Protein AF-0000000069438049 (afdb_homodimer)

Solvent-accessible surface area (backbone atoms only — not comparable to full-atom values): 33474 Å² total; per-residue (Å²): 134,83,76,76,74,70,77,69,76,58,83,80,78,56,76,67,39,76,63,69,91,79,81,84,59,75,47,62,92,55,76,69,54,71,49,36,35,67,87,31,62,48,59,26,40,44,53,44,47,51,43,19,48,40,30,59,48,31,52,49,41,42,52,38,56,56,74,43,54,91,68,58,76,52,66,69,58,48,52,34,48,52,19,43,45,46,39,35,53,46,51,21,53,55,32,49,58,47,39,54,51,45,36,73,55,55,36,67,68,32,46,75,47,57,68,52,90,85,31,70,65,45,51,47,53,52,55,57,55,64,65,26,49,65,67,37,45,29,32,48,38,26,43,50,34,44,50,47,24,54,51,19,50,42,47,76,70,29,67,71,60,62,58,54,55,52,53,67,54,58,51,51,50,52,50,54,52,26,49,51,31,59,56,43,33,42,48,50,43,49,53,36,54,72,75,63,56,55,70,64,47,41,29,24,51,37,36,55,49,61,68,43,43,61,63,46,51,51,30,47,34,50,51,48,40,69,71,22,74,92,51,73,39,69,70,59,42,51,51,43,44,52,48,47,51,69,26,75,76,44,44,62,38,66,63,64,55,50,54,67,52,41,88,88,55,53,66,73,76,57,84,53,61,69,63,45,53,52,47,48,42,57,43,17,44,94,80,64,47,75,47,89,68,64,91,85,66,72,76,92,79,121,132,84,75,76,73,70,78,69,76,59,83,80,79,56,75,68,36,76,65,68,91,79,81,83,58,76,47,61,92,55,74,68,56,73,50,37,35,64,87,32,61,50,59,26,40,45,53,44,48,52,43,19,47,40,30,58,48,32,52,48,41,43,53,37,57,56,75,42,53,90,69,59,74,54,66,68,58,50,52,33,48,52,19,42,45,47,38,35,52,46,51,21,52,54,32,48,58,48,39,53,52,45,37,73,55,54,36,65,69,32,48,73,46,57,69,51,91,85,31,73,66,44,50,47,53,51,54,56,55,65,65,27,46,64,66,39,46,29,34,49,38,26,42,49,33,45,49,46,23,54,51,20,51,43,48,75,70,27,67,72,62,62,58,54,57,51,53,66,56,56,52,50,49,52,50,54,53,26,48,50,32,57,55,43,32,43,47,52,44,49,52,36,52,71,73,63,54,54,70,65,48,42,28,24,50,37,36,54,50,62,66,44,44,62,63,46,52,52,30,49,33,50,51,46,40,69,71,22,74,93,52,72,38,69,69,59,42,50,52,43,44,52,46,47,52,69,27,76,76,43,43,64,37,66,64,62,56,51,54,66,53,42,88,88,55,54,63,73,76,56,83,53,62,69,62,44,53,52,48,49,41,56,42,18,44,93,81,64,46,76,47,91,70,65,91,85,64,72,76,90,81,123

Sequence (604 aa):
MAVVEQGRRGVAARALPKVRRMNFRFGEPAPMKKHYVEGDIVFSHLVSLLSGAFPPGEESFIRSVRNYSDQITDPVLKKRVAGFIGQEAMHGREHRKLNEKIVDMGYPLVRIMNFDEGSRREKFVIALEKRAPKIAHLAMTAAAEHYTAVLAQRVLSSPELQEIPMSEEIHHLLNWHAMEEMEHKSVAFDVYRSVGGPESIRIGVMSLIWLGTLPFMTLAVLASILTDPSGWKPLAVLRQAVDVYRGPLVKGLMRDIAEYMRPGFHPDDIDTEELLHEWQGILFGADGELNDRLPGRRAVGQMAVVEQGRRGVAARALPKVRRMNFRFGEPAPMKKHYVEGDIVFSHLVSLLSGAFPPGEESFIRSVRNYSDQITDPVLKKRVAGFIGQEAMHGREHRKLNEKIVDMGYPLVRIMNFDEGSRREKFVIALEKRAPKIAHLAMTAAAEHYTAVLAQRVLSSPELQEIPMSEEIHHLLNWHAMEEMEHKSVAFDVYRSVGGPESIRIGVMSLIWLGTLPFMTLAVLASILTDPSGWKPLAVLRQAVDVYRGPLVKGLMRDIAEYMRPGFHPDDIDTEELLHEWQGILFGADGELNDRLPGRRAVGQ

InterPro domains:
  IPR016516 Uncharacterised conserved protein UCP07580 [PF10118] (18-271)
  IPR016516 Uncharacterised conserved protein UCP07580 [PIRSF007580] (14-281)
  IPR016516 Uncharacterised conserved protein UCP07580 [PTHR39456] (18-281)

Organism: Mycobacteroides abscessus (strain ATCC 19977 / DSM 44196 / CCUG 20993 / CIP 104536 / JCM 13569 / NCTC 13031 / TMC 1543 / L948) (NCBI:txid561007)

Foldseek 3Di:
DPPPPPCPPPLVPADAQDFDQDDFDACPPHGAALQQLPPFLLVSLLVLVVLLQLQLLLVLLLVLLVVCLVLDDDPSLNRNNVSSNNNSNNLNVVSLVVLVSNVVSFQVVSVLSNDDPPDPSSVVVVVVLVVDPSLLSLLLSLLVLLLLQLLLLLCLVDPVNLARGGDPSVSLSSNVSSLSSNSSSQSSVVSSVSVPNDLVSSLVSNVVCLVPPPVVSVVSSVVRLVSPVVNPDVVSNVVSVVCCCCDSNNPCSSVSSNQSNDPPDGSVVDPCPVSSVVSQCQQQNPPRHGDPDRPPHDPPPD/DPPPPPCPPPLPVADAQDQDQDDFDACPPHGAALQQLPPFLLVSLLVLVVLLQLQLLLVLLLVLLVVCLVLDDDPSLNRNNVSSNNNSNNLNVVSLVVLVSNVVSFQVVSVLSNDDPPDPSSVVVVVVLVVDDSLLSLLLSLLVLLLLQLLLLLCLVDPVNLARGGDPSVSLSSNVSSLSSNSSSQSSVVSSVSVPNDLVSSLVSNVVCLVPPPVVSVVSSVVRLVSPPVNPDVVSNVVSVVCVCCDSNNPCSSVSSNQSNDPPDGSVVDPCPVSSVVSQCQQQNPPRHGDPDRPPHDPPPD

Structure (mmCIF, N/CA/C/O backbone):
data_AF-0000000069438049-model_v1
#
loop_
_entity.id
_entity.type
_entity.pdbx_description
1 polymer 'Metal-dependent hydrolase'
#
loop_
_atom_site.group_PDB
_atom_site.id
_atom_site.type_symbol
_atom_site.label_atom_id
_atom_site.label_alt_id
_atom_site.label_comp_id
_atom_site.label_asym_id
_atom_site.label_entity_id
_atom_site.label_seq_id
_atom_site.pdbx_PDB_ins_code
_atom_site.Cartn_x
_atom_site.Cartn_y
_atom_site.Cartn_z
_atom_site.occupancy
_atom_site.B_iso_or_equiv
_atom_site.auth_seq_id
_atom_site.auth_comp_id
_atom_site.auth_asym_id
_atom_site.auth_atom_id
_atom_site.pdbx_PDB_model_num
ATOM 1 N N . MET A 1 1 ? 36.312 -16.359 12.266 1 20.55 1 MET A N 1
ATOM 2 C CA . MET A 1 1 ? 35.062 -17.094 12.266 1 20.55 1 MET A CA 1
ATOM 3 C C . MET A 1 1 ? 34.594 -17.359 10.836 1 20.55 1 MET A C 1
ATOM 5 O O . MET A 1 1 ? 34.312 -16.422 10.094 1 20.55 1 MET A O 1
ATOM 9 N N . ALA A 1 2 ? 35.031 -18.469 10.219 1 25.06 2 ALA A N 1
ATOM 10 C CA . ALA A 1 2 ? 34.938 -19.047 8.883 1 25.06 2 ALA A CA 1
ATOM 11 C C . ALA A 1 2 ? 33.469 -19.219 8.477 1 25.06 2 ALA A C 1
ATOM 13 O O . ALA A 1 2 ? 32.719 -19.922 9.148 1 25.06 2 ALA A O 1
ATOM 14 N N . VAL A 1 3 ? 32.812 -18.141 8 1 28.06 3 VAL A N 1
ATOM 15 C CA . VAL A 1 3 ? 31.469 -18.141 7.414 1 28.06 3 VAL A CA 1
ATOM 16 C C . VAL A 1 3 ? 31.281 -19.391 6.551 1 28.06 3 VAL A C 1
ATOM 18 O O . VAL A 1 3 ? 32.031 -19.609 5.598 1 28.06 3 VAL A O 1
ATOM 21 N N . VAL A 1 4 ? 30.906 -20.438 7.09 1 30.47 4 VAL A N 1
ATOM 22 C CA . VAL A 1 4 ? 30.641 -21.703 6.426 1 30.47 4 VAL A CA 1
ATOM 23 C C . VAL A 1 4 ? 29.797 -21.469 5.176 1 30.47 4 VAL A C 1
ATOM 25 O O . VAL A 1 4 ? 28.688 -20.938 5.258 1 30.47 4 VAL A O 1
ATOM 28 N N . GLU A 1 5 ? 30.344 -21.156 3.994 1 31.06 5 GLU A N 1
ATOM 29 C CA . GLU A 1 5 ? 29.859 -21.141 2.619 1 31.06 5 GLU A CA 1
ATOM 30 C C . GLU A 1 5 ? 29 -22.375 2.338 1 31.06 5 GLU A C 1
ATOM 32 O O . GLU A 1 5 ? 29.516 -23.453 2.055 1 31.06 5 GLU A O 1
ATOM 37 N N . GLN A 1 6 ? 28.188 -22.797 3.166 1 33.5 6 GLN A N 1
ATOM 38 C CA . GLN A 1 6 ? 27.391 -23.938 2.742 1 33.5 6 GLN A CA 1
ATOM 39 C C . GLN A 1 6 ? 27 -23.828 1.273 1 33.5 6 GLN A C 1
ATOM 41 O O . GLN A 1 6 ? 26.672 -22.734 0.799 1 33.5 6 GLN A O 1
ATOM 46 N N . GLY A 1 7 ? 27.422 -24.719 0.4 1 35.09 7 GLY A N 1
ATOM 47 C CA . GLY A 1 7 ? 27.406 -24.859 -1.047 1 35.09 7 GLY A CA 1
ATOM 48 C C . GLY A 1 7 ? 26.078 -24.5 -1.671 1 35.09 7 GLY A C 1
ATOM 49 O O . GLY A 1 7 ? 25.156 -25.328 -1.689 1 35.09 7 GLY A O 1
ATOM 50 N N . ARG A 1 8 ? 25.531 -23.328 -1.51 1 45.25 8 ARG A N 1
ATOM 51 C CA . ARG A 1 8 ? 24.391 -22.953 -2.342 1 45.25 8 ARG A CA 1
ATOM 52 C C . ARG A 1 8 ? 24.5 -23.594 -3.725 1 45.25 8 ARG A C 1
ATOM 54 O O . ARG A 1 8 ? 25.562 -23.562 -4.352 1 45.25 8 ARG A O 1
ATOM 61 N N . ARG A 1 9 ? 23.828 -24.672 -4.016 1 43.06 9 ARG A N 1
ATOM 62 C CA . ARG A 1 9 ? 23.828 -25.281 -5.344 1 43.06 9 ARG A CA 1
ATOM 63 C C . ARG A 1 9 ? 23.938 -24.203 -6.43 1 43.06 9 ARG A C 1
ATOM 65 O O . ARG A 1 9 ? 23.203 -23.203 -6.395 1 43.06 9 ARG A O 1
ATOM 72 N N . GLY A 1 10 ? 24.984 -24.094 -7.062 1 44.09 10 GLY A N 1
ATOM 73 C CA . GLY A 1 10 ? 25.234 -23.141 -8.133 1 44.09 10 GLY A CA 1
ATOM 74 C C . GLY A 1 10 ? 24.062 -23.016 -9.094 1 44.09 10 GLY A C 1
ATOM 75 O O . GLY A 1 10 ? 23.203 -23.891 -9.156 1 44.09 10 GLY A O 1
ATOM 76 N N . VAL A 1 11 ? 23.562 -21.75 -9.5 1 49.53 11 VAL A N 1
ATOM 77 C CA . VAL A 1 11 ? 22.578 -21.375 -10.516 1 49.53 11 VAL A CA 1
ATOM 78 C C . VAL A 1 11 ? 22.547 -22.453 -11.609 1 49.53 11 VAL A C 1
ATOM 80 O O . VAL A 1 11 ? 21.484 -22.766 -12.141 1 49.53 11 VAL A O 1
ATOM 83 N N . ALA A 1 12 ? 23.641 -23.234 -11.867 1 45.69 12 ALA A N 1
ATOM 84 C CA . ALA A 1 12 ? 23.812 -24.125 -13.008 1 45.69 12 ALA A CA 1
ATOM 85 C C . ALA A 1 12 ? 22.953 -25.375 -12.867 1 45.69 12 ALA A C 1
ATOM 87 O O . ALA A 1 12 ? 22.469 -25.938 -13.859 1 45.69 12 ALA A O 1
ATOM 88 N N . ALA A 1 13 ? 22.703 -25.828 -11.688 1 50.75 13 ALA A N 1
ATOM 89 C CA . ALA A 1 13 ? 22.062 -27.125 -11.562 1 50.75 13 ALA A CA 1
ATOM 90 C C . ALA A 1 13 ? 20.547 -27 -11.508 1 50.75 13 ALA A C 1
ATOM 92 O O . ALA A 1 13 ? 19.828 -28 -11.508 1 50.75 13 ALA A O 1
ATOM 93 N N . ARG A 1 14 ? 20.078 -25.781 -11.625 1 63.69 14 ARG A N 1
ATOM 94 C CA . ARG A 1 14 ? 18.625 -25.625 -11.477 1 63.69 14 ARG A CA 1
ATOM 95 C C . ARG A 1 14 ? 17.906 -25.844 -12.805 1 63.69 14 ARG A C 1
ATOM 97 O O . ARG A 1 14 ? 18.391 -25.391 -13.852 1 63.69 14 ARG A O 1
ATOM 104 N N . ALA A 1 15 ? 16.922 -26.688 -12.82 1 73.5 15 ALA A N 1
ATOM 105 C CA . ALA A 1 15 ? 16.109 -26.922 -14.016 1 73.5 15 ALA A CA 1
ATOM 106 C C . ALA A 1 15 ? 15.539 -25.609 -14.562 1 73.5 15 ALA A C 1
ATOM 108 O O . ALA A 1 15 ? 15.164 -24.719 -13.789 1 73.5 15 ALA A O 1
ATOM 109 N N . LEU A 1 16 ? 15.664 -25.375 -15.852 1 82.44 16 LEU A N 1
ATOM 110 C CA . LEU A 1 16 ? 15.109 -24.219 -16.547 1 82.44 16 LEU A CA 1
ATOM 111 C C . LEU A 1 16 ? 13.586 -24.219 -16.484 1 82.44 16 LEU A C 1
ATOM 113 O O . LEU A 1 16 ? 12.961 -25.266 -16.609 1 82.44 16 LEU A O 1
ATOM 117 N N . PRO A 1 17 ? 12.969 -23.094 -16.141 1 84.62 17 PRO A N 1
ATOM 118 C CA . PRO A 1 17 ? 11.508 -23.047 -16.219 1 84.62 17 PRO A CA 1
ATOM 119 C C . PRO A 1 17 ? 10.984 -23.406 -17.609 1 84.62 17 PRO A C 1
ATOM 121 O O . PRO A 1 17 ? 11.383 -22.781 -18.609 1 84.62 17 PRO A O 1
ATOM 124 N N . LYS A 1 18 ? 10.172 -24.391 -17.672 1 83.75 18 LYS A N 1
ATOM 125 C CA . LYS A 1 18 ? 9.586 -24.844 -18.922 1 83.75 18 LYS A CA 1
ATOM 126 C C . LYS A 1 18 ? 8.258 -24.141 -19.203 1 83.75 18 LYS A C 1
ATOM 128 O O . LYS A 1 18 ? 7.379 -24.109 -18.328 1 83.75 18 LYS A O 1
ATOM 133 N N . VAL A 1 19 ? 8.141 -23.594 -20.406 1 84.62 19 VAL A N 1
ATOM 134 C CA . VAL A 1 19 ? 6.898 -22.938 -20.797 1 84.62 19 VAL A CA 1
ATOM 135 C C . VAL A 1 19 ? 5.883 -23.984 -21.25 1 84.62 19 VAL A C 1
ATOM 137 O O . VAL A 1 19 ? 6.18 -24.812 -22.125 1 84.62 19 VAL A O 1
ATOM 140 N N . ARG A 1 20 ? 4.797 -24.031 -20.656 1 83.88 20 ARG A N 1
ATOM 141 C CA . ARG A 1 20 ? 3.697 -24.922 -21.031 1 83.88 20 ARG A CA 1
ATOM 142 C C . ARG A 1 20 ? 2.535 -24.125 -21.625 1 83.88 20 ARG A C 1
ATOM 144 O O . ARG A 1 20 ? 2.051 -23.172 -21.016 1 83.88 20 ARG A O 1
ATOM 151 N N . ARG A 1 21 ? 2.105 -24.5 -22.828 1 77.75 21 ARG A N 1
ATOM 152 C CA . ARG A 1 21 ? 1.015 -23.797 -23.5 1 77.75 21 ARG A CA 1
ATOM 153 C C . ARG A 1 21 ? -0.336 -24.391 -23.109 1 77.75 21 ARG A C 1
ATOM 155 O O . ARG A 1 21 ? -0.769 -25.391 -23.672 1 77.75 21 ARG A O 1
ATOM 162 N N . MET A 1 22 ? -0.929 -23.719 -22.188 1 81.12 22 MET A N 1
ATOM 163 C CA . MET A 1 22 ? -2.221 -24.188 -21.688 1 81.12 22 MET A CA 1
ATOM 164 C C . MET A 1 22 ? -3.365 -23.531 -22.453 1 81.12 22 MET A C 1
ATOM 166 O O . MET A 1 22 ? -3.172 -22.516 -23.109 1 81.12 22 MET A O 1
ATOM 170 N N . ASN A 1 23 ? -4.504 -24.188 -22.516 1 80.75 23 ASN A N 1
ATOM 171 C CA . ASN A 1 23 ? -5.742 -23.641 -23.078 1 80.75 23 ASN A CA 1
ATOM 172 C C . ASN A 1 23 ? -6.957 -24.078 -22.25 1 80.75 23 ASN A C 1
ATOM 174 O O . ASN A 1 23 ? -7.75 -24.906 -22.719 1 80.75 23 ASN A O 1
ATOM 178 N N . PHE A 1 24 ? -7.125 -23.422 -21.125 1 82.94 24 PHE A N 1
ATOM 179 C CA . PHE A 1 24 ? -8.227 -23.781 -20.25 1 82.94 24 PHE A CA 1
ATOM 180 C C . PHE A 1 24 ? -9.555 -23.297 -20.812 1 82.94 24 PHE A C 1
ATOM 182 O O . PHE A 1 24 ? -9.625 -22.234 -21.438 1 82.94 24 PHE A O 1
ATOM 189 N N . ARG A 1 25 ? -10.57 -24.094 -20.672 1 77.94 25 ARG A N 1
ATOM 190 C CA . ARG A 1 25 ? -11.922 -23.781 -21.141 1 77.94 25 ARG A CA 1
ATOM 191 C C . ARG A 1 25 ? -12.875 -23.562 -19.969 1 77.94 25 ARG A C 1
ATOM 193 O O . ARG A 1 25 ? -13.617 -24.484 -19.594 1 77.94 25 ARG A O 1
ATOM 200 N N . PHE A 1 26 ? -12.891 -22.375 -19.516 1 82.88 26 PHE A N 1
ATOM 201 C CA . PHE A 1 26 ? -13.68 -22.047 -18.328 1 82.88 26 PHE A CA 1
ATOM 202 C C . PHE A 1 26 ? -15.172 -22.047 -18.656 1 82.88 26 PHE A C 1
ATOM 204 O O . PHE A 1 26 ? -15.594 -21.438 -19.641 1 82.88 26 PHE A O 1
ATOM 211 N N . GLY A 1 27 ? -15.953 -22.609 -17.766 1 71.62 27 GLY A N 1
ATOM 212 C CA . GLY A 1 27 ? -17.406 -22.609 -17.922 1 71.62 27 GLY A CA 1
ATOM 213 C C . GLY A 1 27 ? -17.906 -23.719 -18.828 1 71.62 27 GLY A C 1
ATOM 214 O O . GLY A 1 27 ? -19.109 -23.797 -19.125 1 71.62 27 GLY A O 1
ATOM 215 N N . GLU A 1 28 ? -17.141 -24.453 -19.453 1 69.94 28 GLU A N 1
ATOM 216 C CA . GLU A 1 28 ? -17.531 -25.578 -20.312 1 69.94 28 GLU A CA 1
ATOM 217 C C . GLU A 1 28 ? -17.062 -26.906 -19.719 1 69.94 28 GLU A C 1
ATOM 219 O O . GLU A 1 28 ? -15.977 -27 -19.156 1 69.94 28 GLU A O 1
ATOM 224 N N . PRO A 1 29 ? -17.984 -27.812 -19.703 1 63.59 29 PRO A N 1
ATOM 225 C CA . PRO A 1 29 ? -19.344 -27.797 -20.266 1 63.59 29 PRO A CA 1
ATOM 226 C C . PRO A 1 29 ? -20.375 -27.203 -19.312 1 63.59 29 PRO A C 1
ATOM 228 O O . PRO A 1 29 ? -21.469 -26.844 -19.734 1 63.59 29 PRO A O 1
ATOM 231 N N . ALA A 1 30 ? -20 -27.125 -18 1 67.12 30 ALA A N 1
ATOM 232 C CA . ALA A 1 30 ? -20.953 -26.578 -17.047 1 67.12 30 ALA A CA 1
ATOM 233 C C . ALA A 1 30 ? -20.609 -25.125 -16.703 1 67.12 30 ALA A C 1
ATOM 235 O O . ALA A 1 30 ? -19.422 -24.781 -16.594 1 67.12 30 ALA A O 1
ATOM 236 N N . PRO A 1 31 ? -21.688 -24.375 -16.562 1 73.12 31 PRO A N 1
ATOM 237 C CA . PRO A 1 31 ? -21.453 -22.984 -16.203 1 73.12 31 PRO A CA 1
ATOM 238 C C . PRO A 1 31 ? -20.812 -22.812 -14.836 1 73.12 31 PRO A C 1
ATOM 240 O O . PRO A 1 31 ? -21 -23.656 -13.953 1 73.12 31 PRO A O 1
ATOM 243 N N . MET A 1 32 ? -20.016 -21.891 -14.734 1 78.75 32 MET A N 1
ATOM 244 C CA . MET A 1 32 ? -19.406 -21.547 -13.453 1 78.75 32 MET A CA 1
ATOM 245 C C . MET A 1 32 ? -20.391 -20.812 -12.555 1 78.75 32 MET A C 1
ATOM 247 O O . MET A 1 32 ? -21.203 -20.016 -13.031 1 78.75 32 MET A O 1
ATOM 251 N N . LYS A 1 33 ? -20.359 -21.188 -11.344 1 77.62 33 LYS A N 1
ATOM 252 C CA . LYS A 1 33 ? -21.141 -20.422 -10.375 1 77.62 33 LYS A CA 1
ATOM 253 C C . LYS A 1 33 ? -20.453 -19.109 -10.031 1 77.62 33 LYS A C 1
ATOM 255 O O . LYS A 1 33 ? -19.219 -19 -10.102 1 77.62 33 LYS A O 1
ATOM 260 N N . LYS A 1 34 ? -21.281 -18.141 -9.656 1 77.56 34 LYS A N 1
ATOM 261 C CA . LYS A 1 34 ? -20.75 -16.812 -9.32 1 77.56 34 LYS A CA 1
ATOM 262 C C . LYS A 1 34 ? -19.734 -16.891 -8.195 1 77.56 34 LYS A C 1
ATOM 264 O O . LYS A 1 34 ? -18.641 -16.344 -8.297 1 77.56 34 LYS A O 1
ATOM 269 N N . HIS A 1 35 ? -20.266 -17.5 -7.129 1 79.56 35 HIS A N 1
ATOM 270 C CA . HIS A 1 35 ? -19.297 -17.812 -6.086 1 79.56 35 HIS A CA 1
ATOM 271 C C . HIS A 1 35 ? -18.703 -19.219 -6.281 1 79.56 35 HIS A C 1
ATOM 273 O O . HIS A 1 35 ? -19.172 -20.172 -5.672 1 79.56 35 HIS A O 1
ATOM 279 N N . TYR A 1 36 ? -17.641 -19.172 -7.086 1 74.81 36 TYR A N 1
ATOM 280 C CA . TYR A 1 36 ? -17.188 -20.438 -7.645 1 74.81 36 TYR A CA 1
ATOM 281 C C . TYR A 1 36 ? -16.281 -21.172 -6.66 1 74.81 36 TYR A C 1
ATOM 283 O O . TYR A 1 36 ? -15.875 -22.297 -6.91 1 74.81 36 TYR A O 1
ATOM 291 N N . VAL A 1 37 ? -15.859 -20.547 -5.582 1 75.88 37 VAL A N 1
ATOM 292 C CA . VAL A 1 37 ? -15.438 -21.281 -4.402 1 75.88 37 VAL A CA 1
ATOM 293 C C . VAL A 1 37 ? -16.656 -21.625 -3.539 1 75.88 37 VAL A C 1
ATOM 295 O O . VAL A 1 37 ? -17.203 -20.75 -2.857 1 75.88 37 VAL A O 1
ATOM 298 N N . GLU A 1 38 ? -17.062 -22.719 -3.686 1 74.19 38 GLU A N 1
ATOM 299 C CA . GLU A 1 38 ? -18.438 -23.109 -3.34 1 74.19 38 GLU A CA 1
ATOM 300 C C . GLU A 1 38 ? -18.797 -22.656 -1.93 1 74.19 38 GLU A C 1
ATOM 302 O O . GLU A 1 38 ? -18.234 -23.156 -0.948 1 74.19 38 GLU A O 1
ATOM 307 N N . GLY A 1 39 ? -19.75 -21.672 -1.972 1 76.31 39 GLY A N 1
ATOM 308 C CA . GLY A 1 39 ? -20.438 -21.203 -0.776 1 76.31 39 GLY A CA 1
ATOM 309 C C . GLY A 1 39 ? -19.609 -20.234 0.046 1 76.31 39 GLY A C 1
ATOM 310 O O . GLY A 1 39 ? -19.891 -20 1.22 1 76.31 39 GLY A O 1
ATOM 311 N N . ASP A 1 40 ? -18.562 -19.797 -0.454 1 91.5 40 ASP A N 1
ATOM 312 C CA . ASP A 1 40 ? -17.719 -18.891 0.309 1 91.5 40 ASP A CA 1
ATOM 313 C C . ASP A 1 40 ? -17.547 -17.547 -0.418 1 91.5 40 ASP A C 1
ATOM 315 O O . ASP A 1 40 ? -16.766 -17.453 -1.376 1 91.5 40 ASP A O 1
ATOM 319 N N . ILE A 1 41 ? -18.188 -16.594 0.064 1 94.12 41 ILE A N 1
ATOM 320 C CA . ILE A 1 41 ? -18.219 -15.266 -0.553 1 94.12 41 ILE A CA 1
ATOM 321 C C . ILE A 1 41 ? -16.828 -14.625 -0.459 1 94.12 41 ILE A C 1
ATOM 323 O O . ILE A 1 41 ? -16.297 -14.141 -1.46 1 94.12 41 ILE A O 1
ATOM 327 N N . VAL A 1 42 ? -16.25 -14.664 0.714 1 95.06 42 VAL A N 1
ATOM 328 C CA . VAL A 1 42 ? -14.977 -14 0.976 1 95.06 42 VAL A CA 1
ATOM 329 C C . VAL A 1 42 ? -13.883 -14.625 0.115 1 95.06 42 VAL A C 1
ATOM 331 O O . VAL A 1 42 ? -13.148 -13.914 -0.573 1 95.06 42 VAL A O 1
ATOM 334 N N . PHE A 1 43 ? -13.844 -15.883 0.076 1 93.69 43 PHE A N 1
ATOM 335 C CA . PHE A 1 43 ? -12.797 -16.578 -0.66 1 93.69 43 PHE A CA 1
ATOM 336 C C . PHE A 1 43 ? -12.977 -16.391 -2.162 1 93.69 43 PHE A C 1
ATOM 338 O O . PHE A 1 43 ? -12 -16.281 -2.904 1 93.69 43 PHE A O 1
ATOM 345 N N . SER A 1 44 ? -14.219 -16.422 -2.648 1 93.62 44 SER A N 1
ATOM 346 C CA . SER A 1 44 ? -14.477 -16.188 -4.062 1 93.62 44 SER A CA 1
ATOM 347 C C . SER A 1 44 ? -13.992 -14.805 -4.488 1 93.62 44 SER A C 1
ATOM 349 O O . SER A 1 44 ? -13.359 -14.664 -5.535 1 93.62 44 SER A O 1
ATOM 351 N N . HIS A 1 45 ? -14.242 -13.859 -3.645 1 95.44 45 HIS A N 1
ATOM 352 C CA . HIS A 1 45 ? -13.82 -12.5 -3.973 1 95.44 45 HIS A CA 1
ATOM 353 C C . HIS A 1 45 ? -12.305 -12.359 -3.867 1 95.44 45 HIS A C 1
ATOM 355 O O . HIS A 1 45 ? -11.688 -11.648 -4.664 1 95.44 45 HIS A O 1
ATOM 361 N N . LEU A 1 46 ? -11.719 -12.984 -2.891 1 95.75 46 LEU A N 1
ATOM 362 C CA . LEU A 1 46 ? -10.266 -12.977 -2.756 1 95.75 46 LEU A CA 1
ATOM 363 C C . LEU A 1 46 ? -9.602 -13.555 -3.996 1 95.75 46 LEU A C 1
ATOM 365 O O . LEU A 1 46 ? -8.727 -12.922 -4.598 1 95.75 46 LEU A O 1
ATOM 369 N N . VAL A 1 47 ? -10.008 -14.711 -4.434 1 94 47 VAL A N 1
ATOM 370 C CA . VAL A 1 47 ? -9.422 -15.391 -5.582 1 94 47 VAL A CA 1
ATOM 371 C C . VAL A 1 47 ? -9.672 -14.578 -6.848 1 94 47 VAL A C 1
ATOM 373 O O . VAL A 1 47 ? -8.805 -14.484 -7.719 1 94 47 VAL A O 1
ATOM 376 N N . SER A 1 48 ? -10.852 -14.016 -6.926 1 94.94 48 SER A N 1
ATOM 377 C CA . SER A 1 48 ? -11.195 -13.195 -8.086 1 94.94 48 SER A CA 1
ATOM 378 C C . SER A 1 48 ? -10.281 -11.977 -8.188 1 94.94 48 SER A C 1
ATOM 380 O O . SER A 1 48 ? -9.828 -11.625 -9.281 1 94.94 48 SER A O 1
ATOM 382 N N . LEU A 1 49 ? -10.062 -11.359 -7.09 1 96.5 49 LEU A N 1
ATOM 383 C CA . LEU A 1 49 ? -9.203 -10.18 -7.082 1 96.5 49 LEU A CA 1
ATOM 384 C C . LEU A 1 49 ? -7.777 -10.547 -7.477 1 96.5 49 LEU A C 1
ATOM 386 O O . LEU A 1 49 ? -7.137 -9.828 -8.25 1 96.5 49 LEU A O 1
ATOM 390 N N . LEU A 1 50 ? -7.297 -11.625 -6.938 1 96.44 50 LEU A N 1
ATOM 391 C CA . LEU A 1 50 ? -5.961 -12.086 -7.301 1 96.44 50 LEU A CA 1
ATOM 392 C C . LEU A 1 50 ? -5.879 -12.391 -8.789 1 96.44 50 LEU A C 1
ATOM 394 O O . LEU A 1 50 ? -4.953 -11.945 -9.469 1 96.44 50 LEU A O 1
ATOM 398 N N . SER A 1 51 ? -6.871 -13.102 -9.289 1 96.5 51 SER A N 1
ATOM 399 C CA . SER A 1 51 ? -6.891 -13.422 -10.711 1 96.5 51 SER A CA 1
ATOM 400 C C . SER A 1 51 ? -6.902 -12.156 -11.562 1 96.5 51 SER A C 1
ATOM 402 O O . SER A 1 51 ? -6.242 -12.094 -12.602 1 96.5 51 SER A O 1
ATOM 404 N N . GLY A 1 52 ? -7.641 -11.211 -11.141 1 96.31 52 GLY A N 1
ATOM 405 C CA . GLY A 1 52 ? -7.691 -9.945 -11.844 1 96.31 52 GLY A CA 1
ATOM 406 C C . GLY A 1 52 ? -6.355 -9.227 -11.891 1 96.31 52 GLY A C 1
ATOM 407 O O . GLY A 1 52 ? -6.012 -8.602 -12.891 1 96.31 52 GLY A O 1
ATOM 408 N N . ALA A 1 53 ? -5.625 -9.328 -10.82 1 95.81 53 ALA A N 1
ATOM 409 C CA . ALA A 1 53 ? -4.367 -8.594 -10.688 1 95.81 53 ALA A CA 1
ATOM 410 C C . ALA A 1 53 ? -3.242 -9.289 -11.445 1 95.81 53 ALA A C 1
ATOM 412 O O . ALA A 1 53 ? -2.236 -8.672 -11.789 1 95.81 53 ALA A O 1
ATOM 413 N N . PHE A 1 54 ? -3.369 -10.555 -11.797 1 96.94 54 PHE A N 1
ATOM 414 C CA . PHE A 1 54 ? -2.262 -11.344 -12.328 1 96.94 54 PHE A CA 1
ATOM 415 C C . PHE A 1 54 ? -1.874 -10.859 -13.719 1 96.94 54 PHE A C 1
ATOM 417 O O . PHE A 1 54 ? -0.701 -10.594 -13.984 1 96.94 54 PHE A O 1
ATOM 424 N N . PRO A 1 55 ? -2.83 -10.633 -14.609 1 96.19 55 PRO A N 1
ATOM 425 C CA . PRO A 1 55 ? -2.398 -10.273 -15.961 1 96.19 55 PRO A CA 1
ATOM 426 C C . PRO A 1 55 ? -1.603 -8.977 -16 1 96.19 55 PRO A C 1
ATOM 428 O O . PRO A 1 55 ? -0.462 -8.961 -16.469 1 96.19 55 PRO A O 1
ATOM 431 N N . PRO A 1 56 ? -2.137 -7.883 -15.492 1 94.75 56 PRO A N 1
ATOM 432 C CA . PRO A 1 56 ? -1.298 -6.684 -15.523 1 94.75 56 PRO A CA 1
ATOM 433 C C . PRO A 1 56 ? -0.03 -6.824 -14.688 1 94.75 56 PRO A C 1
ATOM 435 O O . PRO A 1 56 ? 1.016 -6.273 -15.039 1 94.75 56 PRO A O 1
ATOM 438 N N . GLY A 1 57 ? -0.076 -7.508 -13.586 1 95.31 57 GLY A N 1
ATOM 439 C CA . GLY A 1 57 ? 1.102 -7.746 -12.766 1 95.31 57 GLY A CA 1
ATOM 440 C C . GLY A 1 57 ? 2.18 -8.539 -13.484 1 95.31 57 GLY A C 1
ATOM 441 O O . GLY A 1 57 ? 3.357 -8.172 -13.438 1 95.31 57 GLY A O 1
ATOM 442 N N . GLU A 1 58 ? 1.792 -9.586 -14.164 1 96.06 58 GLU A N 1
ATOM 443 C CA . GLU A 1 58 ? 2.738 -10.43 -14.891 1 96.06 58 GLU A CA 1
ATOM 444 C C . GLU A 1 58 ? 3.406 -9.664 -16.031 1 96.06 58 GLU A C 1
ATOM 446 O O . GLU A 1 58 ? 4.605 -9.82 -16.266 1 96.06 58 GLU A O 1
ATOM 451 N N . GLU A 1 59 ? 2.613 -8.914 -16.672 1 95.94 59 GLU A N 1
ATOM 452 C CA . GLU A 1 59 ? 3.178 -8.07 -17.719 1 95.94 59 GLU A CA 1
ATOM 453 C C . GLU A 1 59 ? 4.191 -7.082 -17.156 1 95.94 59 GLU A C 1
ATOM 455 O O . GLU A 1 59 ? 5.23 -6.828 -17.766 1 95.94 59 GLU A O 1
ATOM 460 N N . SER A 1 60 ? 3.852 -6.535 -16.078 1 95.56 60 SER A N 1
ATOM 461 C CA . SER A 1 60 ? 4.773 -5.621 -15.406 1 95.56 60 SER A CA 1
ATOM 462 C C . SER A 1 60 ? 6.07 -6.324 -15.023 1 95.56 60 SER A C 1
ATOM 464 O O . SER A 1 60 ? 7.152 -5.75 -15.148 1 95.56 60 SER A O 1
ATOM 466 N N . PHE A 1 61 ? 5.98 -7.551 -14.484 1 98 61 PHE A N 1
ATOM 467 C CA . PHE A 1 61 ? 7.16 -8.328 -14.125 1 98 61 PHE A CA 1
ATOM 468 C C . PHE A 1 61 ? 8.055 -8.539 -15.344 1 98 61 PHE A C 1
ATOM 470 O O . PHE A 1 61 ? 9.281 -8.414 -15.242 1 98 61 PHE A O 1
ATOM 477 N N . ILE A 1 62 ? 7.422 -8.859 -16.438 1 97.56 62 ILE A N 1
ATOM 478 C CA . ILE A 1 62 ? 8.156 -9.086 -17.672 1 97.56 62 ILE A CA 1
ATOM 479 C C . ILE A 1 62 ? 8.922 -7.82 -18.062 1 97.56 62 ILE A C 1
ATOM 481 O O . ILE A 1 62 ? 10.125 -7.871 -18.328 1 97.56 62 ILE A O 1
ATOM 485 N N . ARG A 1 63 ? 8.242 -6.688 -18.031 1 96.56 63 ARG A N 1
ATOM 486 C CA . ARG A 1 63 ? 8.883 -5.426 -18.391 1 96.56 63 ARG A CA 1
ATOM 487 C C . ARG A 1 63 ? 10.023 -5.102 -17.422 1 96.56 63 ARG A C 1
ATOM 489 O O . ARG A 1 63 ? 11.078 -4.617 -17.844 1 96.56 63 ARG A O 1
ATOM 496 N N . SER A 1 64 ? 9.812 -5.391 -16.203 1 96.69 64 SER A N 1
ATOM 497 C CA . SER A 1 64 ? 10.805 -5.137 -15.172 1 96.69 64 SER A CA 1
ATOM 498 C C . SER A 1 64 ? 12.102 -5.891 -15.445 1 96.69 64 SER A C 1
ATOM 500 O O . SER A 1 64 ? 13.188 -5.316 -15.383 1 96.69 64 SER A O 1
ATOM 502 N N . VAL A 1 65 ? 12.016 -7.133 -15.75 1 97.56 65 VAL A N 1
ATOM 503 C CA . VAL A 1 65 ? 13.18 -7.98 -16 1 97.56 65 VAL A CA 1
ATOM 504 C C . VAL A 1 65 ? 13.805 -7.613 -17.344 1 97.56 65 VAL A C 1
ATOM 506 O O . VAL A 1 65 ? 15.031 -7.57 -17.469 1 97.56 65 VAL A O 1
ATOM 509 N N . ARG A 1 66 ? 13 -7.293 -18.297 1 96.56 66 ARG A N 1
ATOM 510 C CA . ARG A 1 66 ? 13.477 -6.949 -19.641 1 96.56 66 ARG A CA 1
ATOM 511 C C . ARG A 1 66 ? 14.297 -5.664 -19.609 1 96.56 66 ARG A C 1
ATOM 513 O O . ARG A 1 66 ? 15.188 -5.477 -20.453 1 96.56 66 ARG A O 1
ATOM 520 N N . ASN A 1 67 ? 14 -4.84 -18.75 1 95.5 67 ASN A N 1
ATOM 521 C CA . ASN A 1 67 ? 14.75 -3.598 -18.609 1 95.5 67 ASN A CA 1
ATOM 522 C C . ASN A 1 67 ? 16.25 -3.857 -18.438 1 95.5 67 ASN A C 1
ATOM 524 O O . ASN A 1 67 ? 17.062 -2.965 -18.656 1 95.5 67 ASN A O 1
ATOM 528 N N . TYR A 1 68 ? 16.609 -5.066 -18.094 1 96.44 68 TYR A N 1
ATOM 529 C CA . TYR A 1 68 ? 18 -5.348 -17.766 1 96.44 68 TYR A CA 1
ATOM 530 C C . TYR A 1 68 ? 18.562 -6.434 -18.672 1 96.44 68 TYR A C 1
ATOM 532 O O . TYR A 1 68 ? 19.609 -7.02 -18.391 1 96.44 68 TYR A O 1
ATOM 540 N N . SER A 1 69 ? 17.922 -6.754 -19.719 1 94.06 69 SER A N 1
ATOM 541 C CA . SER A 1 69 ? 18.312 -7.824 -20.625 1 94.06 69 SER A CA 1
ATOM 542 C C . SER A 1 69 ? 19.734 -7.625 -21.125 1 94.06 69 SER A C 1
ATOM 544 O O . SER A 1 69 ? 20.484 -8.594 -21.297 1 94.06 69 SER A O 1
ATOM 546 N N . ASP A 1 70 ? 20.094 -6.41 -21.312 1 94.88 70 ASP A N 1
ATOM 547 C CA . ASP A 1 70 ? 21.406 -6.098 -21.859 1 94.88 70 ASP A CA 1
ATOM 548 C C . ASP A 1 70 ? 22.5 -6.281 -20.812 1 94.88 70 ASP A C 1
ATOM 550 O O . ASP A 1 70 ? 23.672 -6.398 -21.156 1 94.88 70 ASP A O 1
ATOM 554 N N . GLN A 1 71 ? 22.109 -6.344 -19.641 1 96 71 GLN A N 1
ATOM 555 C CA . GLN A 1 71 ? 23.078 -6.426 -18.547 1 96 71 GLN A CA 1
ATOM 556 C C . GLN A 1 71 ? 23.25 -7.863 -18.062 1 96 71 GLN A C 1
ATOM 558 O O . GLN A 1 71 ? 24.188 -8.172 -17.328 1 96 71 GLN A O 1
ATOM 563 N N . ILE A 1 72 ? 22.328 -8.664 -18.391 1 95.75 72 ILE A N 1
ATOM 564 C CA . ILE A 1 72 ? 22.422 -10.07 -18.016 1 95.75 72 ILE A CA 1
ATOM 565 C C . ILE A 1 72 ? 23.391 -10.789 -18.938 1 95.75 72 ILE A C 1
ATOM 567 O O . ILE A 1 72 ? 23.078 -11.047 -20.109 1 95.75 72 ILE A O 1
ATOM 571 N N . THR A 1 73 ? 24.578 -11.234 -18.359 1 94.31 73 THR A N 1
ATOM 572 C CA . THR A 1 73 ? 25.625 -11.805 -19.203 1 94.31 73 THR A CA 1
ATOM 573 C C . THR A 1 73 ? 25.75 -13.305 -18.953 1 94.31 73 THR A C 1
ATOM 575 O O . THR A 1 73 ? 26.234 -14.047 -19.812 1 94.31 73 THR A O 1
ATOM 578 N N . ASP A 1 74 ? 25.359 -13.789 -17.844 1 95.5 74 ASP A N 1
ATOM 579 C CA . ASP A 1 74 ? 25.375 -15.219 -17.547 1 95.5 74 ASP A CA 1
ATOM 580 C C . ASP A 1 74 ? 24.406 -15.984 -18.453 1 95.5 74 ASP A C 1
ATOM 582 O O . ASP A 1 74 ? 23.203 -15.758 -18.406 1 95.5 74 ASP A O 1
ATOM 586 N N . PRO A 1 75 ? 24.922 -16.906 -19.203 1 94.88 75 PRO A N 1
ATOM 587 C CA . PRO A 1 75 ? 24.062 -17.609 -20.156 1 94.88 75 PRO A CA 1
ATOM 588 C C . PRO A 1 75 ? 22.953 -18.422 -19.484 1 94.88 75 PRO A C 1
ATOM 590 O O . PRO A 1 75 ? 21.859 -18.562 -20.031 1 94.88 75 PRO A O 1
ATOM 593 N N . VAL A 1 76 ? 23.234 -18.969 -18.359 1 95.44 76 VAL A N 1
ATOM 594 C CA . VAL A 1 76 ? 22.219 -19.75 -17.656 1 95.44 76 VAL A CA 1
ATOM 595 C C . VAL A 1 76 ? 21.094 -18.828 -17.188 1 95.44 76 VAL A C 1
ATOM 597 O O . VAL A 1 76 ? 19.922 -19.156 -17.344 1 95.44 76 VAL A O 1
ATOM 600 N N . LEU A 1 77 ? 21.453 -17.672 -16.672 1 96.44 77 LEU A N 1
ATOM 601 C CA . LEU A 1 77 ? 20.453 -16.719 -16.234 1 96.44 77 LEU A CA 1
ATOM 602 C C . LEU A 1 77 ? 19.625 -16.203 -17.406 1 96.44 77 LEU A C 1
ATOM 604 O O . LEU A 1 77 ? 18.422 -15.984 -17.281 1 96.44 77 LEU A O 1
ATOM 608 N N . LYS A 1 78 ? 20.25 -16.031 -18.547 1 95.88 78 LYS A N 1
ATOM 609 C CA . LYS A 1 78 ? 19.531 -15.602 -19.75 1 95.88 78 LYS A CA 1
ATOM 610 C C . LYS A 1 78 ? 18.453 -16.609 -20.125 1 95.88 78 LYS A C 1
ATOM 612 O O . LYS A 1 78 ? 17.328 -16.219 -20.453 1 95.88 78 LYS A O 1
ATOM 617 N N . LYS A 1 79 ? 18.781 -17.844 -20.047 1 95.88 79 LYS A N 1
ATOM 618 C CA . LYS A 1 79 ? 17.812 -18.891 -20.375 1 95.88 79 LYS A CA 1
ATOM 619 C C . LYS A 1 79 ? 16.688 -18.938 -19.359 1 95.88 79 LYS A C 1
ATOM 621 O O . LYS A 1 79 ? 15.523 -19.125 -19.719 1 95.88 79 LYS A O 1
ATOM 626 N N . ARG A 1 80 ? 17.016 -18.797 -18.125 1 96.94 80 ARG A N 1
ATOM 627 C CA . ARG A 1 80 ? 16.016 -18.797 -17.078 1 96.94 80 ARG A CA 1
ATOM 628 C C . ARG A 1 80 ? 15.062 -17.609 -17.219 1 96.94 80 ARG A C 1
ATOM 630 O O . ARG A 1 80 ? 13.852 -17.75 -17.016 1 96.94 80 ARG A O 1
ATOM 637 N N . VAL A 1 81 ? 15.656 -16.484 -17.594 1 97.19 81 VAL A N 1
ATOM 638 C CA . VAL A 1 81 ? 14.852 -15.289 -17.812 1 97.19 81 VAL A CA 1
ATOM 639 C C . VAL A 1 81 ? 13.883 -15.523 -18.969 1 97.19 81 VAL A C 1
ATOM 641 O O . VAL A 1 81 ? 12.711 -15.148 -18.906 1 97.19 81 VAL A O 1
ATOM 644 N N . ALA A 1 82 ? 14.352 -16.156 -20 1 96.06 82 ALA A N 1
ATOM 645 C CA . ALA A 1 82 ? 13.484 -16.484 -21.141 1 96.06 82 ALA A CA 1
ATOM 646 C C . ALA A 1 82 ? 12.336 -17.391 -20.703 1 96.06 82 ALA A C 1
ATOM 648 O O . ALA A 1 82 ? 11.188 -17.172 -21.109 1 96.06 82 ALA A O 1
ATOM 649 N N . GLY A 1 83 ? 12.617 -18.391 -19.938 1 96.44 83 GLY A N 1
ATOM 650 C CA . GLY A 1 83 ? 11.578 -19.266 -19.406 1 96.44 83 GLY A CA 1
ATOM 651 C C . GLY A 1 83 ? 10.586 -18.531 -18.516 1 96.44 83 GLY A C 1
ATOM 652 O O . GLY A 1 83 ? 9.375 -18.75 -18.625 1 96.44 83 GLY A O 1
ATOM 653 N N . PHE A 1 84 ? 11.141 -17.703 -17.656 1 97.5 84 PHE A N 1
ATOM 654 C CA . PHE A 1 84 ? 10.32 -16.875 -16.797 1 97.5 84 PHE A CA 1
ATOM 655 C C . PHE A 1 84 ? 9.352 -16.031 -17.609 1 97.5 84 PHE A C 1
ATOM 657 O O . PHE A 1 84 ? 8.148 -16 -17.344 1 97.5 84 PHE A O 1
ATOM 664 N N . ILE A 1 85 ? 9.836 -15.32 -18.609 1 97 85 ILE A N 1
ATOM 665 C CA . ILE A 1 85 ? 9.031 -14.445 -19.453 1 97 85 ILE A CA 1
ATOM 666 C C . ILE A 1 85 ? 7.941 -15.258 -20.156 1 97 85 ILE A C 1
ATOM 668 O O . ILE A 1 85 ? 6.777 -14.844 -20.188 1 97 85 ILE A O 1
ATOM 672 N N . GLY A 1 86 ? 8.297 -16.406 -20.641 1 96.12 86 GLY A N 1
ATOM 673 C CA . GLY A 1 86 ? 7.32 -17.266 -21.297 1 96.12 86 GLY A CA 1
ATOM 674 C C . GLY A 1 86 ? 6.219 -17.734 -20.359 1 96.12 86 GLY A C 1
ATOM 675 O O . GLY A 1 86 ? 5.039 -17.703 -20.719 1 96.12 86 GLY A O 1
ATOM 676 N N . GLN A 1 87 ? 6.578 -18.156 -19.172 1 96.94 87 GLN A N 1
ATOM 677 C CA . GLN A 1 87 ? 5.594 -18.625 -18.203 1 96.94 87 GLN A CA 1
ATOM 678 C C . GLN A 1 87 ? 4.672 -17.484 -17.766 1 96.94 87 GLN A C 1
ATOM 680 O O . GLN A 1 87 ? 3.451 -17.656 -17.719 1 96.94 87 GLN A O 1
ATOM 685 N N . GLU A 1 88 ? 5.277 -16.344 -17.5 1 97.38 88 GLU A N 1
ATOM 686 C CA . GLU A 1 88 ? 4.469 -15.203 -17.078 1 97.38 88 GLU A CA 1
ATOM 687 C C . GLU A 1 88 ? 3.469 -14.82 -18.172 1 97.38 88 GLU A C 1
ATOM 689 O O . GLU A 1 88 ? 2.324 -14.469 -17.875 1 97.38 88 GLU A O 1
ATOM 694 N N . ALA A 1 89 ? 3.908 -14.812 -19.391 1 94.94 89 ALA A N 1
ATOM 695 C CA . ALA A 1 89 ? 3.021 -14.492 -20.516 1 94.94 89 ALA A CA 1
ATOM 696 C C . ALA A 1 89 ? 1.842 -15.453 -20.578 1 94.94 89 ALA A C 1
ATOM 698 O O . ALA A 1 89 ? 0.699 -15.039 -20.766 1 94.94 89 ALA A O 1
ATOM 699 N N . MET A 1 90 ? 2.148 -16.703 -20.391 1 94.75 90 MET A N 1
ATOM 700 C CA . MET A 1 90 ? 1.107 -17.734 -20.422 1 94.75 90 MET A CA 1
ATOM 701 C C . MET A 1 90 ? 0.153 -17.578 -19.25 1 9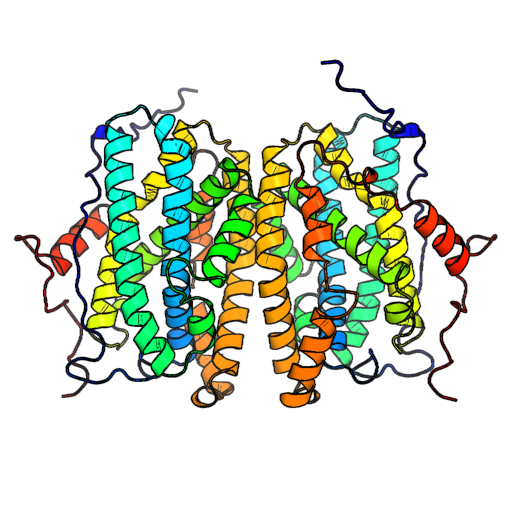4.75 90 MET A C 1
ATOM 703 O O . MET A 1 90 ? -1.056 -17.766 -19.391 1 94.75 90 MET A O 1
ATOM 707 N N . HIS A 1 91 ? 0.667 -17.297 -18.016 1 97.38 91 HIS A N 1
ATOM 708 C CA . HIS A 1 91 ? -0.192 -17.016 -16.875 1 97.38 91 HIS A CA 1
ATOM 709 C C . HIS A 1 91 ? -1.19 -15.906 -17.203 1 97.38 91 HIS A C 1
ATOM 711 O O . HIS A 1 91 ? -2.396 -16.078 -17 1 97.38 91 HIS A O 1
ATOM 717 N N . GLY A 1 92 ? -0.62 -14.812 -17.688 1 95.19 92 GLY A N 1
ATOM 718 C CA . GLY A 1 92 ? -1.459 -13.672 -18.016 1 95.19 92 GLY A CA 1
ATOM 719 C C . GLY A 1 92 ? -2.561 -14.008 -19 1 95.19 92 GLY A C 1
ATOM 720 O O . GLY A 1 92 ? -3.709 -13.594 -18.828 1 95.19 92 GLY A O 1
ATOM 721 N N . ARG A 1 93 ? -2.242 -14.742 -20 1 93.31 93 ARG A N 1
ATOM 722 C CA . ARG A 1 93 ? -3.201 -15.117 -21.031 1 93.31 93 ARG A CA 1
ATOM 723 C C . ARG A 1 93 ? -4.344 -15.938 -20.438 1 93.31 93 ARG A C 1
ATOM 725 O O . ARG A 1 93 ? -5.516 -15.648 -20.703 1 93.31 93 ARG A O 1
ATOM 732 N N . GLU A 1 94 ? -4.008 -16.938 -19.688 1 94.62 94 GLU A N 1
ATOM 733 C CA . GLU A 1 94 ? -5.027 -17.828 -19.156 1 94.62 94 GLU A CA 1
ATOM 734 C C . GLU A 1 94 ? -5.887 -17.125 -18.109 1 94.62 94 GLU A C 1
ATOM 736 O O . GLU A 1 94 ? -7.098 -17.344 -18.047 1 94.62 94 GLU A O 1
ATOM 741 N N . HIS A 1 95 ? -5.301 -16.281 -17.266 1 96.56 95 HIS A N 1
ATOM 742 C CA . HIS A 1 95 ? -6.086 -15.531 -16.281 1 96.56 95 HIS A CA 1
ATOM 743 C C . HIS A 1 95 ? -6.996 -14.516 -16.969 1 96.56 95 HIS A C 1
ATOM 745 O O . HIS A 1 95 ? -8.094 -14.242 -16.484 1 96.56 95 HIS A O 1
ATOM 751 N N . ARG A 1 96 ? -6.555 -13.945 -18.078 1 94.69 96 ARG A N 1
ATOM 752 C CA . ARG A 1 96 ? -7.434 -13.039 -18.812 1 94.69 96 ARG A CA 1
ATOM 753 C C . ARG A 1 96 ? -8.703 -13.75 -19.25 1 94.69 96 ARG A C 1
ATOM 755 O O . ARG A 1 96 ? -9.797 -13.188 -19.172 1 94.69 96 ARG A O 1
ATOM 762 N N . LYS A 1 97 ? -8.539 -14.977 -19.734 1 92.81 97 LYS A N 1
ATOM 763 C CA . LYS A 1 97 ? -9.703 -15.773 -20.109 1 92.81 97 LYS A CA 1
ATOM 764 C C . LYS A 1 97 ? -10.625 -15.992 -18.922 1 92.81 97 LYS A C 1
ATOM 766 O O . LYS A 1 97 ? -11.844 -15.836 -19.031 1 92.81 97 LYS A O 1
ATOM 771 N N . LEU A 1 98 ? -10.047 -16.359 -17.859 1 93.81 98 LEU A N 1
ATOM 772 C CA . LEU A 1 98 ? -10.836 -16.578 -16.641 1 93.81 98 LEU A CA 1
ATOM 773 C C . LEU A 1 98 ? -11.516 -15.281 -16.219 1 93.81 98 LEU A C 1
ATOM 775 O O . LEU A 1 98 ? -12.68 -15.289 -15.812 1 93.81 98 LEU A O 1
ATOM 779 N N . ASN A 1 99 ? -10.758 -14.203 -16.266 1 95.44 99 ASN A N 1
ATOM 780 C CA . ASN A 1 99 ? -11.258 -12.914 -15.805 1 95.44 99 ASN A CA 1
ATOM 781 C C . ASN A 1 99 ? -12.469 -12.461 -16.609 1 95.44 99 ASN A C 1
ATOM 783 O O . ASN A 1 99 ? -13.367 -11.805 -16.078 1 95.44 99 ASN A O 1
ATOM 787 N N . GLU A 1 100 ? -12.492 -12.781 -17.859 1 92.75 100 GLU A N 1
ATOM 788 C CA . GLU A 1 100 ? -13.68 -12.477 -18.656 1 92.75 100 GLU A CA 1
ATOM 789 C C . GLU A 1 100 ? -14.922 -13.141 -18.078 1 92.75 100 GLU A C 1
ATOM 791 O O . GLU A 1 100 ? -15.977 -12.523 -17.984 1 92.75 100 GLU A O 1
ATOM 796 N N . LYS A 1 101 ? -14.742 -14.367 -17.688 1 91.88 101 LYS A N 1
ATOM 797 C CA . LYS A 1 101 ? -15.852 -15.094 -17.062 1 91.88 101 LYS A CA 1
ATOM 798 C C . LYS A 1 101 ? -16.203 -14.492 -15.711 1 91.88 101 LYS A C 1
ATOM 800 O O . LYS A 1 101 ? -17.391 -14.367 -15.375 1 91.88 101 LYS A O 1
ATOM 805 N N . ILE A 1 102 ? -15.195 -14.156 -14.938 1 93 102 ILE A N 1
ATOM 806 C CA . ILE A 1 102 ? -15.375 -13.57 -13.609 1 93 102 ILE A CA 1
ATOM 807 C C . ILE A 1 102 ? -16.125 -12.25 -13.727 1 93 102 ILE A C 1
ATOM 809 O O . ILE A 1 102 ? -17.047 -11.984 -12.953 1 93 102 ILE A O 1
ATOM 813 N N . VAL A 1 103 ? -15.773 -11.484 -14.703 1 92.88 103 VAL A N 1
ATOM 814 C CA . VAL A 1 103 ? -16.453 -10.219 -14.945 1 92.88 103 VAL A CA 1
ATOM 815 C C . VAL A 1 103 ? -17.922 -10.469 -15.305 1 92.88 103 VAL A C 1
ATOM 817 O O . VAL A 1 103 ? -18.812 -9.812 -14.781 1 92.88 103 VAL A O 1
ATOM 820 N N . ASP A 1 104 ? -18.172 -11.43 -16.125 1 91.19 104 ASP A N 1
ATOM 821 C CA . ASP A 1 104 ? -19.516 -11.766 -16.531 1 91.19 104 ASP A CA 1
ATOM 822 C C . ASP A 1 104 ? -20.359 -12.227 -15.352 1 91.19 104 ASP A C 1
ATOM 824 O O . ASP A 1 104 ? -21.578 -12.039 -15.328 1 91.19 104 ASP A O 1
ATOM 82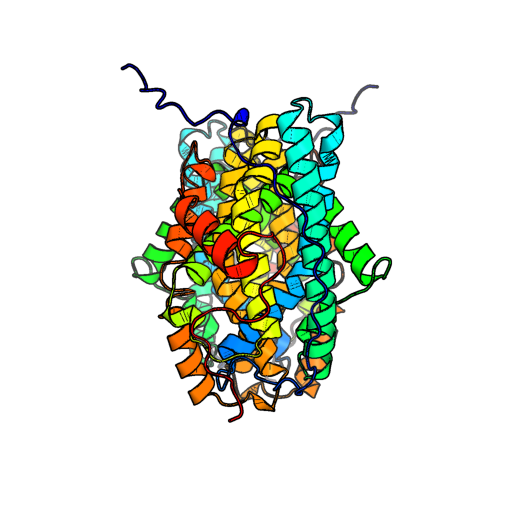8 N N . MET A 1 105 ? -19.734 -12.805 -14.406 1 89.81 105 MET A N 1
ATOM 829 C CA . MET A 1 105 ? -20.422 -13.328 -13.227 1 89.81 105 MET A CA 1
ATOM 830 C C . MET A 1 105 ? -20.672 -12.211 -12.211 1 89.81 105 MET A C 1
ATOM 832 O O . MET A 1 105 ? -21.297 -12.445 -11.172 1 89.81 105 MET A O 1
ATOM 836 N N . GLY A 1 106 ? -20.109 -11.016 -12.469 1 89.69 106 GLY A N 1
ATOM 837 C CA . GLY A 1 106 ? -20.516 -9.883 -11.656 1 89.69 106 GLY A CA 1
ATOM 838 C C . GLY A 1 106 ? -19.438 -9.445 -10.664 1 89.69 106 GLY A C 1
ATOM 839 O O . GLY A 1 106 ? -19.75 -9.102 -9.523 1 89.69 106 GLY A O 1
ATOM 840 N N . TYR A 1 107 ? -18.234 -9.414 -11.055 1 92.06 107 TYR A N 1
ATOM 841 C CA . TYR A 1 107 ? -17.125 -8.906 -10.25 1 92.06 107 TYR A CA 1
ATOM 842 C C . TYR A 1 107 ? -16.547 -7.633 -10.859 1 92.06 107 TYR A C 1
ATOM 844 O O . TYR A 1 107 ? -15.523 -7.672 -11.539 1 92.06 107 TYR A O 1
ATOM 852 N N . PRO A 1 108 ? -17.094 -6.523 -10.484 1 89.5 108 PRO A N 1
ATOM 853 C CA . PRO A 1 108 ? -16.75 -5.285 -11.188 1 89.5 108 PRO A CA 1
ATOM 854 C C . PRO A 1 108 ? -15.312 -4.844 -10.945 1 89.5 108 PRO A C 1
ATOM 856 O O . PRO A 1 108 ? -14.695 -4.234 -11.828 1 89.5 108 PRO A O 1
ATOM 859 N N . LEU A 1 109 ? -14.805 -5.062 -9.805 1 90.56 109 LEU A N 1
ATOM 860 C CA . LEU A 1 109 ? -13.43 -4.648 -9.531 1 90.56 109 LEU A CA 1
ATOM 861 C C . LEU A 1 109 ? -12.453 -5.371 -10.453 1 90.56 109 LEU A C 1
ATOM 863 O O . LEU A 1 109 ? -11.414 -4.816 -10.828 1 90.56 109 LEU A O 1
ATOM 867 N N . VAL A 1 110 ? -12.719 -6.609 -10.805 1 94.06 110 VAL A N 1
ATOM 868 C CA . VAL A 1 110 ? -11.883 -7.363 -11.734 1 94.06 110 VAL A CA 1
ATOM 869 C C . VAL A 1 110 ? -11.906 -6.703 -13.109 1 94.06 110 VAL A C 1
ATOM 871 O O . VAL A 1 110 ? -10.898 -6.691 -13.812 1 94.06 110 VAL A O 1
ATOM 874 N N . ARG A 1 111 ? -13.023 -6.156 -13.453 1 91.56 111 ARG A N 1
ATOM 875 C CA . ARG A 1 111 ? -13.156 -5.469 -14.734 1 91.56 111 ARG A CA 1
ATOM 876 C C . ARG A 1 111 ? -12.172 -4.309 -14.844 1 91.56 111 ARG A C 1
ATOM 878 O O . ARG A 1 111 ? -11.625 -4.047 -15.914 1 91.56 111 ARG A O 1
ATOM 885 N N . ILE A 1 112 ? -11.969 -3.652 -13.766 1 88.5 112 ILE A N 1
ATOM 886 C CA . ILE A 1 112 ? -11.07 -2.504 -13.742 1 88.5 112 ILE A CA 1
ATOM 887 C C . ILE A 1 112 ? -9.648 -2.949 -14.086 1 88.5 112 ILE A C 1
ATOM 889 O O . ILE A 1 112 ? -8.906 -2.223 -14.75 1 88.5 112 ILE A O 1
ATOM 893 N N . MET A 1 113 ? -9.289 -4.113 -13.688 1 90.38 113 MET A N 1
ATOM 894 C CA . MET A 1 113 ? -7.922 -4.598 -13.852 1 90.38 113 MET A CA 1
ATOM 895 C C . MET A 1 113 ? -7.766 -5.367 -15.156 1 90.38 113 MET A C 1
ATOM 897 O O . MET A 1 113 ? -6.648 -5.68 -15.57 1 90.38 113 MET A O 1
ATOM 901 N N . ASN A 1 114 ? -8.922 -5.691 -15.68 1 89.56 114 ASN A N 1
ATOM 902 C CA . ASN A 1 114 ? -8.906 -6.48 -16.906 1 89.56 114 ASN A CA 1
ATOM 903 C C . ASN A 1 114 ? -8.977 -5.59 -18.141 1 89.56 114 ASN A C 1
ATOM 905 O O . ASN A 1 114 ? -10.062 -5.27 -18.625 1 89.56 114 ASN A O 1
ATOM 909 N N . PHE A 1 115 ? -7.879 -5.211 -18.688 1 87.5 115 PHE A N 1
ATOM 910 C CA . PHE A 1 115 ? -7.859 -4.344 -19.859 1 87.5 115 PHE A CA 1
ATOM 911 C C . PHE A 1 115 ? -6.984 -4.941 -20.953 1 87.5 115 PHE A C 1
ATOM 913 O O . PHE A 1 115 ? -6.102 -5.754 -20.672 1 87.5 115 PHE A O 1
ATOM 920 N N . ASP A 1 116 ? -7.242 -4.504 -22.109 1 84.31 116 ASP A N 1
ATOM 921 C CA . ASP A 1 116 ? -6.574 -5.023 -23.297 1 84.31 116 ASP A CA 1
ATOM 922 C C . ASP A 1 116 ? -5.219 -4.352 -23.5 1 84.31 116 ASP A C 1
ATOM 924 O O . ASP A 1 116 ? -4.988 -3.244 -23.016 1 84.31 116 ASP A O 1
ATOM 928 N N . GLU A 1 117 ? -4.438 -5.195 -24.234 1 84.81 117 GLU A N 1
ATOM 929 C CA . GLU A 1 117 ? -3.17 -4.617 -24.656 1 84.81 117 GLU A CA 1
ATOM 930 C C . GLU A 1 117 ? -3.393 -3.336 -25.469 1 84.81 117 GLU A C 1
ATOM 932 O O . GLU A 1 117 ? -4.266 -3.283 -26.328 1 84.81 117 GLU A O 1
ATOM 937 N N . GLY A 1 118 ? -2.689 -2.281 -25.109 1 87.19 118 GLY A N 1
ATOM 938 C CA . GLY A 1 118 ? -2.768 -1.039 -25.859 1 87.19 118 GLY A CA 1
ATOM 939 C C . GLY A 1 118 ? -3.865 -0.114 -25.375 1 87.19 118 GLY A C 1
ATOM 940 O O . GLY A 1 118 ? -3.99 1.017 -25.844 1 87.19 118 GLY A O 1
ATOM 941 N N . SER A 1 119 ? -4.641 -0.58 -24.5 1 90.81 119 SER A N 1
ATOM 942 C CA . SER A 1 119 ? -5.727 0.238 -23.969 1 90.81 119 SER A CA 1
ATOM 943 C C . SER A 1 119 ? -5.188 1.446 -23.219 1 90.81 119 SER A C 1
ATOM 945 O O . SER A 1 119 ? -4.008 1.491 -22.859 1 90.81 119 SER A O 1
ATOM 947 N N . ARG A 1 120 ? -6.055 2.463 -22.984 1 88.38 120 ARG A N 1
ATOM 948 C CA . ARG A 1 120 ? -5.707 3.648 -22.203 1 88.38 120 ARG A CA 1
ATOM 949 C C . ARG A 1 120 ? -5.332 3.275 -20.766 1 88.38 120 ARG A C 1
ATOM 951 O O . ARG A 1 120 ? -4.41 3.859 -20.188 1 88.38 120 ARG A O 1
ATOM 958 N N . ARG A 1 121 ? -6.035 2.34 -20.281 1 87.88 121 ARG A N 1
ATOM 959 C CA . ARG A 1 121 ? -5.754 1.894 -18.922 1 87.88 121 ARG A CA 1
ATOM 960 C C . ARG A 1 121 ? -4.371 1.258 -18.844 1 87.88 121 ARG A C 1
ATOM 962 O O . ARG A 1 121 ? -3.619 1.521 -17.891 1 87.88 121 ARG A O 1
ATOM 969 N N . GLU A 1 122 ? -4.082 0.431 -19.766 1 90.06 122 GLU A N 1
ATOM 970 C CA . GLU A 1 122 ? -2.748 -0.165 -19.766 1 90.06 122 GLU A CA 1
ATOM 971 C C . GLU A 1 122 ? -1.665 0.907 -19.875 1 90.06 122 GLU A C 1
ATOM 973 O O . GLU A 1 122 ? -0.66 0.852 -19.172 1 90.06 122 GLU A O 1
ATOM 978 N N . LYS A 1 123 ? -1.863 1.812 -20.75 1 89.44 123 LYS A N 1
ATOM 979 C CA . LYS A 1 123 ? -0.899 2.893 -20.922 1 89.44 123 LYS A CA 1
ATOM 980 C C . LYS A 1 123 ? -0.708 3.68 -19.641 1 89.44 123 LYS A C 1
ATOM 982 O O . LYS A 1 123 ? 0.406 4.098 -19.312 1 89.44 123 LYS A O 1
ATOM 987 N N . PHE A 1 124 ? -1.755 3.836 -19.031 1 85.19 124 PHE A N 1
ATOM 988 C CA . PHE A 1 124 ? -1.7 4.531 -17.75 1 85.19 124 PHE A CA 1
ATOM 989 C C . PHE A 1 124 ? -0.876 3.738 -16.734 1 85.19 124 PHE A C 1
ATOM 991 O O . PHE A 1 124 ? -0.016 4.297 -16.062 1 85.19 124 PHE A O 1
ATOM 998 N N . VAL A 1 125 ? -1.15 2.479 -16.609 1 85.19 125 VAL A N 1
ATOM 999 C CA . VAL A 1 125 ? -0.415 1.609 -15.703 1 85.19 125 VAL A CA 1
ATOM 1000 C C . VAL A 1 125 ? 1.073 1.645 -16.047 1 85.19 125 VAL A C 1
ATOM 1002 O O . VAL A 1 125 ? 1.917 1.756 -15.148 1 85.19 125 VAL A O 1
ATOM 1005 N N . ILE A 1 126 ? 1.359 1.592 -17.297 1 88.12 126 ILE A N 1
ATOM 1006 C CA . ILE A 1 126 ? 2.746 1.605 -17.734 1 88.12 126 ILE A CA 1
ATOM 1007 C C . ILE A 1 126 ? 3.385 2.951 -17.406 1 88.12 126 ILE A C 1
ATOM 1009 O O . ILE A 1 126 ? 4.543 3.008 -16.984 1 88.12 126 ILE A O 1
ATOM 1013 N N . ALA A 1 127 ? 2.65 3.982 -17.578 1 83.44 127 ALA A N 1
ATOM 1014 C CA . ALA A 1 127 ? 3.158 5.312 -17.25 1 83.44 127 ALA A CA 1
ATOM 1015 C C . ALA A 1 127 ? 3.482 5.43 -15.766 1 83.44 127 ALA A C 1
ATOM 1017 O O . ALA A 1 127 ? 4.492 6.031 -15.391 1 83.44 127 ALA A O 1
ATOM 1018 N N . LEU A 1 128 ? 2.672 4.844 -15 1 79.81 128 LEU A N 1
ATOM 1019 C CA . LEU A 1 128 ? 2.9 4.84 -13.562 1 79.81 128 LEU A CA 1
ATOM 1020 C C . LEU A 1 128 ? 4.141 4.023 -13.211 1 79.81 128 LEU A C 1
ATOM 1022 O O . LEU A 1 128 ? 4.945 4.438 -12.375 1 79.81 128 LEU A O 1
ATOM 1026 N N . GLU A 1 129 ? 4.246 2.967 -13.82 1 84.69 129 GLU A N 1
ATOM 1027 C CA . GLU A 1 129 ? 5.391 2.08 -13.633 1 84.69 129 GLU A CA 1
ATOM 1028 C C . GLU A 1 129 ? 6.699 2.787 -13.969 1 84.69 129 GLU A C 1
ATOM 1030 O O . GLU A 1 129 ? 7.707 2.611 -13.273 1 84.69 129 GLU A O 1
ATOM 1035 N N . LYS A 1 130 ? 6.688 3.559 -14.953 1 84.19 130 LYS A N 1
ATOM 1036 C CA . LYS A 1 130 ? 7.891 4.215 -15.453 1 84.19 130 LYS A CA 1
ATOM 1037 C C . LYS A 1 130 ? 8.344 5.328 -14.516 1 84.19 130 LYS A C 1
ATOM 1039 O O . LYS A 1 130 ? 9.469 5.828 -14.633 1 84.19 130 LYS A O 1
ATOM 1044 N N . ARG A 1 131 ? 7.543 5.609 -13.625 1 77.38 131 ARG A N 1
ATOM 1045 C CA . ARG A 1 131 ? 7.91 6.641 -12.656 1 77.38 131 ARG A CA 1
ATOM 1046 C C . ARG A 1 131 ? 8.867 6.086 -11.609 1 77.38 131 ARG A C 1
ATOM 1048 O O . ARG A 1 131 ? 9.594 6.844 -10.961 1 77.38 131 ARG A O 1
ATOM 1055 N N . ALA A 1 132 ? 8.906 4.805 -11.469 1 81.62 132 ALA A N 1
ATOM 1056 C CA . ALA A 1 132 ? 9.836 4.16 -10.547 1 81.62 132 ALA A CA 1
ATOM 1057 C C . ALA A 1 132 ? 11.18 3.891 -11.219 1 81.62 132 ALA A C 1
ATOM 1059 O O . ALA A 1 132 ? 11.234 3.52 -12.391 1 81.62 132 ALA A O 1
ATOM 1060 N N . PRO A 1 133 ? 12.266 4.16 -10.43 1 84.25 133 PRO A N 1
ATOM 1061 C CA . PRO A 1 133 ? 13.531 3.66 -10.977 1 84.25 133 PRO A CA 1
ATOM 1062 C C . PRO A 1 133 ? 13.477 2.174 -11.32 1 84.25 133 PRO A C 1
ATOM 1064 O O . PRO A 1 133 ? 12.852 1.392 -10.602 1 84.25 133 PRO A O 1
ATOM 1067 N N . LYS A 1 134 ? 14.188 1.853 -12.328 1 90.5 134 LYS A N 1
ATOM 1068 C CA . LYS A 1 134 ? 14.172 0.483 -12.828 1 90.5 134 LYS A CA 1
ATOM 1069 C C . LYS A 1 134 ? 14.547 -0.511 -11.734 1 90.5 134 LYS A C 1
ATOM 1071 O O . LYS A 1 134 ? 13.961 -1.587 -11.633 1 90.5 134 LYS A O 1
ATOM 1076 N N . ILE A 1 135 ? 15.438 -0.133 -10.906 1 90.25 135 ILE A N 1
ATOM 1077 C CA . ILE A 1 135 ? 15.93 -1.049 -9.883 1 90.25 135 ILE A CA 1
ATOM 1078 C C . ILE A 1 135 ? 14.859 -1.259 -8.82 1 90.25 135 ILE A C 1
ATOM 1080 O O . ILE A 1 135 ? 14.734 -2.35 -8.258 1 90.25 135 ILE A O 1
ATOM 1084 N N . ALA A 1 136 ? 14.133 -0.229 -8.539 1 88.38 136 ALA A N 1
ATOM 1085 C CA . ALA A 1 136 ? 13.031 -0.358 -7.594 1 88.38 136 ALA A CA 1
ATOM 1086 C C . ALA A 1 136 ? 11.922 -1.25 -8.156 1 88.38 136 ALA A C 1
ATOM 1088 O O . ALA A 1 136 ? 11.352 -2.066 -7.43 1 88.38 136 ALA A O 1
ATOM 1089 N N . HIS A 1 137 ? 11.688 -1.014 -9.391 1 93.19 137 HIS A N 1
ATOM 1090 C CA . HIS A 1 137 ? 10.703 -1.854 -10.062 1 93.19 137 HIS A CA 1
ATOM 1091 C C . HIS A 1 137 ? 11.125 -3.32 -10.031 1 93.19 137 HIS A C 1
ATOM 1093 O O . HIS A 1 137 ? 10.297 -4.203 -9.797 1 93.19 137 HIS A O 1
ATOM 1099 N N . LEU A 1 138 ? 12.367 -3.559 -10.234 1 95.75 138 LEU A N 1
ATOM 1100 C CA . LEU A 1 138 ? 12.891 -4.918 -10.188 1 95.75 138 LEU A CA 1
ATOM 1101 C C . LEU A 1 138 ? 12.82 -5.48 -8.773 1 95.75 138 LEU A C 1
ATOM 1103 O O . LEU A 1 138 ? 12.516 -6.66 -8.578 1 95.75 138 LEU A O 1
ATOM 1107 N N . ALA A 1 139 ? 13.07 -4.672 -7.789 1 94.31 139 ALA A N 1
ATOM 1108 C CA . ALA A 1 139 ? 12.945 -5.098 -6.398 1 94.31 139 ALA A CA 1
ATOM 1109 C C . ALA A 1 139 ? 11.5 -5.465 -6.07 1 94.31 139 ALA A C 1
ATOM 1111 O O . ALA A 1 139 ? 11.25 -6.449 -5.371 1 94.31 139 ALA A O 1
ATOM 1112 N N . MET A 1 140 ? 10.562 -4.688 -6.555 1 94.88 140 MET A N 1
ATOM 1113 C CA . MET A 1 140 ? 9.141 -4.98 -6.363 1 94.88 140 MET A CA 1
ATOM 1114 C C . MET A 1 140 ? 8.766 -6.309 -7.016 1 94.88 140 MET A C 1
ATOM 1116 O O . MET A 1 140 ? 8.008 -7.094 -6.445 1 94.88 140 MET A O 1
ATOM 1120 N N . THR A 1 141 ? 9.312 -6.516 -8.18 1 97.69 141 THR A N 1
ATOM 1121 C CA . THR A 1 141 ? 9.055 -7.754 -8.906 1 97.69 141 THR A CA 1
ATOM 1122 C C . THR A 1 141 ? 9.578 -8.961 -8.133 1 97.69 141 THR A C 1
ATOM 1124 O O . THR A 1 141 ? 8.859 -9.945 -7.961 1 97.69 141 THR A O 1
ATOM 1127 N N . ALA A 1 142 ? 10.789 -8.875 -7.66 1 98.31 142 ALA A N 1
ATOM 1128 C CA . ALA A 1 142 ? 11.367 -9.969 -6.887 1 98.31 142 ALA A CA 1
ATOM 1129 C C . ALA A 1 142 ? 10.555 -10.242 -5.621 1 98.31 142 ALA A C 1
ATOM 1131 O O . ALA A 1 142 ? 10.352 -11.391 -5.238 1 98.31 142 ALA A O 1
ATOM 1132 N N . ALA A 1 143 ? 10.117 -9.18 -5.016 1 97.5 143 ALA A N 1
ATOM 1133 C CA . ALA A 1 143 ? 9.281 -9.32 -3.828 1 97.5 143 ALA A CA 1
ATOM 1134 C C . ALA A 1 143 ? 7.965 -10.016 -4.16 1 97.5 143 ALA A C 1
ATOM 1136 O O . ALA A 1 143 ? 7.539 -10.93 -3.447 1 97.5 143 ALA A O 1
ATOM 1137 N N . ALA A 1 144 ? 7.359 -9.617 -5.211 1 98 144 ALA A N 1
ATOM 1138 C CA . ALA A 1 144 ? 6.086 -10.203 -5.629 1 98 144 ALA A CA 1
ATOM 1139 C C . ALA A 1 144 ? 6.246 -11.672 -5.984 1 98 144 ALA A C 1
ATOM 1141 O O . ALA A 1 144 ? 5.359 -12.484 -5.699 1 98 144 ALA A O 1
ATOM 1142 N N . GLU A 1 145 ? 7.406 -11.984 -6.582 1 98.62 145 GLU A N 1
ATOM 1143 C CA . GLU A 1 145 ? 7.668 -13.383 -6.906 1 98.62 145 GLU A CA 1
ATOM 1144 C C . GLU A 1 145 ? 7.805 -14.227 -5.641 1 98.62 145 GLU A C 1
ATOM 1146 O O . GLU A 1 145 ? 7.391 -15.391 -5.613 1 98.62 145 GLU A O 1
ATOM 1151 N N . 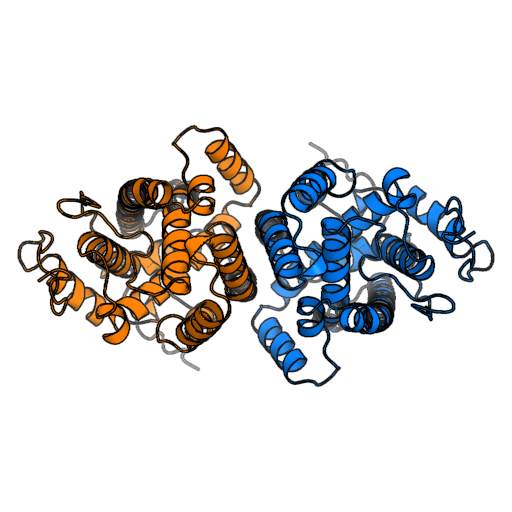HIS A 1 146 ? 8.352 -13.641 -4.672 1 98.69 146 HIS A N 1
ATOM 1152 C CA . HIS A 1 146 ? 8.414 -14.344 -3.396 1 98.69 146 HIS A CA 1
ATOM 1153 C C . HIS A 1 146 ? 7.02 -14.555 -2.818 1 98.69 146 HIS A C 1
ATOM 1155 O O . HIS A 1 146 ? 6.715 -15.633 -2.299 1 98.69 146 HIS A O 1
ATOM 1161 N N . TYR A 1 147 ? 6.199 -13.57 -2.893 1 98.56 147 TYR A N 1
ATOM 1162 C CA . TYR A 1 147 ? 4.82 -13.703 -2.438 1 98.56 147 TYR A CA 1
ATOM 1163 C C . TYR A 1 147 ? 4.121 -14.859 -3.143 1 98.56 147 TYR A C 1
ATOM 1165 O O . TYR A 1 147 ? 3.523 -15.727 -2.492 1 98.56 147 TYR A O 1
ATOM 1173 N N . THR A 1 148 ? 4.219 -14.875 -4.457 1 98.25 148 THR A N 1
ATOM 1174 C CA . THR A 1 148 ? 3.506 -15.898 -5.215 1 98.25 148 THR A CA 1
ATOM 1175 C C . THR A 1 148 ? 4.094 -17.281 -4.938 1 98.25 148 THR A C 1
ATOM 1177 O O . THR A 1 148 ? 3.365 -18.266 -4.91 1 98.25 148 THR A O 1
ATOM 1180 N N . ALA A 1 149 ? 5.371 -17.359 -4.711 1 98.44 149 ALA A N 1
ATOM 1181 C CA . ALA A 1 149 ? 5.996 -18.641 -4.391 1 98.44 149 ALA A CA 1
ATOM 1182 C C . ALA A 1 149 ? 5.5 -19.172 -3.047 1 98.44 149 ALA A C 1
ATOM 1184 O O . ALA A 1 149 ? 5.211 -20.359 -2.912 1 98.44 149 ALA A O 1
ATOM 1185 N N . VAL A 1 150 ? 5.43 -18.297 -2.088 1 98.5 150 VAL A N 1
ATOM 1186 C CA . VAL A 1 150 ? 4.961 -18.703 -0.768 1 98.5 150 VAL A CA 1
ATOM 1187 C C . VAL A 1 150 ? 3.498 -19.141 -0.848 1 98.5 150 VAL A C 1
ATOM 1189 O O . VAL A 1 150 ? 3.115 -20.172 -0.289 1 98.5 150 VAL A O 1
ATOM 1192 N N . LEU A 1 151 ? 2.713 -18.391 -1.548 1 98.25 151 LEU A N 1
ATOM 1193 C CA . LEU A 1 151 ? 1.312 -18.75 -1.735 1 98.25 151 LEU A CA 1
ATOM 1194 C C . LEU A 1 151 ? 1.188 -20.078 -2.465 1 98.25 151 LEU A C 1
ATOM 1196 O O . LEU A 1 151 ? 0.354 -20.922 -2.105 1 98.25 151 LEU A O 1
ATOM 1200 N N . ALA A 1 152 ? 2.016 -20.266 -3.459 1 98.31 1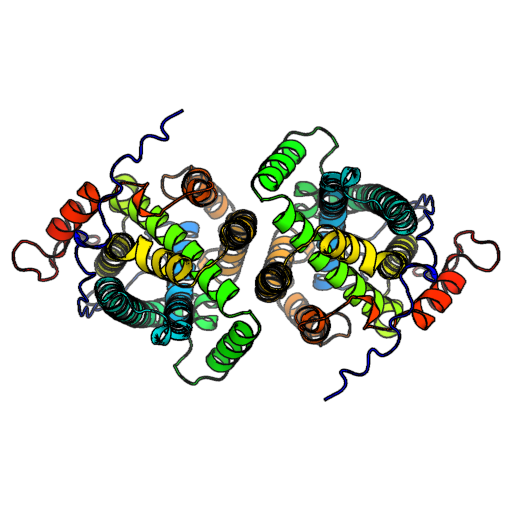52 ALA A N 1
ATOM 1201 C CA . ALA A 1 152 ? 2.021 -21.5 -4.223 1 98.31 152 ALA A CA 1
ATOM 1202 C C . ALA A 1 152 ? 2.32 -22.703 -3.318 1 98.31 152 ALA A C 1
ATOM 1204 O O . ALA A 1 152 ? 1.618 -23.719 -3.367 1 98.31 152 ALA A O 1
ATOM 1205 N N . GLN A 1 153 ? 3.33 -22.547 -2.543 1 97.94 153 GLN A N 1
ATOM 1206 C CA . GLN A 1 153 ? 3.695 -23.625 -1.616 1 97.94 153 GLN A CA 1
ATOM 1207 C C . GLN A 1 153 ? 2.543 -23.938 -0.667 1 97.94 153 GLN A C 1
ATOM 1209 O O . GLN A 1 153 ? 2.254 -25.109 -0.406 1 97.94 153 GLN A O 1
ATOM 1214 N N . ARG A 1 154 ? 1.927 -22.969 -0.168 1 97.38 154 ARG A N 1
ATOM 1215 C CA . ARG A 1 154 ? 0.836 -23.172 0.781 1 97.38 154 ARG A CA 1
ATOM 1216 C C . ARG A 1 154 ? -0.356 -23.844 0.111 1 97.38 154 ARG A C 1
ATOM 1218 O O . ARG A 1 154 ? -0.968 -24.75 0.686 1 97.38 154 ARG A O 1
ATOM 1225 N N . VAL A 1 155 ? -0.694 -23.422 -1.071 1 96.94 155 VAL A N 1
ATOM 1226 C CA . VAL A 1 155 ? -1.825 -23.984 -1.801 1 96.94 155 VAL A CA 1
ATOM 1227 C C . VAL A 1 155 ? -1.541 -25.453 -2.143 1 96.94 155 VAL A C 1
ATOM 1229 O O . VAL A 1 155 ? -2.389 -26.328 -1.932 1 96.94 155 VAL A O 1
ATOM 1232 N N . LEU A 1 156 ? -0.364 -25.719 -2.59 1 97.5 156 LEU A N 1
ATOM 1233 C CA . LEU A 1 156 ? -0.045 -27.047 -3.129 1 97.5 156 LEU A CA 1
ATOM 1234 C C . LEU A 1 156 ? 0.249 -28.031 -2.004 1 97.5 156 LEU A C 1
ATOM 1236 O O . LEU A 1 156 ? 0.116 -29.25 -2.188 1 97.5 156 LEU A O 1
ATOM 1240 N N . SER A 1 157 ? 0.622 -27.547 -0.834 1 97.44 157 SER A N 1
ATOM 1241 C CA . SER A 1 157 ? 0.966 -28.438 0.263 1 97.44 157 SER A CA 1
ATOM 1242 C C . SER A 1 157 ? -0.223 -28.656 1.192 1 97.44 157 SER A C 1
ATOM 1244 O O . SER A 1 157 ? -0.149 -29.469 2.123 1 97.44 157 SER A O 1
ATOM 1246 N N . SER A 1 158 ? -1.299 -28 1 1 96.12 158 SER A N 1
ATOM 1247 C CA . SER A 1 158 ? -2.424 -28.047 1.927 1 96.12 158 SER A CA 1
ATOM 1248 C C . SER A 1 158 ? -3.555 -28.906 1.37 1 96.12 158 SER A C 1
ATOM 1250 O O . SER A 1 158 ? -4.285 -28.484 0.477 1 96.12 158 SER A O 1
ATOM 1252 N N . PRO A 1 159 ? -3.795 -30.047 1.98 1 94.81 159 PRO A N 1
ATOM 1253 C CA . PRO A 1 159 ? -4.953 -30.844 1.562 1 94.81 159 PRO A CA 1
ATOM 1254 C C . PRO A 1 159 ? -6.273 -30.094 1.74 1 94.81 159 PRO A C 1
ATOM 1256 O O . PRO A 1 159 ? -7.188 -30.25 0.925 1 94.81 159 PRO A O 1
ATOM 1259 N N . GLU A 1 160 ? -6.32 -29.328 2.762 1 92.81 160 GLU A N 1
ATOM 1260 C CA . GLU A 1 160 ? -7.531 -28.547 3.033 1 92.81 160 GLU A CA 1
ATOM 1261 C C . GLU A 1 160 ? -7.844 -27.594 1.891 1 92.81 160 GLU A C 1
ATOM 1263 O O . GLU A 1 160 ? -9 -27.469 1.479 1 92.81 160 GLU A O 1
ATOM 1268 N N . LEU A 1 161 ? -6.84 -26.922 1.406 1 93.31 161 LEU A N 1
ATOM 1269 C CA . LEU A 1 161 ? -7.043 -26 0.301 1 93.31 161 LEU A CA 1
ATOM 1270 C C . LEU A 1 161 ? -7.359 -26.75 -0.989 1 93.31 161 LEU A C 1
ATOM 1272 O O . LEU A 1 161 ? -8.195 -26.312 -1.779 1 93.31 161 LEU A O 1
ATOM 1276 N N . GLN A 1 162 ? -6.754 -27.891 -1.161 1 92.81 162 GLN A N 1
ATOM 1277 C CA . GLN A 1 162 ? -6.957 -28.688 -2.371 1 92.81 162 GLN A CA 1
ATOM 1278 C C . GLN A 1 162 ? -8.359 -29.281 -2.412 1 92.81 162 GLN A C 1
ATOM 1280 O O . GLN A 1 162 ? -8.883 -29.578 -3.49 1 92.81 162 GLN A O 1
ATOM 1285 N N . GLU A 1 163 ? -8.992 -29.344 -1.299 1 90.56 163 GLU A N 1
ATOM 1286 C CA . GLU A 1 163 ? -10.305 -29.984 -1.203 1 90.56 163 GLU A CA 1
ATOM 1287 C C . GLU A 1 163 ? -11.43 -28.953 -1.347 1 90.56 163 GLU A C 1
ATOM 1289 O O . GLU A 1 163 ? -12.602 -29.328 -1.44 1 90.56 163 GLU A O 1
ATOM 1294 N N . ILE A 1 164 ? -11.031 -27.734 -1.37 1 86.75 164 ILE A N 1
ATOM 1295 C CA . ILE A 1 164 ? -12.062 -26.719 -1.527 1 86.75 164 ILE A CA 1
ATOM 1296 C C . ILE A 1 164 ? -12.797 -26.922 -2.852 1 86.75 164 ILE A C 1
ATOM 1298 O O . ILE A 1 164 ? -12.172 -26.984 -3.912 1 86.75 164 ILE A O 1
ATOM 1302 N N . PRO A 1 165 ? -14.062 -27.078 -2.736 1 81.69 165 PRO A N 1
ATOM 1303 C CA . PRO A 1 165 ? -14.82 -27.297 -3.973 1 81.69 165 PRO A CA 1
ATOM 1304 C C . PRO A 1 165 ? -14.812 -26.078 -4.891 1 81.69 165 PRO A C 1
ATOM 1306 O O . PRO A 1 165 ? -15.133 -24.969 -4.449 1 81.69 165 PRO A O 1
ATOM 1309 N N . MET A 1 166 ? -14.398 -26.312 -6.09 1 82.75 166 MET A N 1
ATOM 1310 C CA . MET A 1 166 ? -14.422 -25.281 -7.121 1 82.75 166 MET A CA 1
ATOM 1311 C C . MET A 1 166 ? -14.461 -25.906 -8.516 1 82.75 166 MET A C 1
ATOM 1313 O O . MET A 1 166 ? -14.344 -27.125 -8.656 1 82.75 166 MET A O 1
ATOM 1317 N N . SER A 1 167 ? -14.695 -25.094 -9.531 1 78.56 167 SER A N 1
ATOM 1318 C CA . SER A 1 167 ? -14.617 -25.578 -10.906 1 78.56 167 SER A CA 1
ATOM 1319 C C . SER A 1 167 ? -13.289 -26.281 -11.172 1 78.56 167 SER A C 1
ATOM 1321 O O . SER A 1 167 ? -12.234 -25.812 -10.727 1 78.56 167 SER A O 1
ATOM 1323 N N . GLU A 1 168 ? -13.344 -27.391 -11.883 1 81.75 168 GLU A N 1
ATOM 1324 C CA . GLU A 1 168 ? -12.148 -28.156 -12.195 1 81.75 168 GLU A CA 1
ATOM 1325 C C . GLU A 1 168 ? -11.141 -27.328 -12.984 1 81.75 168 GLU A C 1
ATOM 1327 O O . GLU A 1 168 ? -9.938 -27.406 -12.734 1 81.75 168 GLU A O 1
ATOM 1332 N N . GLU A 1 169 ? -11.664 -26.594 -13.906 1 84.75 169 GLU A N 1
ATOM 1333 C CA . GLU A 1 169 ? -10.789 -25.797 -14.758 1 84.75 169 GLU A CA 1
ATOM 1334 C C . GLU A 1 169 ? -10.055 -24.734 -13.938 1 84.75 169 GLU A C 1
ATOM 1336 O O . GLU A 1 169 ? -8.875 -24.484 -14.164 1 84.75 169 GLU A O 1
ATOM 1341 N N . ILE A 1 170 ? -10.773 -24.141 -13.055 1 88.06 170 ILE A N 1
ATOM 1342 C CA . ILE A 1 170 ? -10.156 -23.125 -12.211 1 88.06 170 ILE A CA 1
ATOM 1343 C C . ILE A 1 170 ? -9.109 -23.766 -11.305 1 88.06 170 ILE A C 1
ATOM 1345 O O . ILE A 1 170 ? -8.016 -23.234 -11.125 1 88.06 170 ILE A O 1
ATOM 1349 N N . HIS A 1 171 ? -9.516 -24.875 -10.781 1 89.44 171 HIS A N 1
ATOM 1350 C CA . HIS A 1 171 ? -8.602 -25.625 -9.93 1 89.44 171 HIS A CA 1
ATOM 1351 C C . HIS A 1 171 ? -7.316 -25.969 -10.672 1 89.44 171 HIS A C 1
ATOM 1353 O O . HIS A 1 171 ? -6.219 -25.828 -10.133 1 89.44 171 HIS A O 1
ATOM 1359 N N . HIS A 1 172 ? -7.441 -26.438 -11.898 1 90.06 172 HIS A N 1
ATOM 1360 C CA . HIS A 1 172 ? -6.293 -26.781 -12.719 1 90.06 172 HIS A CA 1
ATOM 1361 C C . HIS A 1 172 ? -5.43 -25.562 -13.016 1 90.06 172 HIS A C 1
ATOM 1363 O O . HIS A 1 172 ? -4.199 -25.641 -12.938 1 90.06 172 HIS A O 1
ATOM 1369 N N . LEU A 1 173 ? -6.062 -24.531 -13.328 1 93.62 173 LEU A N 1
ATOM 1370 C CA . LEU A 1 173 ? -5.332 -23.312 -13.625 1 93.62 173 LEU A CA 1
ATOM 1371 C C . LEU A 1 173 ? -4.527 -22.859 -12.406 1 93.62 173 LEU A C 1
ATOM 1373 O O . LEU A 1 173 ? -3.344 -22.516 -12.531 1 93.62 173 LEU A O 1
ATOM 1377 N N . LEU A 1 174 ? -5.188 -22.828 -11.297 1 95.12 174 LEU A N 1
ATOM 1378 C CA . LEU A 1 174 ? -4.543 -22.328 -10.086 1 95.12 174 LEU A CA 1
ATOM 1379 C C . LEU A 1 174 ? -3.373 -23.219 -9.688 1 95.12 174 LEU A C 1
ATOM 1381 O O . LEU A 1 174 ? -2.311 -22.734 -9.305 1 95.12 174 LEU A O 1
ATOM 1385 N N . ASN A 1 175 ? -3.531 -24.5 -9.773 1 95.38 175 ASN A N 1
ATOM 1386 C CA . ASN A 1 175 ? -2.457 -25.422 -9.422 1 95.38 175 ASN A CA 1
ATOM 1387 C C . ASN A 1 175 ? -1.299 -25.344 -10.406 1 95.38 175 ASN A C 1
ATOM 1389 O O . ASN A 1 175 ? -0.134 -25.375 -10.008 1 95.38 175 ASN A O 1
ATOM 1393 N N . TRP A 1 176 ? -1.636 -25.281 -11.695 1 95.81 176 TRP A N 1
ATOM 1394 C CA . TRP A 1 176 ? -0.614 -25.109 -12.719 1 95.81 176 TRP A CA 1
ATOM 1395 C C . TRP A 1 176 ? 0.181 -23.828 -12.484 1 95.81 176 TRP A C 1
ATOM 1397 O O . TRP A 1 176 ? 1.414 -23.844 -12.492 1 95.81 176 TRP A O 1
ATOM 1407 N N . HIS A 1 177 ? -0.55 -22.75 -12.273 1 97.88 177 HIS A N 1
ATOM 1408 C CA . HIS A 1 177 ? 0.091 -21.453 -12.016 1 97.88 177 HIS A CA 1
ATOM 1409 C C . HIS A 1 177 ? 0.958 -21.516 -10.758 1 97.88 177 HIS A C 1
ATOM 1411 O O . HIS A 1 177 ? 2.107 -21.078 -10.773 1 97.88 177 HIS A O 1
ATOM 1417 N N . ALA A 1 178 ? 0.409 -22.078 -9.734 1 98.06 178 ALA A N 1
ATOM 1418 C CA . ALA A 1 178 ? 1.138 -22.203 -8.477 1 98.06 178 ALA A CA 1
ATOM 1419 C C . ALA A 1 178 ? 2.416 -23.016 -8.664 1 98.06 178 ALA A C 1
ATOM 1421 O O . ALA A 1 178 ? 3.479 -22.641 -8.164 1 98.06 178 ALA A O 1
ATOM 1422 N N . MET A 1 179 ? 2.33 -24.094 -9.305 1 96.69 179 MET A N 1
ATOM 1423 C CA . MET A 1 179 ? 3.492 -24.938 -9.539 1 96.69 179 MET A CA 1
ATOM 1424 C C . MET A 1 179 ? 4.59 -24.172 -10.266 1 96.69 179 MET A C 1
ATOM 1426 O O . MET A 1 179 ? 5.758 -24.234 -9.875 1 96.69 179 MET A O 1
ATOM 1430 N N . GLU A 1 180 ? 4.246 -23.469 -11.242 1 97.31 180 GLU A N 1
ATOM 1431 C CA . GLU A 1 180 ? 5.242 -22.75 -12.031 1 97.31 180 GLU A CA 1
ATOM 1432 C C . GLU A 1 180 ? 5.832 -21.578 -11.242 1 97.31 180 GLU A C 1
ATOM 1434 O O . GLU A 1 180 ? 6.969 -21.172 -11.492 1 97.31 180 GLU A O 1
ATOM 1439 N N . GLU A 1 181 ? 5.039 -21.016 -10.32 1 98.25 181 GLU A N 1
ATOM 1440 C CA . GLU A 1 181 ? 5.598 -19.984 -9.453 1 98.25 181 GLU A CA 1
ATOM 1441 C C . GLU A 1 181 ? 6.781 -20.531 -8.656 1 98.25 181 GLU A C 1
ATOM 1443 O O . GLU A 1 181 ? 7.727 -19.797 -8.359 1 98.25 181 GLU A O 1
ATOM 1448 N N . MET A 1 182 ? 6.73 -21.734 -8.281 1 97.19 182 MET A N 1
ATOM 1449 C CA . MET A 1 182 ? 7.84 -22.359 -7.555 1 97.19 182 MET A CA 1
ATOM 1450 C C . MET A 1 182 ? 9.016 -22.625 -8.492 1 97.19 182 MET A C 1
ATOM 1452 O O . MET A 1 182 ? 10.172 -22.594 -8.062 1 97.19 182 MET A O 1
ATOM 1456 N N . GLU A 1 183 ? 8.766 -22.828 -9.789 1 96.56 183 GLU A N 1
ATOM 1457 C CA . GLU A 1 183 ? 9.82 -23.109 -10.766 1 96.56 183 GLU A CA 1
ATOM 1458 C C . GLU A 1 183 ? 10.711 -21.891 -10.984 1 96.56 183 GLU A C 1
ATOM 1460 O O . GLU A 1 183 ? 11.922 -22.031 -11.172 1 96.56 183 GLU A O 1
ATOM 1465 N N . HIS A 1 184 ? 10.078 -20.75 -11 1 98.19 184 HIS A N 1
ATOM 1466 C CA . HIS A 1 184 ? 10.867 -19.594 -11.391 1 98.19 184 HIS A CA 1
ATOM 1467 C C . HIS A 1 184 ? 10.984 -18.594 -10.25 1 98.19 184 HIS A C 1
ATOM 1469 O O . HIS A 1 184 ? 11.258 -17.406 -10.477 1 98.19 184 HIS A O 1
ATOM 1475 N N . LYS A 1 185 ? 10.797 -19 -9.047 1 97.88 185 LYS A N 1
ATOM 1476 C CA . LYS A 1 185 ? 10.672 -18.141 -7.875 1 97.88 185 LYS A CA 1
ATOM 1477 C C . LYS A 1 185 ? 11.938 -17.312 -7.668 1 97.88 185 LYS A C 1
ATOM 1479 O O . LYS A 1 185 ? 11.898 -16.25 -7.039 1 97.88 185 LYS A O 1
ATOM 1484 N N . SER A 1 186 ? 13.086 -17.766 -8.211 1 98.19 186 SER A N 1
ATOM 1485 C CA . SER A 1 186 ? 14.336 -17.062 -7.91 1 98.19 186 SER A CA 1
ATOM 1486 C C . SER A 1 186 ? 14.82 -16.25 -9.102 1 98.19 186 SER A C 1
ATOM 1488 O O . SER A 1 186 ? 15.82 -15.539 -9.008 1 98.19 186 SER A O 1
ATOM 1490 N N . VAL A 1 187 ? 14.133 -16.281 -10.203 1 98.19 187 VAL A N 1
ATOM 1491 C CA . VAL A 1 187 ? 14.656 -15.695 -11.438 1 98.19 187 VAL A CA 1
ATOM 1492 C C . VAL A 1 187 ? 14.766 -14.18 -11.289 1 98.19 187 VAL A C 1
ATOM 1494 O O . VAL A 1 187 ? 15.836 -13.609 -11.492 1 98.19 187 VAL A O 1
ATOM 1497 N N . ALA A 1 188 ? 13.695 -13.555 -10.883 1 98.56 188 ALA A N 1
ATOM 1498 C CA . ALA A 1 188 ? 13.719 -12.102 -10.727 1 98.56 188 ALA A CA 1
ATOM 1499 C C . ALA A 1 188 ? 14.742 -11.68 -9.672 1 98.56 188 ALA A C 1
ATOM 1501 O O . ALA A 1 188 ? 15.422 -10.664 -9.82 1 98.56 188 ALA A O 1
ATOM 1502 N N . PHE A 1 189 ? 14.828 -12.445 -8.617 1 98.5 189 PHE A N 1
ATOM 1503 C CA . PHE A 1 189 ? 15.797 -12.18 -7.562 1 98.5 189 PHE A CA 1
ATOM 1504 C C . PHE A 1 189 ? 17.219 -12.281 -8.094 1 98.5 189 PHE A C 1
ATOM 1506 O O . PHE A 1 189 ? 18.062 -11.445 -7.781 1 98.5 189 PHE A O 1
ATOM 1513 N N . ASP A 1 190 ? 17.5 -13.266 -8.859 1 98.25 190 ASP A N 1
ATOM 1514 C CA . ASP A 1 190 ? 18.812 -13.461 -9.438 1 98.25 190 ASP A CA 1
ATOM 1515 C C . ASP A 1 190 ? 19.172 -12.336 -10.406 1 98.25 190 ASP A C 1
ATOM 1517 O O . ASP A 1 190 ? 20.328 -11.906 -10.469 1 98.25 190 ASP A O 1
ATOM 1521 N N . VAL A 1 191 ? 18.188 -11.906 -11.18 1 98.19 191 VAL A N 1
ATOM 1522 C CA . VAL A 1 191 ? 18.422 -10.742 -12.023 1 98.19 191 VAL A CA 1
ATOM 1523 C C . VAL A 1 191 ? 18.781 -9.539 -11.156 1 98.19 191 VAL A C 1
ATOM 1525 O O . VAL A 1 191 ? 19.75 -8.82 -11.438 1 98.19 191 VAL A O 1
ATOM 1528 N N . TYR A 1 192 ? 18.062 -9.367 -10.086 1 97.44 192 TYR A N 1
ATOM 1529 C CA . TYR A 1 192 ? 18.297 -8.25 -9.164 1 97.44 192 TYR A CA 1
ATOM 1530 C C . TYR A 1 192 ? 19.719 -8.273 -8.633 1 97.44 192 TYR A C 1
ATOM 1532 O O . TYR A 1 192 ? 20.406 -7.25 -8.617 1 97.44 192 TYR A O 1
ATOM 1540 N N . ARG A 1 193 ? 20.156 -9.414 -8.258 1 96.75 193 ARG A N 1
ATOM 1541 C CA . ARG A 1 193 ? 21.5 -9.562 -7.734 1 96.75 193 ARG A CA 1
ATOM 1542 C C . ARG A 1 193 ? 22.547 -9.352 -8.836 1 96.75 193 ARG A C 1
ATOM 1544 O O . ARG A 1 193 ? 23.578 -8.711 -8.609 1 96.75 193 ARG A O 1
ATOM 1551 N N . SER A 1 194 ? 22.297 -9.852 -9.938 1 96.69 194 SER A N 1
ATOM 1552 C CA . SER A 1 194 ? 23.25 -9.805 -11.039 1 96.69 194 SER A CA 1
ATOM 1553 C C . SER A 1 194 ? 23.531 -8.367 -11.461 1 96.69 194 SER A C 1
ATOM 1555 O O . SER A 1 194 ? 24.625 -8.055 -11.93 1 96.69 194 SER A O 1
ATOM 1557 N N . VAL A 1 195 ? 22.594 -7.5 -11.281 1 95.25 195 VAL A N 1
ATOM 1558 C CA . VAL A 1 195 ? 22.766 -6.125 -11.742 1 95.25 195 VAL A CA 1
ATOM 1559 C C . VAL A 1 195 ? 23.188 -5.238 -10.578 1 95.25 195 VAL A C 1
ATOM 1561 O O . VAL A 1 195 ? 23.203 -4.008 -10.695 1 95.25 195 VAL A O 1
ATOM 1564 N N . GLY A 1 196 ? 23.453 -5.852 -9.508 1 92.81 196 GLY A N 1
ATOM 1565 C CA . GLY A 1 196 ? 24.016 -5.137 -8.375 1 92.81 196 GLY A CA 1
ATOM 1566 C C . GLY A 1 196 ? 22.969 -4.48 -7.492 1 92.81 196 GLY A C 1
ATOM 1567 O O . GLY A 1 196 ? 23.25 -3.467 -6.848 1 92.81 196 GLY A O 1
ATOM 1568 N N . GLY A 1 197 ? 21.797 -5.047 -7.488 1 90.94 197 GLY A N 1
ATOM 1569 C CA . GLY A 1 197 ? 20.781 -4.477 -6.617 1 90.94 197 GLY A CA 1
ATOM 1570 C C . GLY A 1 197 ? 21.172 -4.5 -5.152 1 90.94 197 GLY A C 1
ATOM 1571 O O . GLY A 1 197 ? 21.641 -5.523 -4.645 1 90.94 197 GLY A O 1
ATOM 1572 N N . PRO A 1 198 ? 20.953 -3.408 -4.504 1 87.69 198 PRO A N 1
ATOM 1573 C CA . PRO A 1 198 ? 21.359 -3.354 -3.096 1 87.69 198 PRO A CA 1
ATOM 1574 C C . PRO A 1 198 ? 20.438 -4.168 -2.186 1 87.69 198 PRO A C 1
ATOM 1576 O O . PRO A 1 198 ? 19.234 -4.211 -2.404 1 87.69 198 PRO A O 1
ATOM 1579 N N . GLU A 1 199 ? 21.047 -4.668 -1.154 1 88.25 199 GLU A N 1
ATOM 1580 C CA . GLU A 1 199 ? 20.344 -5.453 -0.146 1 88.25 199 GLU A CA 1
ATOM 1581 C C . GLU A 1 199 ? 19.312 -4.609 0.584 1 88.25 199 GLU A C 1
ATOM 1583 O O . GLU A 1 199 ? 18.203 -5.074 0.849 1 88.25 199 GLU A O 1
ATOM 1588 N N . SER A 1 200 ? 19.609 -3.443 0.781 1 82.25 200 SER A N 1
ATOM 1589 C CA . SER A 1 200 ? 18.734 -2.568 1.563 1 82.25 200 SER A CA 1
ATOM 1590 C C . SER A 1 200 ? 17.469 -2.225 0.797 1 82.25 200 SER A C 1
ATOM 1592 O O . SER A 1 200 ? 16.391 -2.105 1.39 1 82.25 200 SER A O 1
ATOM 1594 N N . ILE A 1 201 ? 17.562 -2.117 -0.516 1 84.38 201 ILE A N 1
ATOM 1595 C CA . ILE A 1 201 ? 16.406 -1.774 -1.321 1 84.38 201 ILE A CA 1
ATOM 1596 C C . ILE A 1 201 ? 15.422 -2.949 -1.342 1 84.38 201 ILE A C 1
ATOM 1598 O O . ILE A 1 201 ? 14.219 -2.766 -1.151 1 84.38 201 ILE A O 1
ATOM 1602 N N . ARG A 1 202 ? 15.953 -4.09 -1.56 1 91.06 202 ARG A N 1
ATOM 1603 C CA . ARG A 1 202 ? 15.078 -5.254 -1.636 1 91.06 202 ARG A CA 1
ATOM 1604 C C . ARG A 1 202 ? 14.336 -5.465 -0.32 1 91.06 202 ARG A C 1
ATOM 1606 O O . ARG A 1 202 ? 13.133 -5.727 -0.315 1 91.06 202 ARG A O 1
ATOM 1613 N N . ILE A 1 203 ? 15.016 -5.312 0.773 1 88.69 203 ILE A N 1
ATOM 1614 C CA . ILE A 1 203 ? 14.414 -5.496 2.09 1 88.69 203 ILE A CA 1
ATOM 1615 C C . ILE A 1 203 ? 13.43 -4.367 2.369 1 88.69 203 ILE A C 1
ATOM 1617 O O . ILE A 1 203 ? 12.32 -4.605 2.865 1 88.69 203 ILE A O 1
ATOM 1621 N N . GLY A 1 204 ? 13.852 -3.1 2.061 1 84.69 204 GLY A N 1
ATOM 1622 C CA . GLY A 1 204 ? 12.961 -1.963 2.264 1 84.69 204 GLY A CA 1
ATOM 1623 C C . GLY A 1 204 ? 11.68 -2.057 1.465 1 84.69 204 GLY A C 1
ATOM 1624 O O . GLY A 1 204 ? 10.594 -1.828 1.999 1 84.69 204 GLY A O 1
ATOM 1625 N N . VAL A 1 205 ? 11.781 -2.414 0.232 1 89.25 205 VAL A N 1
ATOM 1626 C CA . VAL A 1 205 ? 10.625 -2.564 -0.646 1 89.25 205 VAL A CA 1
ATOM 1627 C C . VAL A 1 205 ? 9.711 -3.664 -0.113 1 89.25 205 VAL A C 1
ATOM 1629 O O . VAL A 1 205 ? 8.5 -3.465 0.015 1 89.25 205 VAL A O 1
ATOM 1632 N N . MET A 1 206 ? 10.273 -4.762 0.29 1 93 206 MET A N 1
ATOM 1633 C CA . MET A 1 206 ? 9.477 -5.852 0.847 1 93 206 MET A CA 1
ATOM 1634 C C . MET A 1 206 ? 8.797 -5.422 2.143 1 93 206 MET A C 1
ATOM 1636 O O . MET A 1 206 ? 7.641 -5.781 2.393 1 93 206 MET A O 1
ATOM 1640 N N . SER A 1 207 ? 9.5 -4.695 2.912 1 88.5 207 SER A N 1
ATOM 1641 C CA . SER A 1 207 ? 8.922 -4.262 4.18 1 88.5 207 SER A CA 1
ATOM 1642 C C . SER A 1 207 ? 7.641 -3.463 3.959 1 88.5 207 SER A C 1
ATOM 1644 O O . SER A 1 207 ? 6.652 -3.654 4.672 1 88.5 207 SER A O 1
ATOM 1646 N N . LEU A 1 208 ? 7.676 -2.572 3.01 1 89.38 208 LEU A N 1
ATOM 1647 C CA . LEU A 1 208 ? 6.496 -1.764 2.711 1 89.38 208 LEU A CA 1
ATOM 1648 C C . LEU A 1 208 ? 5.371 -2.629 2.16 1 89.38 208 LEU A C 1
ATOM 1650 O O . LEU A 1 208 ? 4.215 -2.484 2.564 1 89.38 208 LEU A O 1
ATOM 1654 N N . ILE A 1 209 ? 5.715 -3.529 1.276 1 94.31 209 ILE A N 1
ATOM 1655 C CA . ILE A 1 209 ? 4.711 -4.426 0.715 1 94.31 209 ILE A CA 1
ATOM 1656 C C . ILE A 1 209 ? 4.133 -5.309 1.818 1 94.31 209 ILE A C 1
ATOM 1658 O O . ILE A 1 209 ? 2.916 -5.5 1.896 1 94.31 209 ILE A O 1
ATOM 1662 N N . TRP A 1 210 ? 4.98 -5.836 2.623 1 93.44 210 TRP A N 1
ATOM 1663 C CA . TRP A 1 210 ? 4.617 -6.707 3.736 1 93.44 210 TRP A CA 1
ATOM 1664 C C . TRP A 1 210 ? 3.654 -5.996 4.688 1 93.44 210 TRP A C 1
ATOM 1666 O O . TRP A 1 210 ? 2.611 -6.547 5.047 1 93.44 210 TRP A O 1
ATOM 1676 N N . LEU A 1 211 ? 3.9 -4.773 4.984 1 87.94 211 LEU A N 1
ATOM 1677 C CA . LEU A 1 211 ? 3.084 -3.992 5.906 1 87.94 211 LEU A CA 1
ATOM 1678 C C . LEU A 1 211 ? 1.707 -3.715 5.312 1 87.94 211 LEU A C 1
ATOM 1680 O O . LEU A 1 211 ? 0.706 -3.711 6.031 1 87.94 211 LEU A O 1
ATOM 1684 N N . GLY A 1 212 ? 1.68 -3.521 4.062 1 91.38 212 GLY A N 1
ATOM 1685 C CA . GLY A 1 212 ? 0.457 -3.076 3.412 1 91.38 212 GLY A CA 1
ATOM 1686 C C . GLY A 1 212 ? -0.401 -4.223 2.908 1 91.38 212 GLY A C 1
ATOM 1687 O O . GLY A 1 212 ? -1.577 -4.031 2.592 1 91.38 212 GLY A O 1
ATOM 1688 N N . THR A 1 213 ? 0.114 -5.41 2.904 1 95.5 213 THR A N 1
ATOM 1689 C CA . THR A 1 213 ? -0.525 -6.523 2.211 1 95.5 213 THR A CA 1
ATOM 1690 C C . THR A 1 213 ? -1.884 -6.836 2.83 1 95.5 213 THR A C 1
ATOM 1692 O O . THR A 1 213 ? -2.908 -6.793 2.146 1 95.5 213 THR A O 1
ATOM 1695 N N . LEU A 1 214 ? -1.966 -7.16 4.109 1 93.94 214 LEU A N 1
ATOM 1696 C CA . LEU A 1 214 ? -3.199 -7.637 4.723 1 93.94 214 LEU A CA 1
ATOM 1697 C C . LEU A 1 214 ? -4.246 -6.531 4.773 1 93.94 214 LEU A C 1
ATOM 1699 O O . LEU A 1 214 ? -5.395 -6.734 4.371 1 93.94 214 LEU A O 1
ATOM 1703 N N . PRO A 1 215 ? -3.84 -5.258 5.211 1 91.5 215 PRO A N 1
ATOM 1704 C CA . PRO A 1 215 ? -4.859 -4.207 5.176 1 91.5 215 PRO A CA 1
ATOM 1705 C C . PRO A 1 215 ? -5.387 -3.939 3.766 1 91.5 215 PRO A C 1
ATOM 1707 O O . PRO A 1 215 ? -6.59 -3.766 3.574 1 91.5 215 PRO A O 1
ATOM 1710 N N . PHE A 1 216 ? -4.5 -3.926 2.848 1 94.38 216 PHE A N 1
ATOM 1711 C CA . PHE A 1 216 ? -4.914 -3.646 1.479 1 94.38 216 PHE A CA 1
ATOM 1712 C C . PHE A 1 216 ? -5.824 -4.75 0.953 1 94.38 216 PHE A C 1
ATOM 1714 O O . PHE A 1 216 ? -6.887 -4.473 0.392 1 94.38 216 PHE A O 1
ATOM 1721 N N . MET A 1 217 ? -5.41 -5.969 1.085 1 96.12 217 MET A N 1
ATOM 1722 C CA . MET A 1 217 ? -6.199 -7.086 0.576 1 96.12 217 MET A CA 1
ATOM 1723 C C . MET A 1 217 ? -7.547 -7.168 1.28 1 96.12 217 MET A C 1
ATOM 1725 O O . MET A 1 217 ? -8.562 -7.48 0.653 1 96.12 217 MET A O 1
ATOM 1729 N N . THR A 1 218 ? -7.566 -6.949 2.578 1 94.88 218 THR A N 1
ATOM 1730 C CA . THR A 1 218 ? -8.812 -6.961 3.33 1 94.88 218 THR A CA 1
ATOM 1731 C C . THR A 1 218 ? -9.773 -5.895 2.803 1 94.88 218 THR A C 1
ATOM 1733 O O . THR A 1 218 ? -10.945 -6.18 2.537 1 94.88 218 THR A O 1
ATOM 1736 N N . LEU A 1 219 ? -9.266 -4.734 2.6 1 93.19 219 LEU A N 1
ATOM 1737 C CA . LEU A 1 219 ? -10.086 -3.637 2.094 1 93.19 219 LEU A CA 1
ATOM 1738 C C . LEU A 1 219 ? -10.555 -3.918 0.67 1 93.19 219 LEU A C 1
ATOM 1740 O O . LEU A 1 219 ? -11.695 -3.607 0.315 1 93.19 219 LEU A O 1
ATOM 1744 N N . ALA A 1 220 ? -9.688 -4.488 -0.094 1 95.12 220 ALA A N 1
ATOM 1745 C CA . ALA A 1 220 ? -10.039 -4.801 -1.477 1 95.12 220 ALA A CA 1
ATOM 1746 C C . ALA A 1 220 ? -11.156 -5.848 -1.537 1 95.12 220 ALA A C 1
ATOM 1748 O O . ALA A 1 220 ? -12.094 -5.715 -2.32 1 95.12 220 ALA A O 1
ATOM 1749 N N . VAL A 1 221 ? -11 -6.848 -0.715 1 95.81 221 VAL A N 1
ATOM 1750 C CA . VAL A 1 221 ? -12.023 -7.891 -0.685 1 95.81 221 VAL A CA 1
ATOM 1751 C C . VAL A 1 221 ? -13.344 -7.305 -0.198 1 95.81 221 VAL A C 1
ATOM 1753 O O . VAL A 1 221 ? -14.406 -7.586 -0.768 1 95.81 221 VAL A O 1
ATOM 1756 N N . LEU A 1 222 ? -13.289 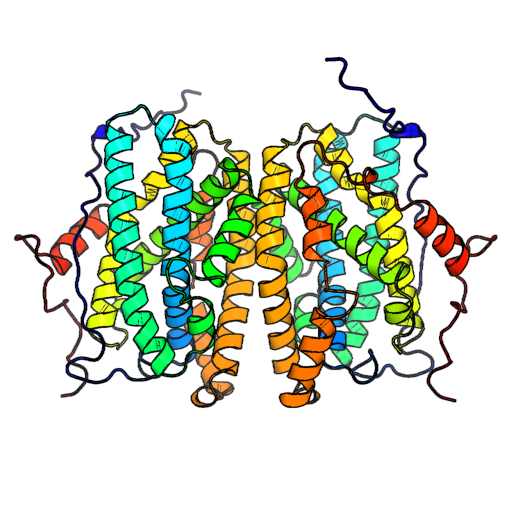-6.516 0.803 1 92.19 222 LEU A N 1
ATOM 1757 C CA . LEU A 1 222 ? -14.492 -5.859 1.303 1 92.19 222 LEU A CA 1
ATOM 1758 C C . LEU A 1 222 ? -15.133 -5.004 0.217 1 92.19 222 LEU A C 1
ATOM 1760 O O . LEU A 1 222 ? -16.344 -5.051 0.019 1 92.19 222 LEU A O 1
ATOM 1764 N N . ALA A 1 223 ? -14.359 -4.27 -0.45 1 91.19 223 ALA A N 1
ATOM 1765 C CA . ALA A 1 223 ? -14.867 -3.432 -1.537 1 91.19 223 ALA A CA 1
ATOM 1766 C C . ALA A 1 223 ? -15.5 -4.281 -2.635 1 91.19 223 ALA A C 1
ATOM 1768 O O . ALA A 1 223 ? -16.531 -3.916 -3.193 1 91.19 223 ALA A O 1
ATOM 1769 N N . SER A 1 224 ? -14.789 -5.355 -2.916 1 93.56 224 SER A N 1
ATOM 1770 C CA . SER A 1 224 ? -15.32 -6.258 -3.928 1 93.56 224 SER A CA 1
ATOM 1771 C C . SER A 1 224 ? -16.688 -6.812 -3.514 1 93.56 224 SER A C 1
ATOM 1773 O O . SER A 1 224 ? -17.609 -6.887 -4.328 1 93.56 224 SER A O 1
ATOM 1775 N N . ILE A 1 225 ? -16.828 -7.195 -2.279 1 92.38 225 ILE A N 1
ATOM 1776 C CA . ILE A 1 225 ? -18.094 -7.73 -1.766 1 92.38 225 ILE A CA 1
ATOM 1777 C C . ILE A 1 225 ? -19.172 -6.648 -1.802 1 92.38 225 ILE A C 1
ATOM 1779 O O . ILE A 1 225 ? -20.328 -6.918 -2.137 1 92.38 225 ILE A O 1
ATOM 1783 N N . LEU A 1 226 ? -18.766 -5.465 -1.538 1 86.12 226 LEU A N 1
ATOM 1784 C CA . LEU A 1 226 ? -19.703 -4.352 -1.503 1 86.12 226 LEU A CA 1
ATOM 1785 C C . LEU A 1 226 ? -20.312 -4.105 -2.883 1 86.12 226 LEU A C 1
ATOM 1787 O O . LEU A 1 226 ? -21.438 -3.635 -2.996 1 86.12 226 LEU A O 1
ATOM 1791 N N . THR A 1 227 ? -19.594 -4.41 -3.859 1 87 227 THR A N 1
ATOM 1792 C CA . THR A 1 227 ? -20.078 -4.168 -5.219 1 87 227 THR A CA 1
ATOM 1793 C C . THR A 1 227 ? -20.906 -5.348 -5.719 1 87 227 THR A C 1
ATOM 1795 O O . THR A 1 227 ? -21.406 -5.328 -6.844 1 87 227 THR A O 1
ATOM 1798 N N . ASP A 1 228 ? -21.031 -6.367 -4.934 1 88.31 228 ASP A N 1
ATOM 1799 C CA . ASP A 1 228 ? -21.781 -7.582 -5.23 1 88.31 228 ASP A CA 1
ATOM 1800 C C . ASP A 1 228 ? -22.953 -7.758 -4.258 1 88.31 228 ASP A C 1
ATOM 1802 O O . ASP A 1 228 ? -22.812 -8.43 -3.232 1 88.31 228 ASP A O 1
ATOM 1806 N N . PRO A 1 229 ? -24.125 -7.332 -4.605 1 87.62 229 PRO A N 1
ATOM 1807 C CA . PRO A 1 229 ? -25.266 -7.414 -3.693 1 87.62 229 PRO A CA 1
ATOM 1808 C C . PRO A 1 229 ? -25.562 -8.844 -3.234 1 87.62 229 PRO A C 1
ATOM 1810 O O . PRO A 1 229 ? -26.062 -9.047 -2.123 1 87.62 229 PRO A O 1
ATOM 1813 N N . SER A 1 230 ? -25.281 -9.758 -4.039 1 89.12 230 SER A N 1
ATOM 1814 C CA . SER A 1 230 ? -25.547 -11.148 -3.67 1 89.12 230 SER A CA 1
ATOM 1815 C C . SER A 1 230 ? -24.656 -11.586 -2.514 1 89.12 230 SER A C 1
ATOM 1817 O O . SER A 1 230 ? -24.938 -12.594 -1.86 1 89.12 230 SER A O 1
ATOM 1819 N N . GLY A 1 231 ? -23.656 -10.82 -2.234 1 89.19 231 GLY A N 1
ATOM 1820 C CA . GLY A 1 231 ? -22.719 -11.141 -1.163 1 89.19 231 GLY A CA 1
ATOM 1821 C C . GLY A 1 231 ? -22.984 -10.367 0.114 1 89.19 231 GLY A C 1
ATOM 1822 O O . GLY A 1 231 ? -22.281 -10.531 1.105 1 89.19 231 GLY A O 1
ATOM 1823 N N . TRP A 1 232 ? -23.984 -9.594 0.058 1 88.44 232 TRP A N 1
ATOM 1824 C CA . TRP A 1 232 ? -24.297 -8.758 1.216 1 88.44 232 TRP A CA 1
ATOM 1825 C C . TRP A 1 232 ? -24.922 -9.586 2.336 1 88.44 232 TRP A C 1
ATOM 1827 O O . TRP A 1 232 ? -26.094 -9.43 2.648 1 88.44 232 TRP A O 1
ATOM 1837 N N . LYS A 1 233 ? -24.203 -10.391 2.943 1 91.56 233 LYS A N 1
ATOM 1838 C CA . LYS A 1 233 ? -24.516 -11.234 4.098 1 91.56 233 LYS A CA 1
ATOM 1839 C C . LYS A 1 233 ? -23.5 -11.031 5.219 1 91.56 233 LYS A C 1
ATOM 1841 O O . LYS A 1 233 ? -22.594 -11.844 5.398 1 91.56 233 LYS A O 1
ATOM 1846 N N . PRO A 1 234 ? -23.75 -10.039 6.02 1 87.12 234 PRO A N 1
ATOM 1847 C CA . PRO A 1 234 ? -22.719 -9.547 6.93 1 87.12 234 PRO A CA 1
ATOM 1848 C C . PRO A 1 234 ? -22.234 -10.617 7.914 1 87.12 234 PRO A C 1
ATOM 1850 O O . PRO A 1 234 ? -21.047 -10.727 8.18 1 87.12 234 PRO A O 1
ATOM 1853 N N . LEU A 1 235 ? -23.156 -11.398 8.461 1 91.06 235 LEU A N 1
ATOM 1854 C CA . LEU A 1 235 ? -22.75 -12.422 9.422 1 91.06 235 LEU A CA 1
ATOM 1855 C C . LEU A 1 235 ? -21.969 -13.531 8.734 1 91.06 235 LEU A C 1
ATOM 1857 O O . LEU A 1 235 ? -20.969 -14.016 9.281 1 91.06 235 LEU A O 1
ATOM 1861 N N . ALA A 1 236 ? -22.406 -13.922 7.543 1 93.5 236 ALA A N 1
ATOM 1862 C CA . ALA A 1 236 ? -21.688 -14.93 6.773 1 93.5 236 ALA A CA 1
ATOM 1863 C C . ALA A 1 236 ? -20.312 -14.43 6.355 1 93.5 236 ALA A C 1
ATOM 1865 O O . ALA A 1 236 ? -19.328 -15.156 6.453 1 93.5 236 ALA A O 1
ATOM 1866 N N . VAL A 1 237 ? -20.281 -13.227 5.926 1 93.75 237 VAL A N 1
ATOM 1867 C CA . VAL A 1 237 ? -19.031 -12.625 5.473 1 93.75 237 VAL A CA 1
ATOM 1868 C C . VAL A 1 237 ? -18.047 -12.547 6.637 1 93.75 237 VAL A C 1
ATOM 1870 O O . VAL A 1 237 ? -16.859 -12.867 6.477 1 93.75 237 VAL A O 1
ATOM 1873 N N . LEU A 1 238 ? -18.516 -12.164 7.797 1 91.38 238 LEU A N 1
ATOM 1874 C CA . LEU A 1 238 ? -17.656 -12.086 8.969 1 91.38 238 LEU A CA 1
ATOM 1875 C C . LEU A 1 238 ? -17.094 -13.461 9.328 1 91.38 238 LEU A C 1
ATOM 1877 O O . LEU A 1 238 ? -15.898 -13.609 9.562 1 91.38 238 LEU A O 1
ATOM 1881 N N . ARG A 1 239 ? -17.969 -14.398 9.375 1 94.69 239 ARG A N 1
ATOM 1882 C CA . ARG A 1 239 ? -17.547 -15.758 9.688 1 94.69 239 ARG A CA 1
ATOM 1883 C C . ARG A 1 239 ? -16.531 -16.266 8.672 1 94.69 239 ARG A C 1
ATOM 1885 O O . ARG A 1 239 ? -15.508 -16.828 9.039 1 94.69 239 ARG A O 1
ATOM 1892 N N . GLN A 1 240 ? -16.844 -16.047 7.43 1 95.12 240 GLN A N 1
ATOM 1893 C CA . GLN A 1 240 ? -15.961 -16.516 6.359 1 95.12 240 GLN A CA 1
ATOM 1894 C C . GLN A 1 240 ? -14.625 -15.773 6.383 1 95.12 240 GLN A C 1
ATOM 1896 O O . GLN A 1 240 ? -13.578 -16.359 6.086 1 95.12 240 GLN A O 1
ATOM 1901 N N . ALA A 1 241 ? -14.672 -14.516 6.672 1 94.88 241 ALA A N 1
ATOM 1902 C CA . ALA A 1 241 ? -13.43 -13.758 6.809 1 94.88 241 ALA A CA 1
ATOM 1903 C C . ALA A 1 241 ? -12.547 -14.344 7.91 1 94.88 241 ALA A C 1
ATOM 1905 O O . ALA A 1 241 ? -11.344 -14.516 7.723 1 94.88 241 ALA A O 1
ATOM 1906 N N . VAL A 1 242 ? -13.148 -14.602 9.016 1 95.06 242 VAL A N 1
ATOM 1907 C CA . VAL A 1 242 ? -12.422 -15.211 10.125 1 95.06 242 VAL A CA 1
ATOM 1908 C C . VAL A 1 242 ? -11.844 -16.547 9.688 1 95.06 242 VAL A C 1
ATOM 1910 O O . VAL A 1 242 ? -10.695 -16.875 9.984 1 95.06 242 VAL A O 1
ATOM 1913 N N . ASP A 1 243 ? -12.609 -17.312 8.953 1 94.38 243 ASP A N 1
ATOM 1914 C CA . ASP A 1 243 ? -12.172 -18.625 8.469 1 94.38 243 ASP A CA 1
ATOM 1915 C C . ASP A 1 243 ? -10.969 -18.484 7.531 1 94.38 243 ASP A C 1
ATOM 1917 O O . ASP A 1 243 ? -10.039 -19.281 7.582 1 94.38 243 ASP A O 1
ATOM 1921 N N . VAL A 1 244 ? -11.008 -17.5 6.688 1 94.44 244 VAL A N 1
ATOM 1922 C CA . VAL A 1 244 ? -9.914 -17.266 5.758 1 94.44 244 VAL A CA 1
ATOM 1923 C C . VAL A 1 244 ? -8.648 -16.891 6.527 1 94.44 244 VAL A C 1
ATOM 1925 O O . VAL A 1 244 ? -7.574 -17.422 6.277 1 94.44 244 VAL A O 1
ATOM 1928 N N . TYR A 1 245 ? -8.75 -16.031 7.508 1 95.25 245 TYR A N 1
ATOM 1929 C CA . TYR A 1 245 ? -7.602 -15.555 8.273 1 95.25 245 TYR A CA 1
ATOM 1930 C C . TYR A 1 245 ? -7.035 -16.672 9.148 1 95.25 245 TYR A C 1
ATOM 1932 O O . TYR A 1 245 ? -5.828 -16.734 9.391 1 95.25 245 TYR A O 1
ATOM 1940 N N . ARG A 1 246 ? -7.906 -17.547 9.57 1 95.88 246 ARG A N 1
ATOM 1941 C CA . ARG A 1 246 ? -7.484 -18.625 10.445 1 95.88 246 ARG A CA 1
ATOM 1942 C C . ARG A 1 246 ? -7.156 -19.875 9.641 1 95.88 246 ARG A C 1
ATOM 1944 O O . ARG A 1 246 ? -6.656 -20.859 10.188 1 95.88 246 ARG A O 1
ATOM 1951 N N . GLY A 1 247 ? -7.438 -19.812 8.383 1 94.88 247 GLY A N 1
ATOM 1952 C CA . GLY A 1 247 ? -7.238 -20.984 7.523 1 94.88 247 GLY A CA 1
ATOM 1953 C C . GLY A 1 247 ? -5.816 -21.094 7.012 1 94.88 247 GLY A C 1
ATOM 1954 O O . GLY A 1 247 ? -4.988 -20.219 7.234 1 94.88 247 GLY A O 1
ATOM 1955 N N . PRO A 1 248 ? -5.539 -22.094 6.285 1 95.31 248 PRO A N 1
ATOM 1956 C CA . PRO A 1 248 ? -4.172 -22.453 5.898 1 95.31 248 PRO A CA 1
ATOM 1957 C C . PRO A 1 248 ? -3.578 -21.484 4.875 1 95.31 248 PRO A C 1
ATOM 1959 O O . PRO A 1 248 ? -2.355 -21.422 4.707 1 95.31 248 PRO A O 1
ATOM 1962 N N . LEU A 1 249 ? -4.426 -20.812 4.199 1 95.19 249 LEU A N 1
ATOM 1963 C CA . LEU A 1 249 ? -3.895 -19.875 3.205 1 95.19 249 LEU A CA 1
ATOM 1964 C C . LEU A 1 249 ? -3.27 -18.656 3.875 1 95.19 249 LEU A C 1
ATOM 1966 O O . LEU A 1 249 ? -2.164 -18.25 3.514 1 95.19 249 LEU A O 1
ATOM 1970 N N . VAL A 1 250 ? -3.906 -18.094 4.891 1 96.5 250 VAL A N 1
ATOM 1971 C CA . VAL A 1 250 ? -3.5 -16.797 5.41 1 96.5 250 VAL A CA 1
ATOM 1972 C C . VAL A 1 250 ? -2.777 -16.969 6.746 1 96.5 250 VAL A C 1
ATOM 1974 O O . VAL A 1 250 ? -1.814 -16.266 7.035 1 96.5 250 VAL A O 1
ATOM 1977 N N . LYS A 1 251 ? -3.26 -17.922 7.547 1 96.62 251 LYS A N 1
ATOM 1978 C CA . LYS A 1 251 ? -2.621 -18.141 8.844 1 96.62 251 LYS A CA 1
ATOM 1979 C C . LYS A 1 251 ? -1.13 -18.422 8.68 1 96.62 251 LYS A C 1
ATOM 1981 O O . LYS A 1 251 ? -0.742 -19.391 8.023 1 96.62 251 LYS A O 1
ATOM 1986 N N . GLY A 1 252 ? -0.29 -17.531 9.203 1 96.44 252 GLY A N 1
ATOM 1987 C CA . GLY A 1 252 ? 1.151 -17.719 9.148 1 96.44 252 GLY A CA 1
ATOM 1988 C C . GLY A 1 252 ? 1.767 -17.203 7.859 1 96.44 252 GLY A C 1
ATOM 1989 O O . GLY A 1 252 ? 2.988 -17.219 7.695 1 96.44 252 GLY A O 1
ATOM 1990 N N . LEU A 1 253 ? 0.949 -16.812 6.969 1 97.5 253 LEU A N 1
ATOM 1991 C CA . LEU A 1 253 ? 1.422 -16.359 5.664 1 97.5 253 LEU A CA 1
ATOM 1992 C C . LEU A 1 253 ? 2.455 -15.25 5.82 1 97.5 253 LEU A C 1
ATOM 1994 O O . LEU A 1 253 ? 3.537 -15.312 5.23 1 97.5 253 LEU A O 1
ATOM 1998 N N . MET A 1 254 ? 2.139 -14.289 6.602 1 95.12 254 MET A N 1
ATOM 1999 C CA . MET A 1 254 ? 3.002 -13.117 6.719 1 95.12 254 MET A CA 1
ATOM 2000 C C . MET A 1 254 ? 4.328 -13.477 7.379 1 95.12 254 MET A C 1
ATOM 2002 O O . MET A 1 254 ? 5.367 -12.898 7.059 1 95.12 254 MET A O 1
ATOM 2006 N N . ARG A 1 255 ? 4.305 -14.398 8.25 1 94.56 255 ARG A N 1
ATOM 2007 C CA . ARG A 1 255 ? 5.547 -14.906 8.828 1 94.56 255 ARG A CA 1
ATOM 2008 C C . ARG A 1 255 ? 6.418 -15.555 7.762 1 94.56 255 ARG A C 1
ATOM 2010 O O . ARG A 1 255 ? 7.625 -15.312 7.707 1 94.56 255 ARG A O 1
ATOM 2017 N N . ASP A 1 256 ? 5.789 -16.375 6.922 1 97.25 256 ASP A N 1
ATOM 2018 C CA . ASP A 1 256 ? 6.531 -17.047 5.863 1 97.25 256 ASP A CA 1
ATOM 2019 C C . ASP A 1 256 ? 7.117 -16.047 4.875 1 97.25 256 ASP A C 1
ATOM 2021 O O . ASP A 1 256 ? 8.258 -16.203 4.43 1 97.25 256 ASP A O 1
ATOM 2025 N N . ILE A 1 257 ? 6.344 -15.031 4.578 1 97.25 257 ILE A N 1
ATOM 2026 C CA . ILE A 1 257 ? 6.785 -14.016 3.633 1 97.25 257 ILE A CA 1
ATOM 2027 C C . ILE A 1 257 ? 7.957 -13.234 4.227 1 97.25 257 ILE A C 1
ATOM 2029 O O . ILE A 1 257 ? 8.883 -12.859 3.506 1 97.25 257 ILE A O 1
ATOM 2033 N N . ALA A 1 258 ? 8.023 -13.062 5.5 1 94.75 258 ALA A N 1
ATOM 2034 C CA . ALA A 1 258 ? 9.008 -12.227 6.188 1 94.75 258 ALA A CA 1
ATOM 2035 C C . ALA A 1 258 ? 10.406 -12.805 6.062 1 94.75 258 ALA A C 1
ATOM 2037 O O . ALA A 1 258 ? 11.398 -12.102 6.262 1 94.75 258 ALA A O 1
ATOM 2038 N N . GLU A 1 259 ? 10.547 -14.062 5.738 1 95.88 259 GLU A N 1
ATOM 2039 C CA . GLU A 1 259 ? 11.859 -14.672 5.535 1 95.88 259 GLU A CA 1
ATOM 2040 C C . GLU A 1 259 ? 12.641 -13.938 4.453 1 95.88 259 GLU A C 1
ATOM 2042 O O . GLU A 1 259 ? 13.875 -13.859 4.516 1 95.88 259 GLU A O 1
ATOM 2047 N N . TYR A 1 260 ? 11.938 -13.391 3.539 1 97 260 TYR A N 1
ATOM 2048 C CA . TYR A 1 260 ? 12.531 -12.656 2.428 1 97 260 TYR A CA 1
ATOM 2049 C C . TYR A 1 260 ? 13.375 -11.492 2.932 1 97 260 TYR A C 1
ATOM 2051 O O . TYR A 1 260 ? 14.328 -11.07 2.268 1 97 260 TYR A O 1
ATOM 2059 N N . MET A 1 261 ? 13.07 -10.992 4.098 1 93 261 MET A N 1
ATOM 2060 C CA . MET A 1 261 ? 13.68 -9.758 4.586 1 93 261 MET A CA 1
ATOM 2061 C C . MET A 1 261 ? 14.969 -10.055 5.352 1 93 261 MET A C 1
ATOM 2063 O O . MET A 1 261 ? 15.68 -9.133 5.754 1 93 261 MET A O 1
ATOM 2067 N N . ARG A 1 262 ? 15.242 -11.32 5.512 1 92.94 262 ARG A N 1
ATOM 2068 C CA . ARG A 1 262 ? 16.516 -11.688 6.133 1 92.94 262 ARG A CA 1
ATOM 2069 C C . ARG A 1 262 ? 17.688 -11.25 5.266 1 92.94 262 ARG A C 1
ATOM 2071 O O . ARG A 1 262 ? 17.719 -11.523 4.066 1 92.94 262 ARG A O 1
ATOM 2078 N N . PRO A 1 263 ? 18.703 -10.578 5.906 1 90.62 263 PRO A N 1
ATOM 2079 C CA . PRO A 1 263 ? 19.906 -10.281 5.129 1 90.62 263 PRO A CA 1
ATOM 2080 C C . PRO A 1 263 ? 20.562 -11.539 4.562 1 90.62 263 PRO A C 1
ATOM 2082 O O . PRO A 1 263 ? 20.688 -12.539 5.266 1 90.62 263 PRO A O 1
ATOM 2085 N N . GLY A 1 264 ? 20.922 -11.484 3.342 1 94.62 264 GLY A N 1
ATOM 2086 C CA . GLY A 1 264 ? 21.562 -12.625 2.699 1 94.62 264 GLY A CA 1
ATOM 2087 C C . GLY A 1 264 ? 20.578 -13.664 2.199 1 94.62 264 GLY A C 1
ATOM 2088 O O . GLY A 1 264 ? 20.984 -14.719 1.702 1 94.62 264 GLY A O 1
ATOM 2089 N N . PHE A 1 265 ? 19.406 -13.312 2.219 1 97.06 265 PHE A N 1
ATOM 2090 C CA . PHE A 1 265 ? 18.359 -14.219 1.798 1 97.06 265 PHE A CA 1
ATOM 2091 C C . PHE A 1 265 ? 18.469 -14.523 0.308 1 97.06 265 PHE A C 1
ATOM 2093 O O . PHE A 1 265 ? 18.922 -13.688 -0.469 1 97.06 265 PHE A O 1
ATOM 2100 N N . HIS A 1 266 ? 18.047 -15.727 -0.014 1 97.88 266 HIS A N 1
ATOM 2101 C CA . HIS A 1 266 ? 17.781 -16.141 -1.385 1 97.88 266 HIS A CA 1
ATOM 2102 C C . HIS A 1 266 ? 16.531 -17.016 -1.459 1 97.88 266 HIS A C 1
ATOM 2104 O O . HIS A 1 266 ? 16.297 -17.859 -0.585 1 97.88 266 HIS A O 1
ATOM 2110 N N . PRO A 1 267 ? 15.719 -16.875 -2.525 1 98.06 267 PRO A N 1
ATOM 2111 C CA . PRO A 1 267 ? 14.477 -17.641 -2.598 1 98.06 267 PRO A CA 1
ATOM 2112 C C . PRO A 1 267 ? 14.719 -19.156 -2.523 1 98.06 267 PRO A C 1
ATOM 2114 O O . PRO A 1 267 ? 13.875 -19.891 -2.014 1 98.06 267 PRO A O 1
ATOM 2117 N N . ASP A 1 268 ? 15.859 -19.578 -2.838 1 96.5 268 ASP A N 1
ATOM 2118 C CA . ASP A 1 268 ? 16.172 -21 -2.844 1 96.5 268 ASP A CA 1
ATOM 2119 C C . ASP A 1 268 ? 16.562 -21.484 -1.451 1 96.5 268 ASP A C 1
ATOM 2121 O O . ASP A 1 268 ? 16.781 -22.672 -1.238 1 96.5 268 ASP A O 1
ATOM 2125 N N . ASP A 1 269 ? 16.688 -20.531 -0.507 1 96.56 269 ASP A N 1
ATOM 2126 C CA . ASP A 1 269 ? 16.844 -20.953 0.885 1 96.56 269 ASP A CA 1
ATOM 2127 C C . ASP A 1 269 ? 15.641 -21.75 1.363 1 96.56 269 ASP A C 1
ATOM 2129 O O . ASP A 1 269 ? 15.734 -22.516 2.326 1 96.56 269 ASP A O 1
ATOM 2133 N N . ILE A 1 270 ? 14.562 -21.5 0.716 1 96.62 270 ILE A N 1
ATOM 2134 C CA . ILE A 1 270 ? 13.336 -22.25 0.985 1 96.62 270 ILE A CA 1
ATOM 2135 C C . ILE A 1 270 ? 13.227 -23.422 0.012 1 96.62 270 ILE A C 1
ATOM 2137 O O . ILE A 1 270 ? 13.031 -23.219 -1.188 1 96.62 270 ILE A O 1
ATOM 2141 N N . ASP A 1 271 ? 13.336 -24.578 0.561 1 94.75 271 ASP A N 1
ATOM 2142 C CA . ASP A 1 271 ? 13.344 -25.766 -0.284 1 94.75 271 ASP A CA 1
ATOM 2143 C C . ASP A 1 271 ? 11.922 -26.156 -0.7 1 94.75 271 ASP A C 1
ATOM 2145 O O . ASP A 1 271 ? 11.109 -26.547 0.14 1 94.75 271 ASP A O 1
ATOM 2149 N N . THR A 1 272 ? 11.695 -26.078 -2.01 1 95.38 272 THR A N 1
ATOM 2150 C CA . THR A 1 272 ? 10.391 -26.438 -2.543 1 95.38 272 THR A CA 1
ATOM 2151 C C . THR A 1 272 ? 10.523 -27.547 -3.592 1 95.38 272 THR A C 1
ATOM 2153 O O . THR A 1 272 ? 9.57 -27.828 -4.32 1 95.38 272 THR A O 1
ATOM 2156 N N . GLU A 1 273 ? 11.633 -28.188 -3.697 1 94 273 GLU A N 1
ATOM 2157 C CA . GLU A 1 273 ? 11.945 -29.094 -4.797 1 94 273 GLU A CA 1
ATOM 2158 C C . GLU A 1 273 ? 11.047 -30.328 -4.766 1 94 273 GLU A C 1
ATOM 2160 O O . GLU A 1 273 ? 10.516 -30.734 -5.797 1 94 273 GLU A O 1
ATOM 2165 N N . GLU A 1 274 ? 10.953 -30.906 -3.641 1 95.44 274 GLU A N 1
ATOM 2166 C CA . GLU A 1 274 ? 10.141 -32.125 -3.531 1 95.44 274 GLU A CA 1
ATOM 2167 C C . GLU A 1 274 ? 8.688 -31.844 -3.914 1 95.44 274 GLU A C 1
ATOM 2169 O O . GLU A 1 274 ? 8.086 -32.625 -4.668 1 95.44 274 GLU A O 1
ATOM 2174 N N . LEU A 1 275 ? 8.18 -30.781 -3.35 1 96.69 275 LEU A N 1
ATOM 2175 C CA . LEU A 1 275 ? 6.797 -30.406 -3.643 1 96.69 275 LEU A CA 1
ATOM 2176 C C . LEU A 1 275 ? 6.621 -30.094 -5.129 1 96.69 275 LEU A C 1
ATOM 2178 O O . LEU A 1 275 ? 5.613 -30.484 -5.727 1 96.69 275 LEU A O 1
ATOM 2182 N N . LEU A 1 276 ? 7.547 -29.422 -5.699 1 95.31 276 LEU A N 1
ATOM 2183 C CA . LEU A 1 276 ? 7.527 -29.078 -7.121 1 95.31 276 LEU A CA 1
ATOM 2184 C C . LEU A 1 276 ? 7.496 -30.344 -7.973 1 95.31 276 LEU A C 1
ATOM 2186 O O . LEU A 1 276 ? 6.68 -30.469 -8.891 1 95.31 276 LEU A O 1
ATOM 2190 N N . HIS A 1 277 ? 8.352 -31.281 -7.668 1 93.12 277 HIS A N 1
ATOM 2191 C CA . HIS A 1 277 ? 8.422 -32.531 -8.422 1 93.12 277 HIS A CA 1
ATOM 2192 C C . HIS A 1 277 ? 7.129 -33.312 -8.297 1 93.12 277 HIS A C 1
ATOM 2194 O O . HIS A 1 277 ? 6.652 -33.906 -9.273 1 93.12 277 HIS A O 1
ATOM 2200 N N . GLU A 1 278 ? 6.629 -33.375 -7.141 1 94.5 278 GLU A N 1
ATOM 2201 C CA . GLU A 1 278 ? 5.359 -34.062 -6.906 1 94.5 278 GLU A CA 1
ATOM 2202 C C . GLU A 1 278 ? 4.254 -33.469 -7.793 1 94.5 278 GLU A C 1
ATOM 2204 O O . GLU A 1 278 ? 3.535 -34.219 -8.461 1 94.5 278 GLU A O 1
ATOM 2209 N N . TRP A 1 279 ? 4.152 -32.219 -7.871 1 94.5 279 TRP A N 1
ATOM 2210 C CA . TRP A 1 279 ? 3.045 -31.594 -8.586 1 94.5 279 TRP A CA 1
ATOM 2211 C C . TRP A 1 279 ? 3.305 -31.578 -10.086 1 94.5 279 TRP A C 1
ATOM 2213 O O . TRP A 1 279 ? 2.365 -31.578 -10.883 1 94.5 279 TRP A O 1
ATOM 2223 N N . GLN A 1 280 ? 4.574 -31.547 -10.508 1 91.44 280 GLN A N 1
ATOM 2224 C CA . GLN A 1 280 ? 4.871 -31.781 -11.922 1 91.44 280 GLN A CA 1
ATOM 2225 C C . GLN A 1 280 ? 4.355 -33.125 -12.375 1 91.44 280 GLN A C 1
ATOM 2227 O O . GLN A 1 280 ? 3.818 -33.25 -13.477 1 91.44 280 GLN A O 1
ATOM 2232 N N . GLY A 1 281 ? 4.523 -34.062 -11.508 1 89.81 281 GLY A N 1
ATOM 2233 C CA . GLY A 1 281 ? 3.994 -35.406 -11.781 1 89.81 281 GLY A CA 1
ATOM 2234 C C . GLY A 1 281 ? 2.477 -35.438 -11.797 1 89.81 281 GLY A C 1
ATOM 2235 O O . GLY A 1 281 ? 1.879 -36.062 -12.688 1 89.81 281 GLY A O 1
ATOM 2236 N N . ILE A 1 282 ? 1.841 -34.812 -10.867 1 89.06 282 ILE A N 1
ATOM 2237 C CA . ILE A 1 282 ? 0.388 -34.812 -10.734 1 89.06 282 ILE A CA 1
ATOM 2238 C C . ILE A 1 282 ? -0.232 -34.094 -11.945 1 89.06 282 ILE A C 1
ATOM 2240 O O . ILE A 1 282 ? -1.199 -34.594 -12.523 1 89.06 282 ILE A O 1
ATOM 2244 N N . LEU A 1 283 ? 0.318 -33 -12.367 1 90.31 283 LEU A N 1
ATOM 2245 C CA . LEU A 1 283 ? -0.304 -32.156 -13.391 1 90.31 283 LEU A CA 1
ATOM 2246 C C . LEU A 1 283 ? 0.038 -32.656 -14.789 1 90.31 283 LEU A C 1
ATOM 2248 O O . LEU A 1 283 ? -0.778 -32.562 -15.711 1 90.31 283 LEU A O 1
ATOM 2252 N N . PHE A 1 284 ? 1.169 -33.219 -15.078 1 86.12 284 PHE A N 1
ATOM 2253 C CA . PHE A 1 284 ? 1.595 -33.469 -16.438 1 86.12 284 PHE A CA 1
ATOM 2254 C C . PHE A 1 284 ? 1.991 -34.938 -16.609 1 86.12 284 PHE A C 1
ATOM 2256 O O . PHE A 1 284 ? 2.092 -35.438 -17.734 1 86.12 284 PHE A O 1
ATOM 2263 N N . GLY A 1 285 ? 2.047 -35.688 -15.594 1 75.69 285 GLY A N 1
ATOM 2264 C CA . GLY A 1 285 ? 2.42 -37.062 -15.727 1 75.69 285 GLY A CA 1
ATOM 2265 C C . GLY A 1 285 ? 3.799 -37.281 -16.328 1 75.69 285 GLY A C 1
ATOM 2266 O O . GLY A 1 285 ? 4.617 -36.344 -16.328 1 75.69 285 GLY A O 1
ATOM 2267 N N . ALA A 1 286 ? 3.98 -38.5 -16.828 1 66.94 286 ALA A N 1
ATOM 2268 C CA . ALA A 1 286 ? 5.277 -38.875 -17.375 1 66.94 286 ALA A CA 1
ATOM 2269 C C . ALA A 1 286 ? 5.484 -38.312 -18.766 1 66.94 286 ALA A C 1
ATOM 2271 O O . ALA A 1 286 ? 6.621 -38.062 -19.188 1 66.94 286 ALA A O 1
ATOM 2272 N N . ASP A 1 287 ? 4.387 -38.062 -19.406 1 63.44 287 ASP A N 1
ATOM 2273 C CA . ASP A 1 287 ? 4.473 -37.625 -20.797 1 63.44 287 ASP A CA 1
ATOM 2274 C C . ASP A 1 287 ? 4.504 -36.094 -20.906 1 63.44 287 ASP A C 1
ATOM 2276 O O . ASP A 1 287 ? 4.629 -35.562 -22 1 63.44 287 ASP A O 1
ATOM 2280 N N . GLY A 1 288 ? 4.32 -35.438 -19.875 1 69.25 288 GLY A N 1
ATOM 2281 C CA . GLY A 1 288 ? 4.477 -34 -19.875 1 69.25 288 GLY A CA 1
ATOM 2282 C C . GLY A 1 288 ? 3.211 -33.25 -20.266 1 69.25 288 GLY A C 1
ATOM 2283 O O . GLY A 1 288 ? 3.23 -32.031 -20.453 1 69.25 288 GLY A O 1
ATOM 2284 N N . GLU A 1 289 ? 2.152 -33.938 -20.625 1 64.5 289 GLU A N 1
ATOM 2285 C CA . GLU A 1 289 ? 0.875 -33.312 -20.969 1 64.5 289 GLU A CA 1
ATOM 2286 C C . GLU A 1 289 ? 0.005 -33.125 -19.734 1 64.5 289 GLU A C 1
ATOM 2288 O O . GLU A 1 289 ? 0.081 -33.906 -18.781 1 64.5 289 GLU A O 1
ATOM 2293 N N . LEU A 1 290 ? -0.745 -32 -19.781 1 71.44 290 LEU A N 1
ATOM 2294 C CA . LEU A 1 290 ? -1.603 -31.734 -18.625 1 71.44 290 LEU A CA 1
ATOM 2295 C C . LEU A 1 290 ? -2.578 -32.875 -18.391 1 71.44 290 LEU A C 1
ATOM 2297 O O . LEU A 1 290 ? -3.26 -33.312 -19.312 1 71.44 290 LEU A O 1
ATOM 2301 N N . ASN A 1 291 ? -2.586 -33.312 -17.188 1 65.81 291 ASN A N 1
ATOM 2302 C CA . ASN A 1 291 ? -3.529 -34.344 -16.797 1 65.81 291 ASN A CA 1
ATOM 2303 C C . ASN A 1 291 ? -4.949 -33.812 -16.672 1 65.81 291 ASN A C 1
ATOM 2305 O O . ASN A 1 291 ? -5.16 -32.75 -16.047 1 65.81 291 ASN A O 1
ATOM 2309 N N . ASP A 1 292 ? -5.828 -34.344 -17.406 1 55.78 292 ASP A N 1
ATOM 2310 C CA . ASP A 1 292 ? -7.227 -33.938 -17.391 1 55.78 292 ASP A CA 1
ATOM 2311 C C . ASP A 1 292 ? -7.84 -34.094 -16 1 55.78 292 ASP A C 1
ATOM 2313 O O . ASP A 1 292 ? -8.836 -33.438 -15.672 1 55.78 292 ASP A O 1
ATOM 2317 N N . ARG A 1 293 ? -7.426 -35.125 -15.164 1 53.75 293 ARG A N 1
ATOM 2318 C CA . ARG A 1 293 ? -8.016 -35.406 -13.859 1 53.75 293 ARG A CA 1
ATOM 2319 C C . ARG A 1 293 ? -6.996 -35.219 -12.742 1 53.75 293 ARG A C 1
ATOM 2321 O O . ARG A 1 293 ? -5.957 -35.875 -12.719 1 53.75 293 ARG A O 1
ATOM 2328 N N . LEU A 1 294 ? -7.137 -34.094 -11.977 1 54.47 294 LEU A N 1
ATOM 2329 C CA . LEU A 1 294 ? -6.281 -33.938 -10.805 1 54.47 294 LEU A CA 1
ATOM 2330 C C . LEU A 1 294 ? -6.77 -34.812 -9.641 1 54.47 294 LEU A C 1
ATOM 2332 O O . LEU A 1 294 ? -7.973 -35 -9.484 1 54.47 294 LEU A O 1
ATOM 2336 N N . PRO A 1 295 ? -5.93 -35.562 -8.82 1 46.41 295 PRO A N 1
ATOM 2337 C CA . PRO A 1 295 ? -6.328 -36.406 -7.691 1 46.41 295 PRO A CA 1
ATOM 2338 C C . PRO A 1 295 ? -7.102 -35.625 -6.625 1 46.41 295 PRO A C 1
ATOM 2340 O O . PRO A 1 295 ? -6.805 -34.469 -6.371 1 46.41 295 PRO A O 1
ATOM 2343 N N . GLY A 1 296 ? -8.266 -36.375 -5.973 1 44.78 296 GLY A N 1
ATOM 2344 C CA . GLY A 1 296 ? -9.047 -35.969 -4.812 1 44.78 296 GLY A CA 1
ATOM 2345 C C . GLY A 1 296 ? -10.336 -35.25 -5.176 1 44.78 296 GLY A C 1
ATOM 2346 O O . GLY A 1 296 ? -11.102 -34.875 -4.293 1 44.78 296 GLY A O 1
ATOM 2347 N N . ARG A 1 297 ? -10.422 -34.562 -6.27 1 49.44 297 ARG A N 1
ATOM 2348 C CA . ARG A 1 297 ? -11.602 -33.719 -6.375 1 49.44 297 ARG A CA 1
ATOM 2349 C C . ARG A 1 297 ? -12.812 -34.531 -6.852 1 49.44 297 ARG A C 1
ATOM 2351 O O . ARG A 1 297 ? -12.695 -35.344 -7.766 1 49.44 297 ARG A O 1
ATOM 2358 N N . ARG A 1 298 ? -13.695 -34.844 -5.961 1 41.28 298 ARG A N 1
ATOM 2359 C CA . ARG A 1 298 ? -15.023 -35.375 -6.254 1 41.28 298 ARG A CA 1
ATOM 2360 C C . ARG A 1 298 ? -15.742 -34.531 -7.293 1 41.28 298 ARG A C 1
ATOM 2362 O O . ARG A 1 298 ? -15.578 -33.312 -7.312 1 41.28 298 ARG A O 1
ATOM 2369 N N . ALA A 1 299 ? -16.094 -35.062 -8.445 1 38.53 299 ALA A N 1
ATOM 2370 C CA . ALA A 1 299 ? -16.938 -34.438 -9.461 1 38.53 299 ALA A CA 1
ATOM 2371 C C . ALA A 1 299 ? -18.047 -33.656 -8.82 1 38.53 299 ALA A C 1
ATOM 2373 O O . ALA A 1 299 ? -18.797 -34.156 -7.98 1 38.53 299 ALA A O 1
ATOM 2374 N N . VAL A 1 300 ? -18.062 -32.312 -8.742 1 32.81 300 VAL A N 1
ATOM 2375 C CA . VAL A 1 300 ? -19.172 -31.453 -8.367 1 32.81 300 VAL A CA 1
ATOM 2376 C C . VAL A 1 300 ? -20.234 -31.469 -9.469 1 32.81 300 VAL A C 1
ATOM 2378 O O . VAL A 1 300 ? -19.891 -31.359 -10.656 1 32.81 300 VAL A O 1
ATOM 2381 N N . GLY A 1 301 ? -21.406 -32.25 -9.32 1 32.25 301 GLY A N 1
ATOM 2382 C CA . GLY A 1 301 ? -22.688 -32.375 -9.977 1 32.25 301 GLY A CA 1
ATOM 2383 C C . GLY A 1 301 ? -23.266 -33.781 -9.875 1 32.25 301 GLY A C 1
ATOM 2384 O O . GLY A 1 301 ? -24.375 -34.031 -10.359 1 32.25 301 GLY A O 1
ATOM 2385 N N . GLN A 1 302 ? -22.5 -34.844 -9.68 1 26.23 302 GLN A N 1
ATOM 2386 C CA . GLN A 1 302 ? -23.391 -36 -9.617 1 26.23 302 GLN A CA 1
ATOM 2387 C C . GLN A 1 302 ? -24.062 -36.094 -8.242 1 26.23 302 GLN A C 1
ATOM 2389 O O . GLN A 1 302 ? -23.438 -35.781 -7.223 1 26.23 302 GLN A O 1
ATOM 2394 N N . MET B 1 1 ? 30.406 22.156 -19.188 1 20.28 1 MET B N 1
ATOM 2395 C CA . MET B 1 1 ? 29.078 22.719 -18.984 1 20.28 1 MET B CA 1
ATOM 2396 C C . MET B 1 1 ? 28.797 22.922 -17.5 1 20.28 1 MET B C 1
ATOM 2398 O O . MET B 1 1 ? 28.812 21.969 -16.719 1 20.28 1 MET B O 1
ATOM 2402 N N . ALA B 1 2 ? 29.109 24.109 -16.984 1 25.41 2 ALA B N 1
ATOM 2403 C CA . ALA B 1 2 ? 29.141 24.672 -15.633 1 25.41 2 ALA B CA 1
ATOM 2404 C C . ALA B 1 2 ? 27.781 24.516 -14.961 1 25.41 2 ALA B C 1
ATOM 2406 O O . ALA B 1 2 ? 26.781 25.078 -15.422 1 25.41 2 ALA B O 1
ATOM 2407 N N . VAL B 1 3 ? 27.453 23.344 -14.438 1 28.33 3 VAL B N 1
ATOM 2408 C CA . VAL B 1 3 ? 26.266 23.062 -13.633 1 28.33 3 VAL B CA 1
ATOM 2409 C C . VAL B 1 3 ? 25.984 24.25 -12.711 1 28.33 3 VAL B C 1
ATOM 2411 O O . VAL B 1 3 ? 26.844 24.641 -11.914 1 28.33 3 VAL B O 1
ATOM 2414 N N . VAL B 1 4 ? 25.312 25.188 -13.094 1 27.44 4 VAL B N 1
ATOM 2415 C CA . VAL B 1 4 ? 24.922 26.375 -12.344 1 27.44 4 VAL B CA 1
ATOM 2416 C C . VAL B 1 4 ? 24.406 25.984 -10.969 1 27.44 4 VAL B C 1
ATOM 2418 O O . VAL B 1 4 ? 23.422 25.25 -10.852 1 27.44 4 VAL B O 1
ATOM 2421 N N . GLU B 1 5 ? 25.219 25.781 -9.953 1 30.41 5 GLU B N 1
ATOM 2422 C CA . GLU B 1 5 ? 25.047 25.672 -8.508 1 30.41 5 GLU B CA 1
ATOM 2423 C C . GLU B 1 5 ? 24 26.672 -8 1 30.41 5 GLU B C 1
ATOM 2425 O O . GLU B 1 5 ? 24.328 27.828 -7.746 1 30.41 5 GLU B O 1
ATOM 2430 N N . GLN B 1 6 ? 22.969 26.922 -8.688 1 33.66 6 GLN B N 1
ATOM 2431 C CA . GLN B 1 6 ? 22.062 27.891 -8.078 1 33.66 6 GLN B CA 1
ATOM 2432 C C . GLN B 1 6 ? 21.969 27.672 -6.566 1 33.66 6 GLN B C 1
ATOM 2434 O O . GLN B 1 6 ? 21.938 26.547 -6.098 1 33.66 6 GLN B O 1
ATOM 2439 N N . GLY B 1 7 ? 22.375 28.609 -5.742 1 34.97 7 GLY B N 1
ATOM 2440 C CA . GLY B 1 7 ? 22.609 28.734 -4.312 1 34.97 7 GLY B CA 1
ATOM 2441 C C . GLY B 1 7 ? 21.5 28.156 -3.465 1 34.97 7 GLY B C 1
ATOM 2442 O O . GLY B 1 7 ? 20.453 28.766 -3.293 1 34.97 7 GLY B O 1
ATOM 2443 N N . ARG B 1 8 ? 21.156 26.891 -3.566 1 44.34 8 ARG B N 1
ATOM 2444 C CA . ARG B 1 8 ? 20.297 26.312 -2.539 1 44.34 8 ARG B CA 1
ATOM 2445 C C . ARG B 1 8 ? 20.547 26.969 -1.187 1 44.34 8 ARG B C 1
ATOM 2447 O O . ARG B 1 8 ? 21.688 27.156 -0.777 1 44.34 8 ARG B O 1
ATOM 2454 N N . ARG B 1 9 ? 19.781 27.922 -0.742 1 41.84 9 ARG B N 1
ATOM 2455 C CA . ARG B 1 9 ? 19.906 28.531 0.573 1 41.84 9 ARG B CA 1
ATOM 2456 C C . ARG B 1 9 ? 20.391 27.531 1.607 1 41.84 9 ARG B C 1
ATOM 2458 O O . ARG B 1 9 ? 19.859 26.422 1.711 1 41.84 9 ARG B O 1
ATOM 2465 N N . GLY B 1 10 ? 21.562 27.609 2.039 1 43.72 10 GLY B N 1
ATOM 2466 C CA . GLY B 1 10 ? 22.172 26.75 3.037 1 43.72 10 GLY B CA 1
ATOM 2467 C C . GLY B 1 10 ? 21.266 26.438 4.203 1 43.72 10 GLY B C 1
ATOM 2468 O O . GLY B 1 10 ? 20.297 27.156 4.453 1 43.72 10 GLY B O 1
ATOM 2469 N N . VAL B 1 11 ? 21.062 25.094 4.664 1 49.06 11 VAL B N 1
ATOM 2470 C CA . VAL B 1 11 ? 20.391 24.562 5.84 1 49.06 11 VAL B CA 1
ATOM 2471 C C . VAL B 1 11 ? 20.375 25.609 6.949 1 49.06 11 VAL B C 1
ATOM 2473 O O . VAL B 1 11 ? 19.406 25.703 7.715 1 49.06 11 VAL B O 1
ATOM 2476 N N . ALA B 1 12 ? 21.312 26.609 7.023 1 45.53 12 ALA B N 1
ATOM 2477 C CA . ALA B 1 12 ? 21.562 27.531 8.133 1 45.53 12 ALA B CA 1
ATOM 2478 C C . ALA B 1 12 ? 20.469 28.594 8.203 1 45.53 12 ALA B C 1
ATOM 2480 O O . ALA B 1 12 ? 20.109 29.047 9.297 1 45.53 12 ALA B O 1
ATOM 2481 N N . ALA B 1 13 ? 19.953 28.984 7.125 1 50.28 13 ALA B N 1
ATOM 2482 C CA . ALA B 1 13 ? 19.078 30.156 7.172 1 50.28 13 ALA B CA 1
ATOM 2483 C C . ALA B 1 13 ? 17.625 29.75 7.406 1 50.28 13 ALA B C 1
ATOM 2485 O O . ALA B 1 13 ? 16.75 30.625 7.535 1 50.28 13 ALA B O 1
ATOM 2486 N N . ARG B 1 14 ? 17.375 28.469 7.57 1 63.03 14 ARG B N 1
ATOM 2487 C CA . ARG B 1 14 ? 15.977 28.062 7.703 1 63.03 14 ARG B CA 1
ATOM 2488 C C . ARG B 1 14 ? 15.508 28.188 9.148 1 63.03 14 ARG B C 1
ATOM 2490 O O . ARG B 1 14 ? 16.25 27.828 10.07 1 63.03 14 ARG B O 1
ATOM 2497 N N . ALA B 1 15 ? 14.414 28.828 9.383 1 73.62 15 ALA B N 1
ATOM 2498 C CA . ALA B 1 15 ? 13.828 28.953 10.719 1 73.62 15 ALA B CA 1
ATOM 2499 C C . ALA B 1 15 ? 13.594 27.562 11.336 1 73.62 15 ALA B C 1
ATOM 2501 O O . ALA B 1 15 ? 13.227 26.625 10.633 1 73.62 15 ALA B O 1
ATOM 2502 N N . LEU B 1 16 ? 14 27.375 12.57 1 82.25 16 LEU B N 1
ATOM 2503 C CA . LEU B 1 16 ? 13.789 26.141 13.336 1 82.25 16 LEU B CA 1
ATOM 2504 C C . LEU B 1 16 ? 12.305 25.891 13.578 1 82.25 16 LEU B C 1
ATOM 2506 O O . LEU B 1 16 ? 11.547 26.828 13.844 1 82.25 16 LEU B O 1
ATOM 2510 N N . PRO B 1 17 ? 11.828 24.672 13.336 1 84.69 17 PRO B N 1
ATOM 2511 C CA . PRO B 1 17 ? 10.445 24.391 13.703 1 84.69 17 PRO B CA 1
ATOM 2512 C C . PRO B 1 17 ? 10.148 24.688 15.18 1 84.69 17 PRO B C 1
ATOM 2514 O O . PRO B 1 17 ? 10.82 24.141 16.062 1 84.69 17 PRO B O 1
ATOM 2517 N N . LYS B 1 18 ? 9.211 25.531 15.406 1 83.81 18 LYS B N 1
ATOM 2518 C CA . LYS B 1 18 ? 8.82 25.906 16.766 1 83.81 18 LYS B CA 1
ATOM 2519 C C . LYS B 1 18 ? 7.711 25 17.281 1 83.81 18 LYS B C 1
ATOM 2521 O O . LYS B 1 18 ? 6.695 24.812 16.609 1 83.81 18 LYS B O 1
ATOM 2526 N N . VAL B 1 19 ? 7.945 24.438 18.484 1 84.19 19 VAL B N 1
ATOM 2527 C CA . VAL B 1 19 ? 6.93 23.594 19.094 1 84.19 19 VAL B CA 1
ATOM 2528 C C . VAL B 1 19 ? 5.867 24.453 19.766 1 84.19 19 VAL B C 1
ATOM 2530 O O . VAL B 1 19 ? 6.184 25.344 20.562 1 84.19 19 VAL B O 1
ATOM 2533 N N . ARG B 1 20 ? 4.688 24.328 19.391 1 83.81 20 ARG B N 1
ATOM 2534 C CA . ARG B 1 20 ? 3.549 25.031 19.969 1 83.81 20 ARG B CA 1
ATOM 2535 C C . ARG B 1 20 ? 2.672 24.062 20.766 1 83.81 20 ARG B C 1
ATOM 2537 O O . ARG B 1 20 ? 2.244 23.031 20.25 1 83.81 20 ARG B O 1
ATOM 2544 N N . ARG B 1 21 ? 2.428 24.375 22.047 1 77.25 21 ARG B N 1
ATOM 2545 C CA . ARG B 1 21 ? 1.622 23.516 22.906 1 77.25 21 ARG B CA 1
ATOM 2546 C C . ARG B 1 21 ? 0.14 23.859 22.797 1 77.25 21 ARG B C 1
ATOM 2548 O O . ARG B 1 21 ? -0.344 24.781 23.453 1 77.25 21 ARG B O 1
ATOM 2555 N N . MET B 1 22 ? -0.49 23.094 21.984 1 81.06 22 MET B N 1
ATOM 2556 C CA . MET B 1 22 ? -1.913 23.312 21.75 1 81.06 22 MET B CA 1
ATOM 2557 C C . MET B 1 22 ? -2.762 22.5 22.719 1 81.06 22 MET B C 1
ATOM 2559 O O . MET B 1 22 ? -2.279 21.531 23.297 1 81.06 22 MET B O 1
ATOM 2563 N N . ASN B 1 23 ? -3.957 22.953 23.031 1 80.06 23 ASN B N 1
ATOM 2564 C CA . ASN B 1 23 ? -4.953 22.219 23.797 1 80.06 23 ASN B CA 1
ATOM 2565 C C . ASN B 1 23 ? -6.359 22.438 23.25 1 80.06 23 ASN B C 1
ATOM 2567 O O . ASN B 1 23 ? -7.176 23.125 23.859 1 80.06 23 ASN B O 1
ATOM 2571 N N . PHE B 1 24 ? -6.641 21.75 22.156 1 82.44 24 PHE B N 1
ATOM 2572 C CA . PHE B 1 24 ? -7.938 21.906 21.516 1 82.44 24 PHE B CA 1
ATOM 2573 C C . PHE B 1 24 ? -9.031 21.219 22.328 1 82.44 24 PHE B C 1
ATOM 2575 O O . PHE B 1 24 ? -8.797 20.172 22.922 1 82.44 24 PHE B O 1
ATOM 2582 N N . ARG B 1 25 ? -10.156 21.828 22.391 1 77.44 25 ARG B N 1
ATOM 2583 C CA . ARG B 1 25 ? -11.312 21.297 23.109 1 77.44 25 ARG B CA 1
ATOM 2584 C C . ARG B 1 25 ? -12.43 20.922 22.156 1 77.44 25 ARG B C 1
ATOM 2586 O O . ARG B 1 25 ? -13.367 21.688 21.938 1 77.44 25 ARG B O 1
ATOM 2593 N N . PHE B 1 26 ? -12.359 19.734 21.703 1 82.25 26 PHE B N 1
ATOM 2594 C CA . PHE B 1 26 ? -13.297 19.266 20.688 1 82.25 26 PHE B CA 1
ATOM 2595 C C . PHE B 1 26 ? -14.672 19.016 21.297 1 82.25 26 PHE B C 1
ATOM 2597 O O . PHE B 1 26 ? -14.781 18.359 22.344 1 82.25 26 PHE B O 1
ATOM 2604 N N . GLY B 1 27 ? -15.695 19.438 20.578 1 71.38 27 GLY B N 1
ATOM 2605 C CA . GLY B 1 27 ? -17.062 19.203 21.016 1 71.38 27 GLY B CA 1
ATOM 2606 C C . GLY B 1 27 ? -17.547 20.219 22.031 1 71.38 27 GLY B C 1
ATOM 2607 O O . GLY B 1 27 ? -18.672 20.109 22.547 1 71.38 27 GLY B O 1
ATOM 2608 N N . GLU B 1 28 ? -16.797 21.078 22.484 1 69.81 28 GLU B N 1
ATOM 2609 C CA . GLU B 1 28 ? -17.188 22.125 23.422 1 69.81 28 GLU B CA 1
ATOM 2610 C C . GLU B 1 28 ? -17.078 23.516 22.781 1 69.81 28 GLU B C 1
ATOM 2612 O O . GLU B 1 28 ? -16.156 23.766 22.016 1 69.81 28 GLU B O 1
ATOM 2617 N N . PRO B 1 29 ? -18.141 24.234 22.953 1 63.03 29 PRO B N 1
ATOM 2618 C CA . PRO B 1 29 ? -19.344 24.016 23.766 1 63.03 29 PRO B CA 1
ATOM 2619 C C . PRO B 1 29 ? -20.422 23.25 23.031 1 63.03 29 PRO B C 1
ATOM 2621 O O . PRO B 1 29 ? -21.344 22.703 23.641 1 63.03 29 PRO B O 1
ATOM 2624 N N . ALA B 1 30 ? -20.297 23.203 21.672 1 66.56 30 ALA B N 1
ATOM 2625 C CA . ALA B 1 30 ? -21.312 22.484 20.906 1 66.56 30 ALA B CA 1
ATOM 2626 C C . ALA B 1 30 ? -20.812 21.109 20.469 1 66.56 30 ALA B C 1
ATOM 2628 O O . ALA B 1 30 ? -19.625 20.953 20.125 1 66.56 30 ALA B O 1
ATOM 2629 N N . PRO B 1 31 ? -21.75 20.203 20.531 1 72.5 31 PRO B N 1
ATOM 2630 C CA . PRO B 1 31 ? -21.359 18.844 20.125 1 72.5 31 PRO B CA 1
ATOM 2631 C C . PRO B 1 31 ? -20.984 18.766 18.641 1 72.5 31 PRO B C 1
ATOM 2633 O O . PRO B 1 31 ? -21.469 19.547 17.828 1 72.5 31 PRO B O 1
ATOM 2636 N N . MET B 1 32 ? -20.078 18 18.375 1 78.69 32 MET B N 1
ATOM 2637 C CA . MET B 1 32 ? -19.688 17.734 17 1 78.69 32 MET B CA 1
ATOM 2638 C C . MET B 1 32 ? -20.703 16.844 16.297 1 78.69 32 MET B C 1
ATOM 2640 O O . MET B 1 32 ? -21.25 15.922 16.906 1 78.69 32 MET B O 1
ATOM 2644 N N . LYS B 1 33 ? -20.969 17.188 15.109 1 77.31 33 LYS B N 1
ATOM 2645 C CA . LYS B 1 33 ? -21.781 16.281 14.289 1 77.31 33 LYS B CA 1
ATOM 2646 C C . LYS B 1 33 ? -20.969 15.094 13.797 1 77.31 33 LYS B C 1
ATOM 2648 O O . LYS B 1 33 ? -19.75 15.203 13.625 1 77.31 33 LYS B O 1
ATOM 2653 N N . LYS B 1 34 ? -21.688 13.984 13.57 1 77.31 34 LYS B N 1
ATOM 2654 C CA . LYS B 1 34 ? -21.031 12.766 13.117 1 77.31 34 LYS B CA 1
ATOM 2655 C C . LYS B 1 34 ? -20.266 13.008 11.812 1 77.31 34 LYS B C 1
ATOM 2657 O O . LYS B 1 34 ? -19.094 12.641 11.695 1 77.31 34 LYS B O 1
ATOM 2662 N N . HIS B 1 35 ? -21.094 13.5 10.891 1 79.75 35 HIS B N 1
ATOM 2663 C CA . HIS B 1 35 ? -20.422 13.953 9.68 1 79.75 35 HIS B CA 1
ATOM 2664 C C . HIS B 1 35 ? -20.047 15.43 9.781 1 79.75 35 HIS B C 1
ATOM 2666 O O . HIS B 1 35 ? -20.781 16.297 9.273 1 79.75 35 HIS B O 1
ATOM 2672 N N . TYR B 1 36 ? -18.859 15.578 10.359 1 74.81 36 TYR B N 1
ATOM 2673 C CA . TYR B 1 36 ? -18.516 16.922 10.836 1 74.81 36 TYR B CA 1
ATOM 2674 C C . TYR B 1 36 ? -17.969 17.781 9.703 1 74.81 36 TYR B C 1
ATOM 2676 O O . TYR B 1 36 ? -17.719 18.969 9.891 1 74.81 36 TYR B O 1
ATOM 2684 N N . VAL B 1 37 ? -17.672 17.203 8.57 1 75.06 37 VAL B N 1
ATOM 2685 C CA . VAL B 1 37 ? -17.625 17.984 7.336 1 75.06 37 VAL B CA 1
ATOM 2686 C C . VAL B 1 37 ? -19.016 18.094 6.734 1 75.06 37 VAL B C 1
ATOM 2688 O O . VAL B 1 37 ? -19.531 17.125 6.164 1 75.06 37 VAL B O 1
ATOM 2691 N N . GLU B 1 38 ? -19.578 19.109 6.973 1 73.94 38 GLU B N 1
ATOM 2692 C CA . GLU B 1 38 ? -21.016 19.25 6.898 1 73.94 38 GLU B CA 1
ATOM 2693 C C . GLU B 1 38 ? -21.562 18.734 5.566 1 73.94 38 GLU B C 1
ATOM 2695 O O . GLU B 1 38 ? -21.25 19.297 4.508 1 73.94 38 GLU B O 1
ATOM 2700 N N . GLY B 1 39 ? -22.328 17.641 5.75 1 76.19 39 GLY B N 1
ATOM 2701 C CA . GLY B 1 39 ? -23.125 17.062 4.68 1 76.19 39 GLY B CA 1
ATOM 2702 C C . GLY B 1 39 ? -22.312 16.219 3.713 1 76.19 39 GLY B C 1
ATOM 2703 O O . GLY B 1 39 ? -22.766 15.938 2.602 1 76.19 39 GLY B O 1
ATOM 2704 N N . ASP B 1 40 ? -21.141 15.938 4.027 1 91.38 40 ASP B N 1
ATOM 2705 C CA . ASP B 1 40 ? -20.312 15.172 3.105 1 91.38 40 ASP B CA 1
ATOM 2706 C C . ASP B 1 40 ? -19.781 13.898 3.771 1 91.38 40 ASP B C 1
ATOM 2708 O O . ASP B 1 40 ? -18.828 13.953 4.559 1 91.38 40 ASP B O 1
ATOM 2712 N N . ILE B 1 41 ? -20.344 12.82 3.416 1 94.06 41 ILE B N 1
ATOM 2713 C CA . ILE B 1 41 ? -20.031 11.523 4.012 1 94.06 41 ILE B CA 1
ATOM 2714 C C . ILE B 1 41 ? -18.609 11.117 3.641 1 94.06 41 ILE B C 1
ATOM 2716 O O . ILE B 1 41 ? -17.812 10.75 4.512 1 94.06 41 ILE B O 1
ATOM 2720 N N . VAL B 1 42 ? -18.281 11.227 2.375 1 95 42 VAL B N 1
ATOM 2721 C CA . VAL B 1 42 ? -17 10.781 1.859 1 95 42 VAL B CA 1
ATOM 2722 C C . VAL B 1 42 ? -15.867 11.594 2.498 1 95 42 VAL B C 1
ATOM 2724 O O . VAL B 1 42 ? -14.906 11.031 3.02 1 95 42 VAL B O 1
ATOM 2727 N N . PHE B 1 43 ? -16.031 12.844 2.543 1 93.56 43 PHE B N 1
ATOM 2728 C CA . PHE B 1 43 ? -14.984 13.711 3.068 1 93.56 43 PHE B CA 1
ATOM 2729 C C . PHE B 1 43 ? -14.844 13.539 4.574 1 93.56 43 PHE B C 1
ATOM 2731 O O . PHE B 1 43 ? -13.734 13.602 5.109 1 93.56 43 PHE B O 1
ATOM 2738 N N . SER B 1 44 ? -15.953 13.375 5.301 1 93.56 44 SER B N 1
ATOM 2739 C CA . SER B 1 44 ? -15.883 13.117 6.734 1 93.56 44 SER B CA 1
ATOM 2740 C C . SER B 1 44 ? -15.102 11.844 7.035 1 93.56 44 SER B C 1
ATOM 2742 O O . SER B 1 44 ? -14.266 11.82 7.938 1 93.56 44 SER B O 1
ATOM 2744 N N . HIS B 1 45 ? -15.359 10.844 6.246 1 95.38 45 HIS B N 1
ATOM 2745 C CA . HIS B 1 45 ? -14.656 9.586 6.461 1 95.38 45 HIS B CA 1
ATOM 2746 C C . HIS B 1 45 ? -13.195 9.695 6.059 1 95.38 45 HIS B C 1
ATOM 2748 O O . HIS B 1 45 ? -12.32 9.109 6.707 1 95.38 45 HIS B O 1
ATOM 2754 N N . LEU B 1 46 ? -12.914 10.391 4.992 1 95.75 46 LEU B N 1
ATOM 2755 C CA . LEU B 1 46 ? -11.531 10.617 4.578 1 95.75 46 LEU B CA 1
ATOM 2756 C C . LEU B 1 46 ? -10.742 11.328 5.676 1 95.75 46 LEU B C 1
ATOM 2758 O O . LEU B 1 46 ? -9.68 10.852 6.082 1 95.75 46 LEU B O 1
ATOM 2762 N N . VAL B 1 47 ? -11.25 12.398 6.195 1 94 47 VAL B N 1
ATOM 2763 C CA . VAL B 1 47 ? -10.57 13.188 7.219 1 94 47 VAL B CA 1
ATOM 2764 C C . VAL B 1 47 ? -10.438 12.367 8.5 1 94 47 VAL B C 1
ATOM 2766 O O . VAL B 1 47 ? -9.406 12.43 9.18 1 94 47 VAL B O 1
ATOM 2769 N N . SER B 1 48 ? -11.461 11.617 8.805 1 94.94 48 SER B N 1
ATOM 2770 C CA . SER B 1 48 ? -11.43 10.773 9.992 1 94.94 48 SER B CA 1
ATOM 2771 C C . SER B 1 48 ? -10.328 9.719 9.898 1 94.94 48 SER B C 1
ATOM 2773 O O . SER B 1 48 ? -9.617 9.469 10.867 1 94.94 48 SER B O 1
ATOM 2775 N N . LEU B 1 49 ? -10.234 9.133 8.758 1 96.5 49 LEU B N 1
ATOM 2776 C CA . LEU B 1 49 ? -9.203 8.109 8.57 1 96.5 49 LEU B CA 1
ATOM 2777 C C . LEU B 1 49 ? -7.812 8.719 8.68 1 96.5 49 LEU B C 1
ATOM 2779 O O . LEU B 1 49 ? -6.922 8.133 9.297 1 96.5 49 LEU B O 1
ATOM 2783 N N . LEU B 1 50 ? -7.629 9.852 8.07 1 96.44 50 LEU B N 1
ATOM 2784 C CA . LEU B 1 50 ? -6.344 10.523 8.172 1 96.44 50 LEU B CA 1
ATOM 2785 C C . LEU B 1 50 ? -6.02 10.867 9.617 1 96.44 50 LEU B C 1
ATOM 2787 O O . LEU B 1 50 ? -4.914 10.594 10.094 1 96.44 50 LEU B O 1
ATOM 2791 N N . SER B 1 51 ? -6.992 11.422 10.312 1 96.5 51 SER B N 1
ATOM 2792 C CA . SER B 1 51 ? -6.785 11.758 11.719 1 96.5 51 SER B CA 1
ATOM 2793 C C . SER B 1 51 ? -6.422 10.523 12.531 1 96.5 51 SER B C 1
ATOM 2795 O O . SER B 1 51 ? -5.57 10.586 13.422 1 96.5 51 SER B O 1
ATOM 2797 N N . GLY B 1 52 ? -7.062 9.461 12.25 1 96.25 52 GLY B N 1
ATOM 2798 C CA . GLY B 1 52 ? -6.766 8.211 12.93 1 96.25 52 GLY B CA 1
ATOM 2799 C C . GLY B 1 52 ? -5.344 7.727 12.703 1 96.25 52 GLY B C 1
ATOM 2800 O O . GLY B 1 52 ? -4.711 7.191 13.609 1 96.25 52 GLY B O 1
ATOM 2801 N N . ALA B 1 53 ? -4.863 7.922 11.516 1 95.81 53 ALA B N 1
ATOM 2802 C CA . ALA B 1 53 ? -3.553 7.41 11.133 1 95.81 53 ALA B CA 1
ATOM 2803 C C . ALA B 1 53 ? -2.436 8.297 11.672 1 95.81 53 ALA B C 1
ATOM 2805 O O . ALA B 1 53 ? -1.291 7.855 11.797 1 95.81 53 ALA B O 1
ATOM 2806 N N . PHE B 1 54 ? -2.697 9.531 12.055 1 96.88 54 PHE B N 1
ATOM 2807 C CA . PHE B 1 54 ? -1.655 10.5 12.375 1 96.88 54 PHE B CA 1
ATOM 2808 C C . PHE B 1 54 ? -0.932 10.117 13.656 1 96.88 54 PHE B C 1
ATOM 2810 O O . PHE B 1 54 ? 0.298 10.047 13.688 1 96.88 54 PHE B O 1
ATOM 2817 N N . PRO B 1 55 ? -1.644 9.742 14.711 1 96.19 55 PRO B N 1
ATOM 2818 C CA . PRO B 1 55 ? -0.903 9.484 15.953 1 96.19 55 PRO B CA 1
ATOM 2819 C C . PRO B 1 55 ? 0.092 8.336 15.812 1 96.19 55 PRO B C 1
ATOM 2821 O O . PRO B 1 55 ? 1.288 8.516 16.047 1 96.19 55 PRO B O 1
ATOM 2824 N N . PRO B 1 56 ? -0.344 7.164 15.391 1 94.81 56 PRO B N 1
ATOM 2825 C CA . PRO B 1 56 ? 0.673 6.121 15.242 1 94.81 56 PRO B CA 1
ATOM 2826 C C . PRO B 1 56 ? 1.714 6.457 14.18 1 94.81 56 PRO B C 1
ATOM 2828 O O . PRO B 1 56 ? 2.885 6.094 14.312 1 94.81 56 PRO B O 1
ATOM 2831 N N . GLY B 1 57 ? 1.351 7.109 13.125 1 95.38 57 GLY B N 1
ATOM 2832 C CA . GLY B 1 57 ? 2.291 7.527 12.094 1 95.38 57 GLY B CA 1
ATOM 2833 C C . GLY B 1 57 ? 3.342 8.492 12.602 1 95.38 57 GLY B C 1
ATOM 2834 O O . GLY B 1 57 ? 4.531 8.328 12.328 1 95.38 57 GLY B O 1
ATOM 2835 N N . GLU B 1 58 ? 2.918 9.477 13.359 1 96.06 58 GLU B N 1
ATOM 2836 C CA . GLU B 1 58 ? 3.832 10.484 13.898 1 96.06 58 GLU B CA 1
ATOM 2837 C C . GLU B 1 58 ? 4.828 9.852 14.867 1 96.06 58 GLU B C 1
ATOM 2839 O O . GLU B 1 58 ? 6.008 10.211 14.875 1 96.06 58 GLU B O 1
ATOM 2844 N N . GLU B 1 59 ? 4.312 8.984 15.641 1 95.94 59 GLU B N 1
ATOM 2845 C CA . GLU B 1 59 ? 5.203 8.273 16.547 1 95.94 59 GLU B CA 1
ATOM 2846 C C . GLU B 1 59 ? 6.238 7.457 15.773 1 95.94 59 GLU B C 1
ATOM 2848 O O . GLU B 1 59 ? 7.402 7.383 16.172 1 95.94 59 GLU B O 1
ATOM 2853 N N . SER B 1 60 ? 5.789 6.84 14.773 1 95.62 60 SER B N 1
ATOM 2854 C CA . SER B 1 60 ? 6.703 6.082 13.93 1 95.62 60 SER B CA 1
ATOM 2855 C C . SER B 1 60 ? 7.762 6.984 13.305 1 95.62 60 SER B C 1
A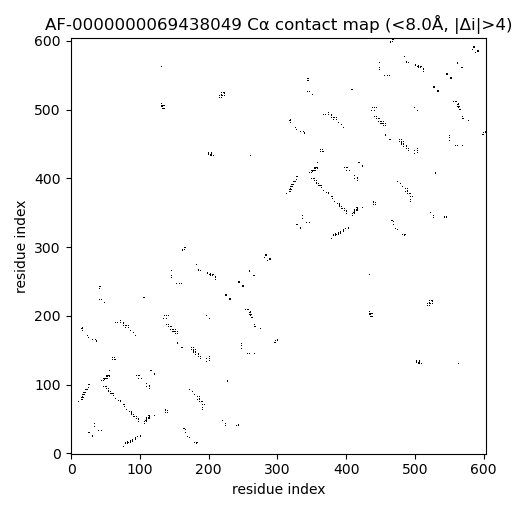TOM 2857 O O . SER B 1 60 ? 8.93 6.602 13.203 1 95.62 60 SER B O 1
ATOM 2859 N N . PHE B 1 61 ? 7.363 8.18 12.812 1 98.06 61 PHE B N 1
ATOM 2860 C CA . PHE B 1 61 ? 8.305 9.133 12.25 1 98.06 61 PHE B CA 1
ATOM 2861 C C . PHE B 1 61 ? 9.375 9.516 13.266 1 98.06 61 PHE B C 1
ATOM 2863 O O . PHE B 1 61 ? 10.555 9.594 12.93 1 98.06 61 PHE B O 1
ATOM 2870 N N . ILE B 1 62 ? 8.922 9.742 14.477 1 97.56 62 ILE B N 1
ATOM 2871 C CA . ILE B 1 62 ? 9.836 10.109 15.547 1 97.56 62 ILE B CA 1
ATOM 2872 C C . ILE B 1 62 ? 10.867 8.992 15.75 1 97.56 62 ILE B C 1
ATOM 2874 O O . ILE B 1 62 ? 12.07 9.25 15.781 1 97.56 62 ILE B O 1
ATOM 2878 N N . ARG B 1 63 ? 10.391 7.758 15.836 1 96.56 63 ARG B N 1
ATOM 2879 C CA . ARG B 1 63 ? 11.297 6.629 16.031 1 96.56 63 ARG B CA 1
ATOM 2880 C C . ARG B 1 63 ? 12.258 6.484 14.859 1 96.56 63 ARG B C 1
ATOM 2882 O O . ARG B 1 63 ? 13.438 6.188 15.055 1 96.56 63 ARG B O 1
ATOM 2889 N N . SER B 1 64 ? 11.766 6.715 13.703 1 96.69 64 SER B N 1
ATOM 2890 C CA . SER B 1 64 ? 12.57 6.609 12.492 1 96.69 64 SER B CA 1
ATOM 2891 C C . SER B 1 64 ? 13.75 7.574 12.523 1 96.69 64 SER B C 1
ATOM 2893 O O . SER B 1 64 ? 14.883 7.188 12.234 1 96.69 64 SER B O 1
ATOM 2895 N N . VAL B 1 65 ? 13.523 8.781 12.859 1 97.56 65 VAL B N 1
ATOM 2896 C CA . VAL B 1 65 ? 14.547 9.82 12.898 1 97.56 65 VAL B CA 1
ATOM 2897 C C . VAL B 1 65 ? 15.477 9.586 14.086 1 97.56 65 VAL B C 1
ATOM 2899 O O . VAL B 1 65 ? 16.688 9.75 13.969 1 97.56 65 VAL B O 1
ATOM 2902 N N . ARG B 1 66 ? 14.938 9.148 15.18 1 96.5 66 ARG B N 1
ATOM 2903 C CA . ARG B 1 66 ? 15.719 8.922 16.391 1 96.5 66 ARG B CA 1
ATOM 2904 C C . ARG B 1 66 ? 16.719 7.785 16.188 1 96.5 66 ARG B C 1
ATOM 2906 O O . ARG B 1 66 ? 17.766 7.762 16.828 1 96.5 66 ARG B O 1
ATOM 2913 N N . ASN B 1 67 ? 16.406 6.906 15.383 1 95.56 67 ASN B N 1
ATOM 2914 C CA . ASN B 1 67 ? 17.312 5.805 15.07 1 95.56 67 ASN B CA 1
ATOM 2915 C C . ASN B 1 67 ? 18.672 6.309 14.617 1 95.56 67 ASN B C 1
ATOM 2917 O O . ASN B 1 67 ? 19.656 5.566 14.656 1 95.56 67 ASN B O 1
ATOM 2921 N N . TYR B 1 68 ? 18.75 7.566 14.234 1 96.38 68 TYR B N 1
ATOM 2922 C CA . TYR B 1 68 ? 19.984 8.07 13.648 1 96.38 68 TYR B CA 1
ATOM 2923 C C . TYR B 1 68 ? 20.531 9.25 14.453 1 96.38 68 TYR B C 1
ATOM 2925 O O . TYR B 1 68 ? 21.375 10 13.969 1 96.38 68 TYR B O 1
ATOM 2933 N N . SER B 1 69 ? 20.062 9.461 15.602 1 94 69 SER B N 1
ATOM 2934 C CA . SER B 1 69 ? 20.438 10.602 16.438 1 94 69 SER B CA 1
ATOM 2935 C C . SER B 1 69 ? 21.953 10.656 16.656 1 94 69 SER B C 1
ATOM 2937 O O . SER B 1 69 ? 22.531 11.734 16.688 1 94 69 SER B O 1
ATOM 2939 N N . ASP B 1 70 ? 22.531 9.523 16.734 1 94.88 70 ASP B N 1
ATOM 2940 C CA . ASP B 1 70 ? 23.953 9.445 17.016 1 94.88 70 ASP B CA 1
ATOM 2941 C C . ASP B 1 70 ? 24.781 9.781 15.766 1 94.88 70 ASP B C 1
ATOM 2943 O O . ASP B 1 70 ? 25.969 10.094 15.867 1 94.88 70 ASP B O 1
ATOM 2947 N N . GLN B 1 71 ? 24.156 9.766 14.688 1 96 71 GLN B N 1
ATOM 2948 C CA . GLN B 1 71 ? 24.875 9.984 13.438 1 96 71 GLN B CA 1
ATOM 2949 C C . GLN B 1 71 ? 24.703 11.422 12.945 1 96 71 GLN B C 1
ATOM 2951 O O . GLN B 1 71 ? 25.406 11.867 12.047 1 96 71 GLN B O 1
ATOM 2956 N N . ILE B 1 72 ? 23.734 12.055 13.469 1 95.75 72 ILE B N 1
ATOM 2957 C CA . ILE B 1 72 ? 23.516 13.453 13.094 1 95.75 72 ILE B CA 1
ATOM 2958 C C . ILE B 1 72 ? 24.516 14.344 13.82 1 95.75 72 ILE B C 1
ATOM 2960 O O . ILE B 1 72 ? 24.406 14.57 15.023 1 95.75 72 ILE B O 1
ATOM 2964 N N . THR B 1 73 ? 25.469 14.969 13.055 1 94.31 73 THR B N 1
ATOM 2965 C CA . THR B 1 73 ? 26.562 15.719 13.68 1 94.31 73 THR B CA 1
ATOM 2966 C C . THR B 1 73 ? 26.375 17.219 13.438 1 94.31 73 THR B C 1
ATOM 2968 O O . THR B 1 73 ? 26.891 18.031 14.203 1 94.31 73 THR B O 1
ATOM 2971 N N . ASP B 1 74 ? 25.703 17.609 12.43 1 95.5 74 ASP B N 1
ATOM 2972 C CA . ASP B 1 74 ? 25.422 19.016 12.156 1 95.5 74 ASP B CA 1
ATOM 2973 C C . ASP B 1 74 ? 24.531 19.625 13.242 1 95.5 74 ASP B C 1
ATOM 2975 O O . ASP B 1 74 ? 23.406 19.188 13.438 1 95.5 74 ASP B O 1
ATOM 2979 N N . PRO B 1 75 ? 25.016 20.625 13.906 1 94.94 75 PRO B N 1
ATOM 2980 C CA . PRO B 1 75 ? 24.25 21.188 15.023 1 94.94 75 PRO B CA 1
ATOM 2981 C C . PRO B 1 75 ? 22.922 21.797 14.578 1 94.94 75 PRO B C 1
ATOM 2983 O O . PRO B 1 75 ? 21.938 21.766 15.328 1 94.94 75 PRO B O 1
ATOM 2986 N N . VAL B 1 76 ? 22.875 22.375 13.438 1 95.38 76 VAL B N 1
ATOM 2987 C CA . VAL B 1 76 ? 21.641 22.953 12.938 1 95.38 76 VAL B CA 1
ATOM 2988 C C . VAL B 1 76 ? 20.609 21.859 12.695 1 95.38 76 VAL B C 1
ATOM 2990 O O . VAL B 1 76 ? 19.438 21.984 13.078 1 95.38 76 VAL B O 1
ATOM 2993 N N . LEU B 1 77 ? 21.062 20.766 12.094 1 96.44 77 LEU B N 1
ATOM 2994 C CA . LEU B 1 77 ? 20.156 19.656 11.844 1 96.44 77 LEU B CA 1
ATOM 2995 C C . LEU B 1 77 ? 19.688 19.031 13.148 1 96.44 77 LEU B C 1
ATOM 2997 O O . LEU B 1 77 ? 18.531 18.609 13.258 1 96.44 77 LEU B O 1
ATOM 3001 N N . LYS B 1 78 ? 20.531 18.969 14.141 1 95.88 78 LYS B N 1
ATOM 3002 C CA . LYS B 1 78 ? 20.141 18.453 15.453 1 95.88 78 LYS B CA 1
ATOM 3003 C C . LYS B 1 78 ? 19 19.266 16.047 1 95.88 78 LYS B C 1
ATOM 3005 O O . LYS B 1 78 ? 18.047 18.703 16.594 1 95.88 78 LYS B O 1
ATOM 3010 N N . LYS B 1 79 ? 19.094 20.562 15.93 1 95.81 79 LYS B N 1
ATOM 3011 C CA . LYS B 1 79 ? 18.062 21.438 16.453 1 95.81 79 LYS B CA 1
ATOM 3012 C C . LYS B 1 79 ? 16.75 21.281 15.672 1 95.81 79 LYS B C 1
ATOM 3014 O O . LYS B 1 79 ? 15.672 21.281 16.25 1 95.81 79 LYS B O 1
ATOM 3019 N N . ARG B 1 80 ? 16.859 21.172 14.406 1 96.94 80 ARG B N 1
ATOM 3020 C CA . ARG B 1 80 ? 15.68 20.984 13.57 1 96.94 80 ARG B CA 1
ATOM 3021 C C . ARG B 1 80 ? 14.992 19.656 13.891 1 96.94 80 ARG B C 1
ATOM 3023 O O . ARG B 1 80 ? 13.758 19.594 13.914 1 96.94 80 ARG B O 1
ATOM 3030 N N . VAL B 1 81 ? 15.828 18.656 14.117 1 97.25 81 VAL B N 1
ATOM 3031 C CA . VAL B 1 81 ? 15.289 17.344 14.469 1 97.25 81 VAL B CA 1
ATOM 3032 C C . VAL B 1 81 ? 14.547 17.438 15.805 1 97.25 81 VAL B C 1
ATOM 3034 O O . VAL B 1 81 ? 13.461 16.859 15.953 1 97.25 81 VAL B O 1
ATOM 3037 N N . ALA B 1 82 ? 15.102 18.156 16.719 1 96.12 82 ALA B N 1
ATOM 3038 C CA . ALA B 1 82 ? 14.43 18.344 18.016 1 96.12 82 ALA B CA 1
ATOM 3039 C C . ALA B 1 82 ? 13.086 19.047 17.828 1 96.12 82 ALA B C 1
ATOM 3041 O O . ALA B 1 82 ? 12.094 18.656 18.453 1 96.12 82 ALA B O 1
ATOM 3042 N N . GLY B 1 83 ? 13.039 20.094 17.031 1 96.12 83 GLY B N 1
ATOM 3043 C CA . GLY B 1 83 ? 11.789 20.766 16.719 1 96.12 83 GLY B CA 1
ATOM 3044 C C . GLY B 1 83 ? 10.781 19.859 16.047 1 96.12 83 GLY B C 1
ATOM 3045 O O . GLY B 1 83 ? 9.594 19.875 16.391 1 96.12 83 GLY B O 1
ATOM 3046 N N . PHE B 1 84 ? 11.281 19.109 15.078 1 97.44 84 PHE B N 1
ATOM 3047 C CA . PHE B 1 84 ? 10.461 18.141 14.383 1 97.44 84 PHE B CA 1
ATOM 3048 C C . PHE B 1 84 ? 9.82 17.156 15.359 1 97.44 84 PHE B C 1
ATOM 3050 O O . PHE B 1 84 ? 8.602 16.938 15.328 1 97.44 84 PHE B O 1
ATOM 3057 N N . ILE B 1 85 ? 10.586 16.562 16.234 1 96.75 85 ILE B N 1
ATOM 3058 C CA . ILE B 1 85 ? 10.125 15.578 17.203 1 96.75 85 ILE B CA 1
ATOM 3059 C C . ILE B 1 85 ? 9.07 16.203 18.109 1 96.75 85 ILE B C 1
ATOM 3061 O O . ILE B 1 85 ? 8.023 15.602 18.359 1 96.75 85 ILE B O 1
ATOM 3065 N N . GLY B 1 86 ? 9.32 17.406 18.547 1 96.12 86 GLY B N 1
ATOM 3066 C CA . GLY B 1 86 ? 8.359 18.094 19.391 1 96.12 86 GLY B CA 1
ATOM 3067 C C . GLY B 1 86 ? 7.035 18.359 18.688 1 96.12 86 GLY B C 1
ATOM 3068 O O . GLY B 1 86 ? 5.969 18.141 19.281 1 96.12 86 GLY B O 1
ATOM 3069 N N . GLN B 1 87 ? 7.078 18.797 17.469 1 96.88 87 GLN B N 1
ATOM 3070 C CA . GLN B 1 87 ? 5.859 19.078 16.719 1 96.88 87 GLN B CA 1
ATOM 3071 C C . GLN B 1 87 ? 5.074 17.797 16.453 1 96.88 87 GLN B C 1
ATOM 3073 O O . GLN B 1 87 ? 3.855 17.766 16.641 1 96.88 87 GLN B O 1
ATOM 3078 N N . GLU B 1 88 ? 5.801 16.781 16.031 1 97.38 88 GLU B N 1
ATOM 3079 C CA . GLU B 1 88 ? 5.129 15.516 15.773 1 97.38 88 GLU B CA 1
ATOM 3080 C C . GLU B 1 88 ? 4.438 14.984 17.031 1 97.38 88 GLU B C 1
ATOM 3082 O O . GLU B 1 88 ? 3.33 14.445 16.953 1 97.38 88 GLU B O 1
ATOM 3087 N N . ALA B 1 89 ? 5.105 15.07 18.156 1 94.94 89 ALA B N 1
ATOM 3088 C CA . ALA B 1 89 ? 4.52 14.617 19.406 1 94.94 89 ALA B CA 1
ATOM 3089 C C . ALA B 1 89 ? 3.23 15.375 19.719 1 94.94 89 ALA B C 1
ATOM 3091 O O . ALA B 1 89 ? 2.232 14.781 20.125 1 94.94 89 ALA B O 1
ATOM 3092 N N . MET B 1 90 ? 3.287 16.656 19.5 1 94.75 90 MET B N 1
ATOM 3093 C CA . MET B 1 90 ? 2.119 17.5 19.766 1 94.75 90 MET B CA 1
ATOM 3094 C C . MET B 1 90 ? 0.991 17.172 18.781 1 94.75 90 MET B C 1
ATOM 3096 O O . MET B 1 90 ? -0.181 17.172 19.172 1 94.75 90 MET B O 1
ATOM 3100 N N . HIS B 1 91 ? 1.291 16.953 17.484 1 97.38 91 HIS B N 1
ATOM 3101 C CA . HIS B 1 91 ? 0.284 16.516 16.531 1 97.38 91 HIS B CA 1
ATOM 3102 C C . HIS B 1 91 ? -0.432 15.258 17.016 1 97.38 91 HIS B C 1
ATOM 3104 O O . HIS B 1 91 ? -1.663 15.211 17.047 1 97.38 91 HIS B O 1
ATOM 3110 N N . GLY B 1 92 ? 0.409 14.281 17.375 1 95.19 92 GLY B N 1
ATOM 3111 C CA . GLY B 1 92 ? -0.144 13.023 17.844 1 95.19 92 GLY B CA 1
ATOM 3112 C C . GLY B 1 92 ? -1.075 13.18 19.031 1 95.19 92 GLY B C 1
ATOM 3113 O O . GLY B 1 92 ? -2.15 12.578 19.062 1 95.19 92 GLY B O 1
ATOM 3114 N N . ARG B 1 93 ? -0.698 13.977 19.938 1 93.31 93 ARG B N 1
ATOM 3115 C CA . ARG B 1 93 ? -1.488 14.203 21.141 1 93.31 93 ARG B CA 1
ATOM 3116 C C . ARG B 1 93 ? -2.844 14.812 20.812 1 93.31 93 ARG B C 1
ATOM 3118 O O . ARG B 1 93 ? -3.881 14.344 21.281 1 93.31 93 ARG B O 1
ATOM 3125 N N . GLU B 1 94 ? -2.836 15.852 20.031 1 94.56 94 GLU B N 1
ATOM 3126 C CA . GLU B 1 94 ? -4.074 16.547 19.703 1 94.56 94 GLU B CA 1
ATOM 3127 C C . GLU B 1 94 ? -4.992 15.695 18.844 1 94.56 94 GLU B C 1
ATOM 3129 O O . GLU B 1 94 ? -6.211 15.703 19.016 1 94.56 94 GLU B O 1
ATOM 3134 N N . HIS B 1 95 ? -4.445 14.938 17.891 1 96.56 95 HIS B N 1
ATOM 3135 C CA . HIS B 1 95 ? -5.27 14.055 17.062 1 96.56 95 HIS B CA 1
ATOM 3136 C C . HIS B 1 95 ? -5.848 12.914 17.891 1 96.56 95 HIS B C 1
ATOM 3138 O O . HIS B 1 95 ? -6.961 12.453 17.641 1 96.56 95 HIS B O 1
ATOM 3144 N N . ARG B 1 96 ? -5.109 12.453 18.891 1 94.75 96 ARG B N 1
ATOM 3145 C CA . ARG B 1 96 ? -5.668 11.422 19.766 1 94.75 96 ARG B CA 1
ATOM 3146 C C . ARG B 1 96 ? -6.926 11.922 20.469 1 94.75 96 ARG B C 1
ATOM 3148 O O . ARG B 1 96 ? -7.906 11.18 20.594 1 94.75 96 ARG B O 1
ATOM 3155 N N . LYS B 1 97 ? -6.871 13.164 20.938 1 92.75 97 LYS B N 1
ATOM 3156 C CA . LYS B 1 97 ? -8.055 13.766 21.531 1 92.75 97 LYS B CA 1
ATOM 3157 C C . LYS B 1 97 ? -9.219 13.805 20.547 1 92.75 97 LYS B C 1
ATOM 3159 O O . LYS B 1 97 ? -10.352 13.453 20.891 1 92.75 97 LYS B O 1
ATOM 3164 N N . LEU B 1 98 ? -8.93 14.25 19.406 1 93.81 98 LEU B N 1
ATOM 3165 C CA . LEU B 1 98 ? -9.961 14.305 18.375 1 93.81 98 LEU B CA 1
ATOM 3166 C C . LEU B 1 98 ? -10.492 12.914 18.047 1 93.81 98 LEU B C 1
ATOM 3168 O O . LEU B 1 98 ? -11.695 12.727 17.891 1 93.81 98 LEU B O 1
ATOM 3172 N N . ASN B 1 99 ? -9.562 11.969 17.938 1 95.44 99 ASN B N 1
ATOM 3173 C CA . ASN B 1 99 ? -9.93 10.609 17.562 1 95.44 99 ASN B CA 1
ATOM 3174 C C . ASN B 1 99 ? -10.859 9.977 18.594 1 95.44 99 ASN B C 1
ATOM 3176 O O . ASN B 1 99 ? -11.727 9.172 18.234 1 95.44 99 ASN B O 1
ATOM 3180 N N . GLU B 1 100 ? -10.688 10.305 19.828 1 92.75 100 GLU B N 1
ATOM 3181 C CA . GLU B 1 100 ? -11.625 9.828 20.844 1 92.75 100 GLU B CA 1
ATOM 3182 C C . GLU B 1 100 ? -13.055 10.266 20.516 1 92.75 100 GLU B C 1
ATOM 3184 O O . GLU B 1 100 ? -13.992 9.477 20.625 1 92.75 100 GLU B O 1
ATOM 3189 N N . LYS B 1 101 ? -13.164 11.508 20.125 1 91.81 101 LYS B N 1
ATOM 3190 C CA . LYS B 1 101 ? -14.477 12.023 19.75 1 91.81 101 LYS B CA 1
ATOM 3191 C C . LYS B 1 101 ? -14.992 11.352 18.469 1 91.81 101 LYS B C 1
ATOM 3193 O O . LYS B 1 101 ? -16.172 11.039 18.375 1 91.81 101 LYS B O 1
ATOM 3198 N N . ILE B 1 102 ? -14.109 11.172 17.516 1 92.88 102 ILE B N 1
ATOM 3199 C CA . ILE B 1 102 ? -14.453 10.547 16.234 1 92.88 102 ILE B CA 1
ATOM 3200 C C . ILE B 1 102 ? -14.938 9.117 16.484 1 92.88 102 ILE B C 1
ATOM 3202 O O . ILE B 1 102 ? -15.938 8.688 15.891 1 92.88 102 ILE B O 1
ATOM 3206 N N . VAL B 1 103 ? -14.273 8.438 17.344 1 92.81 103 VAL B N 1
ATOM 3207 C CA . VAL B 1 103 ? -14.672 7.078 17.703 1 92.81 103 VAL B CA 1
ATOM 3208 C C . VAL B 1 103 ? -16.062 7.09 18.344 1 92.81 103 VAL B C 1
ATOM 3210 O O . VAL B 1 103 ? -16.922 6.281 17.984 1 92.81 103 VAL B O 1
ATOM 3213 N N . ASP B 1 104 ? -16.297 8.008 19.203 1 91.12 104 ASP B N 1
ATOM 3214 C CA . ASP B 1 104 ? -17.578 8.125 19.891 1 91.12 104 ASP B CA 1
ATOM 3215 C C . ASP B 1 104 ? -18.703 8.422 18.891 1 91.12 104 ASP B C 1
ATOM 3217 O O . ASP B 1 104 ? -19.844 8.031 19.109 1 91.12 104 ASP B O 1
ATOM 3221 N N . MET B 1 105 ? -18.375 9.078 17.859 1 89.75 105 MET B N 1
ATOM 3222 C CA . MET B 1 105 ? -19.359 9.461 16.844 1 89.75 105 MET B CA 1
ATOM 3223 C C . MET B 1 105 ? -19.625 8.305 15.883 1 89.75 105 MET B C 1
ATOM 3225 O O . MET B 1 105 ? -20.469 8.406 15 1 89.75 105 MET B O 1
ATOM 3229 N N . GLY B 1 106 ? -18.812 7.227 15.992 1 89.56 106 GLY B N 1
ATOM 3230 C CA . GLY B 1 106 ? -19.172 6.023 15.258 1 89.56 106 GLY B CA 1
ATOM 3231 C C . GLY B 1 106 ? -18.266 5.754 14.078 1 89.56 106 GLY B C 1
ATOM 3232 O O . GLY B 1 106 ? -18.734 5.344 13.008 1 89.56 106 GLY B O 1
ATOM 3233 N N . TYR B 1 107 ? -17.016 5.926 14.211 1 91.88 107 TYR B N 1
ATOM 3234 C CA . TYR B 1 107 ? -16.016 5.594 13.195 1 91.88 107 TYR B CA 1
ATOM 3235 C C . TYR B 1 107 ? -15.133 4.441 13.664 1 91.88 107 TYR B C 1
ATOM 3237 O O . TYR B 1 107 ? -14.016 4.656 14.133 1 91.88 107 TYR B O 1
ATOM 3245 N N . PRO B 1 108 ? -15.547 3.258 13.391 1 89.5 108 PRO B N 1
ATOM 3246 C CA . PRO B 1 108 ? -14.875 2.105 13.992 1 89.5 108 PRO B CA 1
ATOM 3247 C C . PRO B 1 108 ? -13.461 1.906 13.469 1 89.5 108 PRO B C 1
ATOM 3249 O O . PRO B 1 108 ? -12.586 1.43 14.195 1 89.5 108 PRO B O 1
ATOM 3252 N N . LEU B 1 109 ? -13.227 2.174 12.258 1 90.5 109 LEU B N 1
ATOM 3253 C CA . LEU B 1 109 ? -11.883 1.992 11.711 1 90.5 109 LEU B CA 1
ATOM 3254 C C . LEU B 1 109 ? -10.883 2.889 12.438 1 90.5 109 LEU B C 1
ATOM 3256 O O . LEU B 1 109 ? -9.711 2.521 12.594 1 90.5 109 LEU B O 1
ATOM 3260 N N . VAL B 1 110 ? -11.273 4.074 12.852 1 94.06 110 VAL B N 1
ATOM 3261 C CA . VAL B 1 110 ? -10.414 4.977 13.602 1 94.06 110 VAL B CA 1
ATOM 3262 C C . VAL B 1 110 ? -10.055 4.348 14.953 1 94.06 110 VAL B C 1
ATOM 3264 O O . VAL B 1 110 ? -8.938 4.516 15.445 1 94.06 110 VAL B O 1
ATOM 3267 N N . ARG B 1 111 ? -10.977 3.625 15.5 1 91.5 111 ARG B N 1
ATOM 3268 C CA . ARG B 1 111 ? -10.742 2.947 16.766 1 91.5 111 ARG B CA 1
ATOM 3269 C C . ARG B 1 111 ? -9.57 1.972 16.656 1 91.5 111 ARG B C 1
ATOM 3271 O O . ARG B 1 111 ? -8.789 1.829 17.609 1 91.5 111 ARG B O 1
ATOM 3278 N N . ILE B 1 112 ? -9.477 1.345 15.562 1 88.5 112 ILE B N 1
ATOM 3279 C CA . ILE B 1 112 ? -8.422 0.361 15.344 1 88.5 112 ILE B CA 1
ATOM 3280 C C . ILE B 1 112 ? -7.055 1.043 15.398 1 88.5 112 ILE B C 1
ATOM 3282 O O . ILE B 1 112 ? -6.086 0.463 15.898 1 88.5 112 ILE B O 1
ATOM 3286 N N . MET B 1 113 ? -6.973 2.236 14.953 1 90.38 113 MET B N 1
ATOM 3287 C CA . MET B 1 113 ? -5.699 2.945 14.844 1 90.38 113 MET B CA 1
ATOM 3288 C C . MET B 1 113 ? -5.422 3.756 16.109 1 90.38 113 MET B C 1
ATOM 3290 O O . MET B 1 113 ? -4.309 4.254 16.297 1 90.38 113 MET B O 1
ATOM 3294 N N . ASN B 1 114 ? -6.488 3.9 16.859 1 89.5 114 ASN B N 1
ATOM 3295 C CA . ASN B 1 114 ? -6.363 4.707 18.062 1 89.5 114 ASN B CA 1
ATOM 3296 C C . ASN B 1 114 ? -6.035 3.844 19.281 1 89.5 114 ASN B C 1
ATOM 3298 O O . ASN B 1 114 ? -6.941 3.367 19.969 1 89.5 114 ASN B O 1
ATOM 3302 N N . PHE B 1 115 ? -4.812 3.65 19.578 1 87.56 115 PHE B N 1
ATOM 3303 C CA . PHE B 1 115 ? -4.418 2.822 20.719 1 87.56 115 PHE B CA 1
ATOM 3304 C C . PHE B 1 115 ? -3.455 3.572 21.625 1 87.56 115 PHE B C 1
ATOM 3306 O O . PHE B 1 115 ? -2.787 4.516 21.188 1 87.56 115 PHE B O 1
ATOM 3313 N N . ASP B 1 116 ? -3.393 3.113 22.812 1 84.44 116 ASP B N 1
ATOM 3314 C CA . ASP B 1 116 ? -2.596 3.758 23.844 1 84.44 116 ASP B CA 1
ATOM 3315 C C . ASP B 1 116 ? -1.135 3.32 23.766 1 84.44 116 ASP B C 1
ATOM 3317 O O . ASP B 1 116 ? -0.827 2.256 23.234 1 84.44 116 ASP B O 1
ATOM 3321 N N . GLU B 1 117 ? -0.386 4.289 24.359 1 84.94 117 GLU B N 1
ATOM 3322 C CA . GLU B 1 117 ? 1.021 3.934 24.516 1 84.94 117 GLU B CA 1
ATOM 3323 C C . GLU B 1 117 ? 1.173 2.648 25.328 1 84.94 117 GLU B C 1
ATOM 3325 O O . GLU B 1 117 ? 0.504 2.469 26.359 1 84.94 117 GLU B O 1
ATOM 3330 N N . GLY B 1 118 ? 1.956 1.726 24.828 1 87.44 118 GLY B N 1
ATOM 3331 C CA . GLY B 1 118 ? 2.232 0.499 25.562 1 87.44 118 GLY B CA 1
ATOM 3332 C C . GLY B 1 118 ? 1.228 -0.603 25.281 1 87.44 118 GLY B C 1
ATOM 3333 O O . GLY B 1 118 ? 1.388 -1.73 25.75 1 87.44 118 GLY B O 1
ATOM 3334 N N . SER B 1 119 ? 0.237 -0.288 24.594 1 90.94 119 SER B N 1
ATOM 3335 C CA . SER B 1 119 ? -0.781 -1.284 24.281 1 90.94 119 SER B CA 1
ATOM 3336 C C . SER B 1 119 ? -0.21 -2.398 23.406 1 90.94 119 SER B C 1
ATOM 3338 O O . SER B 1 119 ? 0.872 -2.254 22.828 1 90.94 119 SER B O 1
ATOM 3340 N N . ARG B 1 120 ? -0.926 -3.561 23.328 1 88.62 120 ARG B N 1
ATOM 3341 C CA . ARG B 1 120 ? -0.545 -4.688 22.484 1 88.62 120 ARG B CA 1
ATOM 3342 C C . ARG B 1 120 ? -0.523 -4.281 21.016 1 88.62 120 ARG B C 1
ATOM 3344 O O . ARG B 1 120 ? 0.348 -4.719 20.25 1 88.62 120 ARG B O 1
ATOM 3351 N N . ARG B 1 121 ? -1.454 -3.484 20.688 1 87.88 121 ARG B N 1
ATOM 3352 C CA . ARG B 1 121 ? -1.52 -3.02 19.312 1 87.88 121 ARG B CA 1
ATOM 3353 C C . ARG B 1 121 ? -0.307 -2.164 18.969 1 87.88 121 ARG B C 1
ATOM 3355 O O . ARG B 1 121 ? 0.278 -2.312 17.891 1 87.88 121 ARG B O 1
ATOM 3362 N N . GLU B 1 122 ? 0.01 -1.275 19.828 1 90.12 122 GLU B N 1
ATOM 3363 C CA . GLU B 1 122 ? 1.201 -0.466 19.578 1 90.12 122 GLU B CA 1
ATOM 3364 C C . GLU B 1 122 ? 2.445 -1.34 19.453 1 90.12 122 GLU B C 1
ATOM 3366 O O . GLU B 1 122 ? 3.27 -1.13 18.562 1 90.12 122 GLU B O 1
ATOM 3371 N N . LYS B 1 123 ? 2.572 -2.242 20.328 1 89.62 123 LYS B N 1
ATOM 3372 C CA . LYS B 1 123 ? 3.719 -3.145 20.312 1 89.62 123 LYS B CA 1
ATOM 3373 C C . LYS B 1 123 ? 3.781 -3.912 18.984 1 89.62 123 LYS B C 1
ATOM 3375 O O . LYS B 1 123 ? 4.867 -4.148 18.453 1 89.62 123 LYS B O 1
ATOM 3380 N N . PHE B 1 124 ? 2.68 -4.262 18.578 1 85.25 124 PHE B N 1
ATOM 3381 C CA . PHE B 1 124 ? 2.6 -4.957 17.312 1 85.25 124 PHE B CA 1
ATOM 3382 C C . PHE B 1 124 ? 3.068 -4.055 16.172 1 85.25 124 PHE B C 1
ATOM 3384 O O . PHE B 1 124 ? 3.857 -4.477 15.32 1 85.25 124 PHE B O 1
ATOM 3391 N N . VAL B 1 125 ? 2.572 -2.861 16.141 1 85.25 125 VAL B N 1
ATOM 3392 C CA . VAL B 1 125 ? 2.961 -1.899 15.109 1 85.25 125 VAL B CA 1
ATOM 3393 C C . VAL B 1 125 ? 4.473 -1.683 15.148 1 85.25 125 VAL B C 1
ATOM 3395 O O . VAL B 1 125 ? 5.133 -1.669 14.109 1 85.25 125 VAL B O 1
ATOM 3398 N N . ILE B 1 126 ? 4.973 -1.557 16.328 1 88.31 126 ILE B N 1
ATOM 3399 C CA . ILE B 1 126 ? 6.406 -1.334 16.5 1 88.31 126 ILE B CA 1
ATOM 3400 C C . ILE B 1 126 ? 7.18 -2.561 16.016 1 88.31 126 ILE B C 1
ATOM 3402 O O . ILE B 1 126 ? 8.219 -2.434 15.367 1 88.31 126 ILE B O 1
ATOM 3406 N N . ALA B 1 127 ? 6.672 -3.699 16.312 1 83.56 127 ALA B N 1
ATOM 3407 C CA . ALA B 1 127 ? 7.32 -4.934 15.883 1 83.56 127 ALA B CA 1
ATOM 3408 C C . ALA B 1 127 ? 7.359 -5.023 14.359 1 83.56 127 ALA B C 1
ATOM 3410 O O . ALA B 1 127 ? 8.359 -5.457 13.781 1 83.56 127 ALA B O 1
ATOM 3411 N N . LEU B 1 128 ? 6.328 -4.59 13.773 1 79.81 128 LEU B N 1
ATOM 3412 C CA . LEU B 1 128 ? 6.266 -4.57 12.312 1 79.81 128 LEU B CA 1
ATOM 3413 C C . LEU B 1 128 ? 7.262 -3.566 11.742 1 79.81 128 LEU B C 1
ATOM 3415 O O . LEU B 1 128 ? 7.945 -3.857 10.758 1 79.81 128 LEU B O 1
ATOM 3419 N N . GLU B 1 129 ? 7.312 -2.5 12.336 1 84.75 129 GLU B N 1
ATOM 3420 C CA . GLU B 1 129 ? 8.234 -1.441 11.938 1 84.75 129 GLU B CA 1
ATOM 3421 C C . GLU B 1 129 ? 9.68 -1.915 12 1 84.75 129 GLU B C 1
ATOM 3423 O O . GLU B 1 129 ? 10.484 -1.587 11.125 1 84.75 129 GLU B O 1
ATOM 3428 N N . LYS B 1 130 ? 9.984 -2.654 12.953 1 84.19 130 LYS B N 1
ATOM 3429 C CA . LYS B 1 130 ? 11.352 -3.094 13.203 1 84.19 130 LYS B CA 1
ATOM 3430 C C . LYS B 1 130 ? 11.797 -4.133 12.18 1 84.19 130 LYS B C 1
ATOM 3432 O O . LYS B 1 130 ? 12.984 -4.438 12.062 1 84.19 130 LYS B O 1
ATOM 3437 N N . ARG B 1 131 ? 10.891 -4.555 11.453 1 77.31 131 ARG B N 1
ATOM 3438 C CA . ARG B 1 131 ? 11.234 -5.523 10.414 1 77.31 131 ARG B CA 1
ATOM 3439 C C . ARG B 1 131 ? 11.859 -4.836 9.211 1 77.31 131 ARG B C 1
ATOM 3441 O O . ARG B 1 131 ? 12.562 -5.473 8.414 1 77.31 131 ARG B O 1
ATOM 3448 N N . ALA B 1 132 ? 11.664 -3.57 9.078 1 81.56 132 ALA B N 1
ATOM 3449 C CA . ALA B 1 132 ? 12.273 -2.795 8 1 81.56 132 ALA B CA 1
ATOM 3450 C C . ALA B 1 132 ? 13.664 -2.299 8.406 1 81.56 132 ALA B C 1
ATOM 3452 O O . ALA B 1 132 ? 13.875 -1.903 9.547 1 81.56 132 ALA B O 1
ATOM 3453 N N . PRO B 1 133 ? 14.594 -2.387 7.418 1 84.38 133 PRO B N 1
ATOM 3454 C CA . PRO B 1 133 ? 15.844 -1.678 7.711 1 84.38 133 PRO B CA 1
ATOM 3455 C C . PRO B 1 133 ? 15.617 -0.214 8.086 1 84.38 133 PRO B C 1
ATOM 3457 O O . PRO B 1 133 ? 14.742 0.442 7.52 1 84.38 133 PRO B O 1
ATOM 3460 N N . LYS B 1 134 ? 16.438 0.234 8.938 1 90.5 134 LYS B N 1
ATOM 3461 C CA . LYS B 1 134 ? 16.297 1.591 9.461 1 90.5 134 LYS B CA 1
ATOM 3462 C C . LYS B 1 134 ? 16.281 2.615 8.328 1 90.5 134 LYS B C 1
ATOM 3464 O O . LYS B 1 134 ? 15.516 3.576 8.359 1 90.5 134 LYS B O 1
ATOM 3469 N N . ILE B 1 135 ? 17.047 2.381 7.336 1 90.25 135 ILE B N 1
ATOM 3470 C CA . ILE B 1 135 ? 17.172 3.35 6.25 1 90.25 135 ILE B CA 1
ATOM 3471 C C . ILE B 1 135 ? 15.891 3.359 5.422 1 90.25 135 ILE B C 1
ATOM 3473 O O . ILE B 1 135 ? 15.484 4.406 4.91 1 90.25 135 ILE B O 1
ATOM 3477 N N . ALA B 1 136 ? 15.305 2.221 5.273 1 88.44 136 ALA B N 1
ATOM 3478 C CA . ALA B 1 136 ? 14.031 2.148 4.562 1 88.44 136 ALA B CA 1
ATOM 3479 C C . ALA B 1 136 ? 12.93 2.85 5.348 1 88.44 136 ALA B C 1
ATOM 3481 O O . ALA B 1 136 ? 12.094 3.547 4.77 1 88.44 136 ALA B O 1
ATOM 3482 N N . HIS B 1 137 ? 12.977 2.592 6.602 1 93.31 137 HIS B N 1
ATOM 3483 C CA . HIS B 1 137 ? 12.023 3.268 7.473 1 93.31 137 HIS B CA 1
ATOM 3484 C C . HIS B 1 137 ? 12.172 4.781 7.387 1 93.31 137 HIS B C 1
ATOM 3486 O O . HIS B 1 137 ? 11.18 5.508 7.328 1 93.31 137 HIS B O 1
ATOM 3492 N N . LEU B 1 138 ? 13.367 5.227 7.336 1 95.81 138 LEU B N 1
ATOM 3493 C CA . LEU B 1 138 ? 13.633 6.656 7.211 1 95.81 138 LEU B CA 1
ATOM 3494 C C . LEU B 1 138 ? 13.195 7.172 5.844 1 95.81 138 LEU B C 1
ATOM 3496 O O . LEU B 1 138 ? 12.664 8.281 5.738 1 95.81 138 LEU B O 1
ATOM 3500 N N . ALA B 1 139 ? 13.391 6.406 4.824 1 94.38 139 ALA B N 1
ATOM 3501 C CA . ALA B 1 139 ? 12.922 6.777 3.49 1 94.38 139 ALA B CA 1
ATOM 3502 C C . ALA B 1 139 ? 11.398 6.895 3.457 1 94.38 139 ALA B C 1
ATOM 3504 O O . ALA B 1 139 ? 10.852 7.812 2.836 1 94.38 139 ALA B O 1
ATOM 3505 N N . MET B 1 140 ? 10.711 5.98 4.102 1 94.88 140 MET B N 1
ATOM 3506 C CA . MET B 1 140 ? 9.258 6.031 4.195 1 94.88 140 MET B CA 1
ATOM 3507 C C . MET B 1 140 ? 8.797 7.285 4.926 1 94.88 140 MET B C 1
ATOM 3509 O O . MET B 1 140 ? 7.824 7.922 4.527 1 94.88 140 MET B O 1
ATOM 3513 N N . THR B 1 141 ? 9.523 7.605 5.969 1 97.69 141 THR B N 1
ATOM 3514 C CA . THR B 1 141 ? 9.211 8.797 6.75 1 97.69 141 THR B CA 1
ATOM 3515 C C . THR B 1 141 ? 9.359 10.055 5.902 1 97.69 141 THR B C 1
ATOM 3517 O O . THR B 1 141 ? 8.469 10.914 5.895 1 97.69 141 THR B O 1
ATOM 3520 N N . ALA B 1 142 ? 10.453 10.18 5.207 1 98.38 142 ALA B N 1
ATOM 3521 C CA . ALA B 1 142 ? 10.68 11.336 4.352 1 98.38 142 ALA B CA 1
ATOM 3522 C C . ALA B 1 142 ? 9.602 11.445 3.273 1 98.38 142 ALA B C 1
ATOM 3524 O O . ALA B 1 142 ? 9.141 12.547 2.955 1 98.38 142 ALA B O 1
ATOM 3525 N N . ALA B 1 143 ? 9.234 10.312 2.754 1 97.56 143 ALA B N 1
ATOM 3526 C CA . ALA B 1 143 ? 8.172 10.289 1.754 1 97.56 143 ALA B CA 1
ATOM 3527 C C . ALA B 1 143 ? 6.848 10.758 2.35 1 97.56 143 ALA B C 1
ATOM 3529 O O . ALA B 1 143 ? 6.145 11.578 1.748 1 97.56 143 ALA B O 1
ATOM 3530 N N . ALA B 1 144 ? 6.539 10.297 3.494 1 98.06 144 ALA B N 1
ATOM 3531 C CA . ALA B 1 144 ? 5.293 10.656 4.164 1 98.06 144 ALA B CA 1
ATOM 3532 C C . ALA B 1 144 ? 5.266 12.148 4.504 1 98.06 144 ALA B C 1
ATOM 3534 O O . ALA B 1 144 ? 4.223 12.797 4.406 1 98.06 144 ALA B O 1
ATOM 3535 N N . GLU B 1 145 ? 6.453 12.656 4.863 1 98.62 145 GLU B N 1
ATOM 3536 C CA . GLU B 1 145 ? 6.539 14.086 5.152 1 98.62 145 GLU B CA 1
ATOM 3537 C C . GLU B 1 145 ? 6.281 14.914 3.898 1 98.62 145 GLU B C 1
ATOM 3539 O O . GLU B 1 145 ? 5.68 15.984 3.973 1 98.62 145 GLU B O 1
ATOM 3544 N N . HIS B 1 146 ? 6.719 14.414 2.83 1 98.69 146 HIS B N 1
ATOM 3545 C CA . HIS B 1 146 ? 6.414 15.094 1.581 1 98.69 146 HIS B CA 1
ATOM 3546 C C . HIS B 1 146 ? 4.918 15.062 1.288 1 98.69 146 HIS B C 1
ATOM 3548 O O . HIS B 1 146 ? 4.344 16.062 0.853 1 98.69 146 HIS B O 1
ATOM 3554 N N . TYR B 1 147 ? 4.309 13.961 1.508 1 98.56 147 TYR B N 1
ATOM 3555 C CA . TYR B 1 147 ? 2.863 13.852 1.334 1 98.56 147 TYR B CA 1
ATOM 3556 C C . TYR B 1 147 ? 2.135 14.883 2.18 1 98.56 147 TYR B C 1
ATOM 3558 O O . TYR B 1 147 ? 1.285 15.625 1.674 1 98.56 147 TYR B O 1
ATOM 3566 N N . THR B 1 148 ? 2.48 14.938 3.441 1 98.25 148 THR B N 1
ATOM 3567 C CA . THR B 1 148 ? 1.771 15.844 4.34 1 98.25 148 THR B CA 1
ATOM 3568 C C . THR B 1 148 ? 2.053 17.297 3.977 1 98.25 148 THR B C 1
ATOM 3570 O O . THR B 1 148 ? 1.18 18.156 4.109 1 98.25 148 THR B O 1
ATOM 3573 N N . ALA B 1 149 ? 3.23 17.594 3.51 1 98.38 149 ALA B N 1
ATOM 3574 C CA . ALA B 1 149 ? 3.559 18.953 3.092 1 98.38 149 ALA B CA 1
ATOM 3575 C C . ALA B 1 149 ? 2.73 19.375 1.881 1 98.38 149 ALA B C 1
ATOM 3577 O O . ALA B 1 149 ? 2.229 20.5 1.821 1 98.38 149 ALA B O 1
ATOM 3578 N N . VAL B 1 150 ? 2.615 18.469 0.945 1 98.5 150 VAL B N 1
ATOM 3579 C CA . VAL B 1 150 ? 1.836 18.781 -0.251 1 98.5 150 VAL B CA 1
ATOM 3580 C C . VAL B 1 150 ? 0.366 18.953 0.12 1 98.5 150 VAL B C 1
ATOM 3582 O O . VAL B 1 150 ? -0.286 19.906 -0.338 1 98.5 150 VAL B O 1
ATOM 3585 N N . LEU B 1 151 ? -0.128 18.109 0.949 1 98.19 151 LEU B N 1
ATOM 3586 C CA . LEU B 1 151 ? -1.505 18.234 1.413 1 98.19 151 LEU B CA 1
ATOM 3587 C C . LEU B 1 151 ? -1.704 19.547 2.174 1 98.19 151 LEU B C 1
ATOM 3589 O O . LEU B 1 151 ? -2.719 20.219 1.998 1 98.19 151 LEU B O 1
ATOM 3593 N N . ALA B 1 152 ? -0.742 19.875 2.979 1 98.31 152 ALA B N 1
ATOM 3594 C CA . ALA B 1 152 ? -0.793 21.109 3.746 1 98.31 152 ALA B CA 1
ATOM 3595 C C . ALA B 1 152 ? -0.88 22.328 2.822 1 98.31 152 ALA B C 1
ATOM 3597 O O . ALA B 1 152 ? -1.716 23.203 3.023 1 98.31 152 ALA B O 1
ATOM 3598 N N . GLN B 1 153 ? -0.034 22.328 1.874 1 97.94 153 GLN B N 1
ATOM 3599 C CA . GLN B 1 153 ? -0.04 23.422 0.911 1 97.94 153 GLN B CA 1
ATOM 3600 C C . GLN B 1 153 ? -1.391 23.531 0.208 1 97.94 153 GLN B C 1
ATOM 3602 O O . GLN B 1 153 ? -1.915 24.641 0.028 1 97.94 153 GLN B O 1
ATOM 3607 N N . ARG B 1 154 ? -1.917 22.469 -0.175 1 97.38 154 ARG B N 1
ATOM 3608 C CA . ARG B 1 154 ? -3.189 22.469 -0.89 1 97.38 154 ARG B CA 1
ATOM 3609 C C . ARG B 1 154 ? -4.324 22.938 0.01 1 97.38 154 ARG B C 1
ATOM 3611 O O . ARG B 1 154 ? -5.18 23.719 -0.42 1 97.38 154 ARG B O 1
ATOM 3618 N N . VAL B 1 155 ? -4.348 22.5 1.225 1 96.94 155 VAL B N 1
ATOM 3619 C CA . VAL B 1 155 ? -5.391 22.875 2.17 1 96.94 155 VAL B CA 1
ATOM 3620 C C . VAL B 1 155 ? -5.293 24.375 2.475 1 96.94 155 VAL B C 1
ATOM 3622 O O . VAL B 1 155 ? -6.301 25.078 2.449 1 96.94 155 VAL B O 1
ATOM 3625 N N . LEU B 1 156 ? -4.117 24.844 2.682 1 97.5 156 LEU B N 1
ATOM 3626 C CA . LEU B 1 156 ? -3.926 26.203 3.168 1 97.5 156 LEU B CA 1
ATOM 3627 C C . LEU B 1 156 ? -4.023 27.203 2.025 1 97.5 156 LEU B C 1
ATOM 3629 O O . LEU B 1 156 ? -4.324 28.375 2.25 1 97.5 156 LEU B O 1
ATOM 3633 N N . SER B 1 157 ? -3.816 26.766 0.802 1 97.44 157 SER B N 1
ATOM 3634 C CA . SER B 1 157 ? -3.846 27.688 -0.327 1 97.44 157 SER B CA 1
ATOM 3635 C C . SER B 1 157 ? -5.211 27.688 -1.005 1 97.44 157 SER B C 1
ATOM 3637 O O . SER B 1 157 ? -5.457 28.484 -1.923 1 97.44 157 SER B O 1
ATOM 3639 N N . SER B 1 158 ? -6.098 26.859 -0.613 1 96.06 158 SER B N 1
ATOM 3640 C CA . SER B 1 158 ? -7.375 26.703 -1.305 1 96.06 158 SER B CA 1
ATOM 3641 C C . SER B 1 158 ? -8.5 27.375 -0.527 1 96.06 158 SER B C 1
ATOM 3643 O O . SER B 1 158 ? -8.961 26.844 0.487 1 96.06 158 SER B O 1
ATOM 3645 N N . PRO B 1 159 ? -9.039 28.438 -1.065 1 94.75 159 PRO B N 1
ATOM 3646 C CA . PRO B 1 159 ? -10.211 29.031 -0.417 1 94.75 159 PRO B CA 1
ATOM 3647 C C . PRO B 1 159 ? -11.398 28.078 -0.341 1 94.75 159 PRO B C 1
ATOM 3649 O O . PRO B 1 159 ? -12.148 28.094 0.638 1 94.75 159 PRO B O 1
ATOM 3652 N N . GLU B 1 160 ? -11.523 27.281 -1.346 1 92.88 160 GLU B N 1
ATOM 3653 C CA . GLU B 1 160 ? -12.625 26.328 -1.384 1 92.88 160 GLU B CA 1
ATOM 3654 C C . GLU B 1 160 ? -12.539 25.344 -0.216 1 92.88 160 GLU B C 1
ATOM 3656 O O . GLU B 1 160 ? -13.555 25.031 0.412 1 92.88 160 GLU B O 1
ATOM 3661 N N . LEU B 1 161 ? -11.367 24.875 0.052 1 93.31 161 LEU B N 1
ATOM 3662 C CA . LEU B 1 161 ? -11.188 23.938 1.162 1 93.31 161 LEU B CA 1
ATOM 3663 C C . LEU B 1 161 ? -11.367 24.656 2.5 1 93.31 161 LEU B C 1
ATOM 3665 O O . LEU B 1 161 ? -11.945 24.094 3.434 1 93.31 161 LEU B O 1
ATOM 3669 N N . GLN B 1 162 ? -10.945 25.891 2.574 1 92.75 162 GLN B N 1
ATOM 3670 C CA . GLN B 1 162 ? -11.031 26.656 3.812 1 92.75 162 GLN B CA 1
ATOM 3671 C C . GLN B 1 162 ? -12.484 27 4.137 1 92.75 162 GLN B C 1
ATOM 3673 O O . GLN B 1 162 ? -12.828 27.234 5.297 1 92.75 162 GLN B O 1
ATOM 3678 N N . GLU B 1 163 ? -13.32 26.938 3.152 1 90.44 163 GLU B N 1
ATOM 3679 C CA . GLU B 1 163 ? -14.711 27.344 3.324 1 90.44 163 GLU B CA 1
ATOM 3680 C C . GLU B 1 163 ? -15.602 26.156 3.67 1 90.44 163 GLU B C 1
ATOM 3682 O O . GLU B 1 163 ? -16.781 26.328 3.996 1 90.44 163 GLU B O 1
ATOM 3687 N N . ILE B 1 164 ? -15 25.016 3.596 1 86.62 164 ILE B N 1
ATOM 3688 C CA . ILE B 1 164 ? -15.797 23.844 3.938 1 86.62 164 ILE B CA 1
ATOM 3689 C C . ILE B 1 164 ? -16.281 23.953 5.383 1 86.62 164 ILE B C 1
ATOM 3691 O O . ILE B 1 164 ? -15.484 24.141 6.301 1 86.62 164 ILE B O 1
ATOM 3695 N N . PRO B 1 165 ? -17.562 23.906 5.52 1 81.44 165 PRO B N 1
ATOM 3696 C CA . PRO B 1 165 ? -18.078 24.016 6.883 1 81.44 165 PRO B CA 1
ATOM 3697 C C . PRO B 1 165 ? -17.688 22.828 7.762 1 81.44 165 PRO B C 1
ATOM 3699 O O . PRO B 1 165 ? -17.891 21.672 7.371 1 81.44 165 PRO B O 1
ATOM 3702 N N . MET B 1 166 ? -17.094 23.141 8.859 1 82.62 166 MET B N 1
ATOM 3703 C CA . MET B 1 166 ? -16.75 22.141 9.859 1 82.62 166 MET B CA 1
ATOM 3704 C C . MET B 1 166 ? -16.609 22.766 11.242 1 82.62 166 MET B C 1
ATOM 3706 O O . MET B 1 166 ? -16.688 23.984 11.383 1 82.62 166 MET B O 1
ATOM 3710 N N . SER B 1 167 ? -16.516 21.938 12.273 1 78.38 167 SER B N 1
ATOM 3711 C CA . SER B 1 167 ? -16.25 22.453 13.617 1 78.38 167 SER B CA 1
ATOM 3712 C C . SER B 1 167 ? -15.031 23.359 13.633 1 78.38 167 SER B C 1
ATOM 3714 O O . SER B 1 167 ? -14.023 23.078 12.984 1 78.38 167 SER B O 1
ATOM 3716 N N . GLU B 1 168 ? -15.125 24.469 14.359 1 81.62 168 GLU B N 1
ATOM 3717 C CA . GLU B 1 168 ? -14.039 25.438 14.445 1 81.62 168 GLU B CA 1
ATOM 3718 C C . GLU B 1 168 ? -12.773 24.797 15.008 1 81.62 168 GLU B C 1
ATOM 3720 O O . GLU B 1 168 ? -11.664 25.062 14.531 1 81.62 168 GLU B O 1
ATOM 3725 N N . GLU B 1 169 ? -12.977 24 16 1 84.56 169 GLU B N 1
ATOM 3726 C CA . GLU B 1 169 ? -11.828 23.375 16.656 1 84.56 169 GLU B CA 1
ATOM 3727 C C . GLU B 1 169 ? -11.102 22.438 15.688 1 84.56 169 GLU B C 1
ATOM 3729 O O . GLU B 1 169 ? -9.867 22.391 15.672 1 84.56 169 GLU B O 1
ATOM 3734 N N . ILE B 1 170 ? -11.867 21.703 14.953 1 87.94 170 ILE B N 1
ATOM 3735 C CA . ILE B 1 170 ? -11.266 20.797 13.984 1 87.94 170 ILE B CA 1
ATOM 3736 C C . ILE B 1 170 ? -10.539 21.594 12.906 1 87.94 170 ILE B C 1
ATOM 3738 O O . ILE B 1 170 ? -9.422 21.25 12.508 1 87.94 170 ILE B O 1
ATOM 3742 N N . HIS B 1 171 ? -11.227 22.609 12.492 1 89.31 171 HIS B N 1
ATOM 3743 C CA . HIS B 1 171 ? -10.633 23.484 11.492 1 89.31 171 HIS B CA 1
ATOM 3744 C C . HIS B 1 171 ? -9.305 24.062 11.977 1 89.31 171 HIS B C 1
ATOM 3746 O O . HIS B 1 171 ? -8.328 24.094 11.227 1 89.31 171 HIS B O 1
ATOM 3752 N N . HIS B 1 172 ? -9.258 24.516 13.195 1 90 172 HIS B N 1
ATOM 3753 C CA . HIS B 1 172 ? -8.039 25.062 13.789 1 90 172 HIS B CA 1
ATOM 3754 C C . HIS B 1 172 ? -6.945 24.016 13.891 1 90 172 HIS B C 1
ATOM 3756 O O . HIS B 1 172 ? -5.785 24.281 13.57 1 90 172 HIS B O 1
ATOM 3762 N N . LEU B 1 173 ? -7.328 22.891 14.305 1 93.62 173 LEU B N 1
ATOM 3763 C CA . LEU B 1 173 ? -6.355 21.812 14.43 1 93.62 173 LEU B CA 1
ATOM 3764 C C . LEU B 1 173 ? -5.742 21.469 13.078 1 93.62 173 LEU B C 1
ATOM 3766 O O . LEU B 1 173 ? -4.52 21.344 12.961 1 93.62 173 LEU B O 1
ATOM 3770 N N . LEU B 1 174 ? -6.602 21.328 12.125 1 95.06 174 LEU B N 1
ATOM 3771 C CA . LEU B 1 174 ? -6.133 20.922 10.805 1 95.06 174 LEU B CA 1
ATOM 3772 C C . LEU B 1 174 ? -5.227 21.984 10.203 1 95.06 174 LEU B C 1
ATOM 3774 O O . LEU B 1 174 ? -4.195 21.672 9.609 1 95.06 174 LEU B O 1
ATOM 3778 N N . ASN B 1 175 ? -5.578 23.219 10.336 1 95.31 175 ASN B N 1
ATOM 3779 C CA . ASN B 1 175 ? -4.766 24.297 9.789 1 95.31 175 ASN B CA 1
ATOM 3780 C C . ASN B 1 175 ? -3.439 24.438 10.539 1 95.31 175 ASN B C 1
ATOM 3782 O O . ASN B 1 175 ? -2.396 24.672 9.922 1 95.31 175 ASN B O 1
ATOM 3786 N N . TRP B 1 176 ? -3.5 24.344 11.859 1 95.81 176 TRP B N 1
ATOM 3787 C CA . TRP B 1 176 ? -2.283 24.359 12.656 1 95.81 176 TRP B CA 1
ATOM 3788 C C . TRP B 1 176 ? -1.347 23.219 12.25 1 95.81 176 TRP B C 1
ATOM 3790 O O . TRP B 1 176 ? -0.156 23.438 12.016 1 95.81 176 TRP B O 1
ATOM 3800 N N . HIS B 1 177 ? -1.915 22.031 12.172 1 97.88 177 HIS B N 1
ATOM 3801 C CA . HIS B 1 177 ? -1.133 20.859 11.766 1 97.88 177 HIS B CA 1
ATOM 3802 C C . HIS B 1 177 ? -0.55 21.047 10.367 1 97.88 177 HIS B C 1
ATOM 3804 O O . HIS B 1 177 ? 0.639 20.797 10.148 1 97.88 177 HIS B O 1
ATOM 3810 N N . ALA B 1 178 ? -1.367 21.484 9.484 1 98 178 ALA B N 1
ATOM 3811 C CA . ALA B 1 178 ? -0.93 21.719 8.109 1 98 178 ALA B CA 1
ATOM 3812 C C . ALA B 1 178 ? 0.206 22.734 8.055 1 98 178 ALA B C 1
ATOM 3814 O O . ALA B 1 178 ? 1.203 22.531 7.359 1 98 178 ALA B O 1
ATOM 3815 N N . MET B 1 179 ? 0.072 23.797 8.719 1 96.69 179 MET B N 1
ATOM 3816 C CA . MET B 1 179 ? 1.099 24.828 8.734 1 96.69 179 MET B CA 1
ATOM 3817 C C . MET B 1 179 ? 2.43 24.266 9.227 1 96.69 179 MET B C 1
ATOM 3819 O O . MET B 1 179 ? 3.473 24.516 8.617 1 96.69 179 MET B O 1
ATOM 3823 N N . GLU B 1 180 ? 2.402 23.531 10.234 1 97.31 180 GLU B N 1
ATOM 3824 C CA . GLU B 1 180 ? 3.637 23 10.805 1 97.31 180 GLU B CA 1
ATOM 3825 C C . GLU B 1 180 ? 4.25 21.938 9.898 1 97.31 180 GLU B C 1
ATOM 3827 O O . GLU B 1 180 ? 5.465 21.719 9.914 1 97.31 180 GLU B O 1
ATOM 3832 N N . GLU B 1 181 ? 3.398 21.219 9.156 1 98.25 181 GLU B N 1
ATOM 3833 C CA . GLU B 1 181 ? 3.947 20.281 8.18 1 98.25 181 GLU B CA 1
ATOM 3834 C C . GLU B 1 181 ? 4.848 21 7.172 1 98.25 181 GLU B C 1
ATOM 3836 O O . GLU B 1 181 ? 5.824 20.422 6.691 1 98.25 181 GLU B O 1
ATOM 3841 N N . MET B 1 182 ? 4.512 22.188 6.828 1 97.19 182 MET B N 1
ATOM 3842 C CA . MET B 1 182 ? 5.344 22.969 5.91 1 97.19 182 MET B CA 1
ATOM 3843 C C . MET B 1 182 ? 6.613 23.438 6.602 1 97.19 182 MET B C 1
ATOM 3845 O O . MET B 1 182 ? 7.656 23.594 5.961 1 97.19 182 MET B O 1
ATOM 3849 N N . GLU B 1 183 ? 6.598 23.625 7.926 1 96.62 183 GLU B N 1
ATOM 3850 C CA . GLU B 1 183 ? 7.754 24.094 8.68 1 96.62 183 GLU B CA 1
ATOM 3851 C C . GLU B 1 183 ? 8.867 23.047 8.703 1 96.62 183 GLU B C 1
ATOM 3853 O O . GLU B 1 183 ? 10.047 23.391 8.648 1 96.62 183 GLU B O 1
ATOM 3858 N N . HIS B 1 184 ? 8.445 21.812 8.82 1 98.19 184 HIS B N 1
ATOM 3859 C CA . HIS B 1 184 ? 9.477 20.812 9.031 1 98.19 184 HIS B CA 1
ATOM 3860 C C . HIS B 1 184 ? 9.539 19.828 7.867 1 98.19 184 HIS B C 1
ATOM 3862 O O . HIS B 1 184 ? 10.039 18.719 8.023 1 98.19 184 HIS B O 1
ATOM 3868 N N . LYS B 1 185 ? 9.055 20.188 6.738 1 97.94 185 LYS B N 1
ATOM 3869 C CA . LYS B 1 185 ? 8.852 19.297 5.594 1 97.94 185 LYS B CA 1
ATOM 3870 C C . LYS B 1 185 ? 10.172 18.688 5.133 1 97.94 185 LYS B C 1
ATOM 3872 O O . LYS B 1 185 ? 10.18 17.625 4.504 1 97.94 185 LYS B O 1
ATOM 3877 N N . SER B 1 186 ? 11.312 19.328 5.453 1 98.19 186 SER B N 1
ATOM 3878 C CA . SER B 1 186 ? 12.57 18.844 4.898 1 98.19 186 SER B CA 1
ATOM 3879 C C . SER B 1 186 ? 13.414 18.141 5.965 1 98.19 186 SER B C 1
ATOM 3881 O O . SER B 1 186 ? 14.484 17.609 5.668 1 98.19 186 SER B O 1
ATOM 3883 N N . VAL B 1 187 ? 12.945 18.078 7.164 1 98.19 187 VAL B N 1
ATOM 3884 C CA . VAL B 1 187 ? 13.789 17.609 8.258 1 98.19 187 VAL B CA 1
ATOM 3885 C C . VAL B 1 187 ? 14.117 16.125 8.062 1 98.19 187 VAL B C 1
ATOM 3887 O O . VAL B 1 187 ? 15.289 15.742 8.039 1 98.19 187 VAL B O 1
ATOM 3890 N N . ALA B 1 188 ? 13.117 15.312 7.891 1 98.56 188 ALA B N 1
ATOM 3891 C CA . ALA B 1 188 ? 13.352 13.883 7.707 1 98.56 188 ALA B CA 1
ATOM 3892 C C . ALA B 1 188 ? 14.195 13.625 6.461 1 98.56 188 ALA B C 1
ATOM 3894 O O . ALA B 1 188 ? 15.055 12.742 6.465 1 98.56 188 ALA B O 1
ATOM 3895 N N . PHE B 1 189 ? 13.945 14.391 5.414 1 98.5 189 PHE B N 1
ATOM 3896 C CA . PHE B 1 189 ? 14.711 14.273 4.184 1 98.5 189 PHE B CA 1
ATOM 3897 C C . PHE B 1 189 ? 16.172 14.625 4.43 1 98.5 189 PHE B C 1
ATOM 3899 O O . PHE B 1 189 ? 17.078 13.93 3.941 1 98.5 189 PHE B O 1
ATOM 3906 N N . ASP B 1 190 ? 16.438 15.648 5.152 1 98.25 190 ASP B N 1
ATOM 3907 C CA . ASP B 1 190 ? 17.797 16.078 5.461 1 98.25 190 ASP B CA 1
ATOM 3908 C C . ASP B 1 190 ? 18.516 15.031 6.32 1 98.25 190 ASP B C 1
ATOM 3910 O O . ASP B 1 190 ? 19.719 14.805 6.156 1 98.25 190 ASP B O 1
ATOM 3914 N N . VAL B 1 191 ? 17.781 14.461 7.262 1 98.19 191 VAL B N 1
ATOM 3915 C CA . VAL B 1 191 ? 18.375 13.359 8.023 1 98.19 191 VAL B CA 1
ATOM 3916 C C . VAL B 1 191 ? 18.75 12.219 7.086 1 98.19 191 VAL B C 1
ATOM 3918 O O . VAL B 1 191 ? 19.859 11.68 7.156 1 98.19 191 VAL B O 1
ATOM 3921 N N . TYR B 1 192 ? 17.875 11.906 6.18 1 97.5 192 TYR B N 1
ATOM 3922 C CA . TYR B 1 192 ? 18.094 10.836 5.215 1 97.5 192 TYR B CA 1
ATOM 3923 C C . TYR B 1 192 ? 19.375 11.086 4.41 1 97.5 192 TYR B C 1
ATOM 3925 O O . TYR B 1 192 ? 20.188 10.188 4.242 1 97.5 192 TYR B O 1
ATOM 3933 N N . ARG B 1 193 ? 19.531 12.289 3.98 1 96.75 193 ARG B N 1
ATOM 3934 C CA . ARG B 1 193 ? 20.703 12.648 3.201 1 96.75 193 ARG B CA 1
ATOM 3935 C C . ARG B 1 193 ? 21.953 12.633 4.07 1 96.75 193 ARG B C 1
ATOM 3937 O O . ARG B 1 193 ? 23.016 12.172 3.637 1 96.75 193 ARG B O 1
ATOM 3944 N N . SER B 1 194 ? 21.844 13.102 5.199 1 96.69 194 SER B N 1
ATOM 3945 C CA . SER B 1 194 ? 23 13.234 6.094 1 96.69 194 SER B CA 1
ATOM 3946 C C . SER B 1 194 ? 23.594 11.875 6.434 1 96.69 194 SER B C 1
ATOM 3948 O O . SER B 1 194 ? 24.797 11.758 6.672 1 96.69 194 SER B O 1
ATOM 3950 N N . VAL B 1 195 ? 22.797 10.844 6.426 1 95.31 195 VAL B N 1
ATOM 3951 C CA . VAL B 1 195 ? 23.281 9.531 6.828 1 95.31 195 VAL B CA 1
ATOM 3952 C C . VAL B 1 195 ? 23.609 8.703 5.59 1 95.31 195 VAL B C 1
ATOM 3954 O O . VAL B 1 195 ? 23.844 7.492 5.688 1 95.31 195 VAL B O 1
ATOM 3957 N N . GLY B 1 196 ? 23.547 9.328 4.492 1 92.62 196 GLY B N 1
ATOM 3958 C CA . GLY B 1 196 ? 23.984 8.695 3.262 1 92.62 196 GLY B CA 1
ATOM 3959 C C . GLY B 1 196 ? 22.906 7.859 2.596 1 92.62 196 GLY B C 1
ATOM 3960 O O . GLY B 1 196 ? 23.219 6.891 1.898 1 92.62 196 GLY B O 1
ATOM 3961 N N . GLY B 1 197 ? 21.688 8.234 2.828 1 90.88 197 GLY B N 1
ATOM 3962 C CA . GLY B 1 197 ? 20.625 7.488 2.164 1 90.88 197 GLY B CA 1
ATOM 3963 C C . GLY B 1 197 ? 20.719 7.547 0.65 1 90.88 197 GLY B C 1
ATOM 3964 O O . GLY B 1 197 ? 20.891 8.617 0.075 1 90.88 197 GLY B O 1
ATOM 3965 N N . PRO B 1 198 ? 20.562 6.426 0.039 1 87.69 198 PRO B N 1
ATOM 3966 C CA . PRO B 1 198 ? 20.688 6.41 -1.42 1 87.69 198 PRO B CA 1
ATOM 3967 C C . PRO B 1 198 ? 19.484 7.043 -2.123 1 87.69 198 PRO B C 1
ATOM 3969 O O . PRO B 1 198 ? 18.344 6.895 -1.669 1 87.69 198 PRO B O 1
ATOM 3972 N N . GLU B 1 199 ? 19.797 7.621 -3.252 1 88.25 199 GLU B N 1
ATOM 3973 C CA . GLU B 1 199 ? 18.781 8.258 -4.09 1 88.25 199 GLU B CA 1
ATOM 3974 C C . GLU B 1 199 ? 17.781 7.242 -4.613 1 88.25 199 GLU B C 1
ATOM 3976 O O . GLU B 1 199 ? 16.578 7.512 -4.652 1 88.25 199 GLU B O 1
ATOM 3981 N N . SER B 1 200 ? 18.219 6.129 -4.875 1 82.31 200 SER B N 1
ATOM 3982 C CA . SER B 1 200 ? 17.359 5.105 -5.484 1 82.31 200 SER B CA 1
ATOM 3983 C C . SER B 1 200 ? 16.344 4.57 -4.488 1 82.31 200 SER B C 1
ATOM 3985 O O . SER B 1 200 ? 15.211 4.262 -4.859 1 82.31 200 SER B O 1
ATOM 3987 N N . ILE B 1 201 ? 16.719 4.496 -3.229 1 84.38 201 ILE B N 1
ATOM 3988 C CA . ILE B 1 201 ? 15.805 3.984 -2.213 1 84.38 201 ILE B CA 1
ATOM 3989 C C . ILE B 1 201 ? 14.68 4.984 -1.985 1 84.38 201 ILE B C 1
ATOM 3991 O O . ILE B 1 201 ? 13.508 4.602 -1.939 1 84.38 201 ILE B O 1
ATOM 3995 N N . ARG B 1 202 ? 15.055 6.203 -1.862 1 91.06 202 ARG B N 1
ATOM 3996 C CA . ARG B 1 202 ? 14.031 7.215 -1.604 1 91.06 202 ARG B CA 1
ATOM 3997 C C . ARG B 1 202 ? 13.023 7.273 -2.74 1 91.06 202 ARG B C 1
ATOM 3999 O O . ARG B 1 202 ? 11.812 7.328 -2.502 1 91.06 202 ARG B O 1
ATOM 4006 N N . ILE B 1 203 ? 13.484 7.215 -3.945 1 88.75 203 ILE B N 1
ATOM 4007 C CA . ILE B 1 203 ? 12.617 7.277 -5.113 1 88.75 203 ILE B CA 1
ATOM 4008 C C . ILE B 1 203 ? 11.789 5.996 -5.211 1 88.75 203 ILE B C 1
ATOM 4010 O O . ILE B 1 203 ? 10.586 6.043 -5.477 1 88.75 203 ILE B O 1
ATOM 4014 N N . GLY B 1 204 ? 12.461 4.812 -5.012 1 84.75 204 GLY B N 1
ATOM 4015 C CA . GLY B 1 204 ? 11.758 3.545 -5.055 1 84.75 204 GLY B CA 1
ATOM 4016 C C . GLY B 1 204 ? 10.656 3.439 -4.016 1 84.75 204 GLY B C 1
ATOM 4017 O O . GLY B 1 204 ? 9.539 3.027 -4.332 1 84.75 204 GLY B O 1
ATOM 4018 N N . VAL B 1 205 ? 10.938 3.834 -2.826 1 89.38 205 VAL B N 1
ATOM 4019 C CA . VAL B 1 205 ? 9.969 3.809 -1.735 1 89.38 205 VAL B CA 1
ATOM 4020 C C . VAL B 1 205 ? 8.797 4.73 -2.064 1 89.38 205 VAL B C 1
ATOM 4022 O O . VAL B 1 205 ? 7.633 4.332 -1.956 1 89.38 205 VAL B O 1
ATOM 4025 N N . MET B 1 206 ? 9.07 5.898 -2.549 1 93 206 MET B N 1
ATOM 4026 C CA . MET B 1 206 ? 8.016 6.832 -2.922 1 93 206 MET B CA 1
ATOM 4027 C C . MET B 1 206 ? 7.176 6.273 -4.066 1 93 206 MET B C 1
ATOM 4029 O O . MET B 1 206 ? 5.953 6.43 -4.082 1 93 206 MET B O 1
ATOM 4033 N N . SER B 1 207 ? 7.828 5.66 -4.969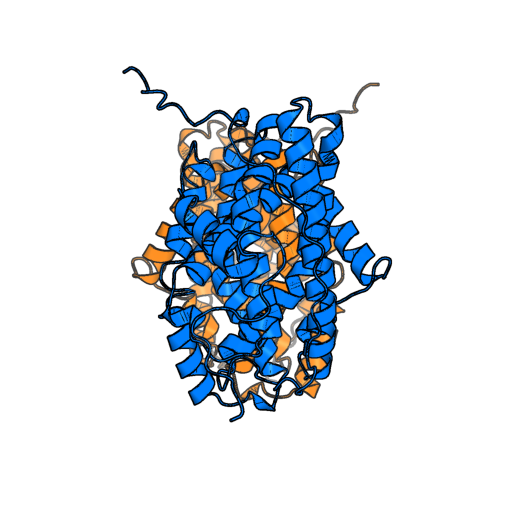 1 88.5 207 SER B N 1
ATOM 4034 C CA . SER B 1 207 ? 7.094 5.113 -6.105 1 88.5 207 SER B CA 1
ATOM 4035 C C . SER B 1 207 ? 6.035 4.117 -5.652 1 88.5 207 SER B C 1
ATOM 4037 O O . SER B 1 207 ? 4.91 4.125 -6.156 1 88.5 207 SER B O 1
ATOM 4039 N N . LEU B 1 208 ? 6.395 3.258 -4.742 1 89.38 208 LEU B N 1
ATOM 4040 C CA . LEU B 1 208 ? 5.449 2.27 -4.23 1 89.38 208 LEU B CA 1
ATOM 4041 C C . LEU B 1 208 ? 4.324 2.945 -3.457 1 89.38 208 LEU B C 1
ATOM 4043 O O . LEU B 1 208 ? 3.152 2.598 -3.627 1 89.38 208 LEU B O 1
ATOM 4047 N N . ILE B 1 209 ? 4.688 3.906 -2.646 1 94.31 209 ILE B N 1
ATOM 4048 C CA . ILE B 1 209 ? 3.676 4.633 -1.886 1 94.31 209 ILE B CA 1
ATOM 4049 C C . ILE B 1 209 ? 2.756 5.387 -2.842 1 94.31 209 ILE B C 1
ATOM 4051 O O . ILE B 1 209 ? 1.533 5.371 -2.678 1 94.31 209 ILE B O 1
ATOM 4055 N N . TRP B 1 210 ? 3.328 6.031 -3.789 1 93.38 210 TRP B N 1
ATOM 4056 C CA . TRP B 1 210 ? 2.613 6.809 -4.797 1 93.38 210 TRP B CA 1
ATOM 4057 C C . TRP B 1 210 ? 1.616 5.938 -5.551 1 93.38 210 TRP B C 1
ATOM 4059 O O . TRP B 1 210 ? 0.447 6.301 -5.695 1 93.38 210 TRP B O 1
ATOM 4069 N N . LEU B 1 211 ? 1.998 4.758 -5.906 1 87.88 211 LEU B N 1
ATOM 4070 C CA . LEU B 1 211 ? 1.158 3.838 -6.664 1 87.88 211 LEU B CA 1
ATOM 4071 C C . LEU B 1 211 ? -0.011 3.348 -5.82 1 87.88 211 LEU B C 1
ATOM 4073 O O . LEU B 1 211 ? -1.12 3.168 -6.328 1 87.88 211 LEU B O 1
ATOM 4077 N N . GLY B 1 212 ? 0.244 3.178 -4.594 1 91.44 212 GLY B N 1
ATOM 4078 C CA . GLY B 1 212 ? -0.738 2.545 -3.727 1 91.44 212 GLY B CA 1
ATOM 4079 C C . GLY B 1 212 ? -1.658 3.539 -3.043 1 91.44 212 GLY B C 1
ATOM 4080 O O . GLY B 1 212 ? -2.701 3.16 -2.508 1 91.44 212 GLY B O 1
ATOM 4081 N N . THR B 1 213 ? -1.361 4.797 -3.119 1 95.5 213 THR B N 1
ATOM 4082 C CA . THR B 1 213 ? -2.029 5.797 -2.297 1 95.5 213 THR B CA 1
ATOM 4083 C C . THR B 1 213 ? -3.516 5.871 -2.633 1 95.5 213 THR B C 1
ATOM 4085 O O . THR B 1 213 ? -4.367 5.668 -1.764 1 95.5 213 THR B O 1
ATOM 4088 N N . LEU B 1 214 ? -3.891 6.156 -3.867 1 93.88 214 LEU B N 1
ATOM 4089 C CA . LEU B 1 214 ? -5.285 6.414 -4.219 1 93.88 214 LEU B CA 1
ATOM 4090 C C . LEU B 1 214 ? -6.121 5.145 -4.082 1 93.88 214 LEU B C 1
ATOM 4092 O O . LEU B 1 214 ? -7.188 5.164 -3.465 1 93.88 214 LEU B O 1
ATOM 4096 N N . PRO B 1 215 ? -5.609 3.947 -4.609 1 91.5 215 PRO B N 1
ATOM 4097 C CA . PRO B 1 215 ? -6.414 2.742 -4.395 1 91.5 215 PRO B CA 1
ATOM 4098 C C . PRO B 1 215 ? -6.602 2.416 -2.912 1 91.5 215 PRO B C 1
ATOM 4100 O O . PRO B 1 215 ? -7.703 2.047 -2.492 1 91.5 215 PRO B O 1
ATOM 4103 N N . PHE B 1 216 ? -5.555 2.561 -2.186 1 94.5 216 PHE B N 1
ATOM 4104 C CA . PHE B 1 216 ? -5.641 2.24 -0.765 1 94.5 216 PHE B CA 1
ATOM 4105 C C . PHE B 1 216 ? -6.602 3.186 -0.053 1 94.5 216 PHE B C 1
ATOM 4107 O O . PHE B 1 216 ? -7.469 2.744 0.703 1 94.5 216 PHE B O 1
ATOM 4114 N N . MET B 1 217 ? -6.43 4.453 -0.248 1 96.12 217 MET B N 1
ATOM 4115 C CA . MET B 1 217 ? -7.277 5.434 0.423 1 96.12 217 MET B CA 1
ATOM 4116 C C . MET B 1 217 ? -8.734 5.277 -0.001 1 96.12 217 MET B C 1
ATOM 4118 O O . MET B 1 217 ? -9.641 5.422 0.818 1 96.12 217 MET B O 1
ATOM 4122 N N . THR B 1 218 ? -8.969 5.031 -1.282 1 94.81 218 THR B N 1
ATOM 4123 C CA . THR B 1 218 ? -10.328 4.82 -1.772 1 94.81 218 THR B CA 1
ATOM 4124 C C . THR B 1 218 ? -10.977 3.621 -1.084 1 94.81 218 THR B C 1
ATOM 4126 O O . THR B 1 218 ? -12.102 3.713 -0.588 1 94.81 218 THR B O 1
ATOM 4129 N N . LEU B 1 219 ? -10.258 2.564 -1 1 93.19 219 LEU B N 1
ATOM 4130 C CA . LEU B 1 219 ? -10.766 1.355 -0.362 1 93.19 219 LEU B CA 1
ATOM 4131 C C . LEU B 1 219 ? -10.984 1.579 1.131 1 93.19 219 LEU B C 1
ATOM 4133 O O . LEU B 1 219 ? -11.961 1.089 1.699 1 93.19 219 LEU B O 1
ATOM 4137 N N . ALA B 1 220 ? -10.094 2.297 1.723 1 95.19 220 ALA B N 1
ATOM 4138 C CA . ALA B 1 220 ? -10.211 2.572 3.152 1 95.19 220 ALA B CA 1
ATOM 4139 C C . ALA B 1 220 ? -11.445 3.418 3.445 1 95.19 220 ALA B C 1
ATOM 4141 O O . ALA B 1 220 ? -12.188 3.143 4.398 1 95.19 220 ALA B O 1
ATOM 4142 N N . VAL B 1 221 ? -11.633 4.426 2.625 1 95.75 221 VAL B N 1
ATOM 4143 C CA . VAL B 1 221 ? -12.797 5.281 2.812 1 95.75 221 VAL B CA 1
ATOM 4144 C C . VAL B 1 221 ? -14.078 4.477 2.588 1 95.75 221 VAL B C 1
ATOM 4146 O O . VAL B 1 221 ? -15.031 4.586 3.359 1 95.75 221 VAL B O 1
ATOM 4149 N N . LEU B 1 222 ? -14.086 3.684 1.578 1 92.06 222 LEU B N 1
ATOM 4150 C CA . LEU B 1 222 ? -15.234 2.828 1.316 1 92.06 222 LEU B CA 1
ATOM 4151 C C . LEU B 1 222 ? -15.5 1.896 2.492 1 92.06 222 LEU B C 1
ATOM 4153 O O . LEU B 1 222 ? -16.641 1.744 2.926 1 92.06 222 LEU B O 1
ATOM 4157 N N . ALA B 1 223 ? -14.5 1.316 2.986 1 91.06 223 ALA B N 1
ATOM 4158 C CA . ALA B 1 223 ? -14.633 0.428 4.137 1 91.06 223 ALA B CA 1
ATOM 4159 C C . ALA B 1 223 ? -15.164 1.18 5.352 1 91.06 223 ALA B C 1
ATOM 4161 O O . ALA B 1 223 ? -15.992 0.654 6.098 1 91.06 223 ALA B O 1
ATOM 4162 N N . SER B 1 224 ? -14.617 2.361 5.5 1 93.5 224 SER B N 1
ATOM 4163 C CA . SER B 1 224 ? -15.086 3.182 6.609 1 93.5 224 SER B CA 1
ATOM 4164 C C . SER B 1 224 ? -16.578 3.494 6.477 1 93.5 224 SER B C 1
ATOM 4166 O O . SER B 1 224 ? -17.312 3.43 7.461 1 93.5 224 SER B O 1
ATOM 4168 N N . ILE B 1 225 ? -17.016 3.822 5.305 1 92.31 225 ILE B N 1
ATOM 4169 C CA . ILE B 1 225 ? -18.422 4.129 5.055 1 92.31 225 ILE B CA 1
ATOM 4170 C C . ILE B 1 225 ? -19.281 2.881 5.281 1 92.31 225 ILE B C 1
ATOM 4172 O O . ILE B 1 225 ? -20.375 2.963 5.84 1 92.31 225 ILE B O 1
ATOM 4176 N N . LEU B 1 226 ? -18.75 1.772 4.934 1 86 226 LEU B N 1
ATOM 4177 C CA . LEU B 1 226 ? -19.484 0.518 5.066 1 86 226 LEU B CA 1
ATOM 4178 C C . LEU B 1 226 ? -19.75 0.199 6.531 1 86 226 LEU B C 1
ATOM 4180 O O . LEU B 1 226 ? -20.75 -0.449 6.855 1 86 226 LEU B O 1
ATOM 4184 N N . THR B 1 227 ? -18.922 0.642 7.352 1 86.94 227 THR B N 1
ATOM 4185 C CA . THR B 1 227 ? -19.078 0.35 8.773 1 86.94 227 THR B CA 1
ATOM 4186 C C . THR B 1 227 ? -19.984 1.386 9.438 1 86.94 227 THR B C 1
ATOM 4188 O O . THR B 1 227 ? -20.234 1.314 10.648 1 86.94 227 THR B O 1
ATOM 4191 N N . ASP B 1 228 ? -20.438 2.352 8.719 1 88.12 228 ASP B N 1
ATOM 4192 C CA . ASP B 1 228 ? -21.312 3.43 9.172 1 88.12 228 ASP B CA 1
ATOM 4193 C C . ASP B 1 228 ? -22.641 3.391 8.453 1 88.12 228 ASP B C 1
ATOM 4195 O O . ASP B 1 228 ? -22.828 4.059 7.43 1 88.12 228 ASP B O 1
ATOM 4199 N N . PRO B 1 229 ? -23.656 2.783 9.008 1 87.44 229 PRO B N 1
ATOM 4200 C CA . PRO B 1 229 ? -24.953 2.658 8.336 1 87.44 229 PRO B CA 1
ATOM 4201 C C . PRO B 1 229 ? -25.547 4.008 7.969 1 87.44 229 PRO B C 1
ATOM 4203 O O . PRO B 1 229 ? -26.281 4.113 6.98 1 87.44 229 PRO B O 1
ATOM 4206 N N . SER B 1 230 ? -25.281 4.973 8.719 1 88.81 230 SER B N 1
ATOM 4207 C CA . SER B 1 230 ? -25.828 6.289 8.43 1 88.81 230 SER B CA 1
ATOM 4208 C C . SER B 1 230 ? -25.266 6.859 7.137 1 88.81 230 SER B C 1
ATOM 4210 O O . SER B 1 230 ? -25.828 7.797 6.566 1 88.81 230 SER B O 1
ATOM 4212 N N . GLY B 1 231 ? -24.234 6.266 6.656 1 89.06 231 GLY B N 1
ATOM 4213 C CA . GLY B 1 231 ? -23.594 6.727 5.434 1 89.06 231 GLY B CA 1
ATOM 4214 C C . GLY B 1 231 ? -23.969 5.898 4.219 1 89.06 231 GLY B C 1
ATOM 4215 O O . GLY B 1 231 ? -23.5 6.164 3.109 1 89.06 231 GLY B O 1
ATOM 4216 N N . TRP B 1 232 ? -24.797 4.969 4.449 1 88.25 232 TRP B N 1
ATOM 4217 C CA . TRP B 1 232 ? -25.172 4.078 3.355 1 88.25 232 TRP B CA 1
ATOM 4218 C C . TRP B 1 232 ? -26.125 4.77 2.393 1 88.25 232 TRP B C 1
ATOM 4220 O O . TRP B 1 232 ? -27.312 4.418 2.318 1 88.25 232 TRP B O 1
ATOM 4230 N N . LYS B 1 233 ? -25.703 5.676 1.676 1 91.5 233 LYS B N 1
ATOM 4231 C CA . LYS B 1 233 ? -26.359 6.43 0.618 1 91.5 233 LYS B CA 1
ATOM 4232 C C . LYS B 1 233 ? -25.562 6.371 -0.683 1 91.5 233 LYS B C 1
ATOM 4234 O O . LYS B 1 233 ? -24.859 7.316 -1.026 1 91.5 233 LYS B O 1
ATOM 4239 N N . PRO B 1 234 ? -25.812 5.328 -1.436 1 87.06 234 PRO B N 1
ATOM 4240 C CA . PRO B 1 234 ? -24.906 5 -2.541 1 87.06 234 PRO B CA 1
ATOM 4241 C C . PRO B 1 234 ? -24.812 6.113 -3.58 1 87.06 234 PRO B C 1
ATOM 4243 O O . PRO B 1 234 ? -23.719 6.418 -4.07 1 87.06 234 PRO B O 1
ATOM 4246 N N . LEU B 1 235 ? -25.938 6.723 -3.934 1 91 235 LEU B N 1
ATOM 4247 C CA . LEU B 1 235 ? -25.906 7.781 -4.938 1 91 235 LEU B CA 1
ATOM 4248 C C . LEU B 1 235 ? -25.188 9.016 -4.402 1 91 235 LEU B C 1
ATOM 4250 O O . LEU B 1 235 ? -24.406 9.648 -5.117 1 91 235 LEU B O 1
ATOM 4254 N N . ALA B 1 236 ? -25.453 9.352 -3.139 1 93.38 236 ALA B N 1
ATOM 4255 C CA . ALA B 1 236 ? -24.766 10.477 -2.51 1 93.38 236 ALA B CA 1
ATOM 4256 C C . ALA B 1 236 ? -23.281 10.219 -2.373 1 93.38 236 ALA B C 1
ATOM 4258 O O . ALA B 1 236 ? -22.453 11.102 -2.65 1 93.38 236 ALA B O 1
ATOM 4259 N N . VAL B 1 237 ? -22.969 9.055 -1.97 1 93.69 237 VAL B N 1
ATOM 4260 C CA . VAL B 1 237 ? -21.578 8.672 -1.775 1 93.69 237 VAL B CA 1
ATOM 4261 C C . VAL B 1 237 ? -20.828 8.742 -3.107 1 93.69 237 VAL B C 1
ATOM 4263 O O . VAL B 1 237 ? -19.703 9.25 -3.176 1 93.69 237 VAL B O 1
ATOM 4266 N N . LEU B 1 238 ? -21.453 8.266 -4.156 1 91.31 238 LEU B N 1
ATOM 4267 C CA . LEU B 1 238 ? -20.828 8.305 -5.477 1 91.31 238 LEU B CA 1
ATOM 4268 C C . LEU B 1 238 ? -20.578 9.75 -5.914 1 91.31 238 LEU B C 1
ATOM 4270 O O . LEU B 1 238 ? -19.484 10.086 -6.375 1 91.31 238 LEU B O 1
ATOM 4274 N N . ARG B 1 239 ? -21.594 10.531 -5.789 1 94.62 239 ARG B N 1
ATOM 4275 C CA . ARG B 1 239 ? -21.469 11.938 -6.156 1 94.62 239 ARG B CA 1
ATOM 4276 C C . ARG B 1 239 ? -20.375 12.633 -5.348 1 94.62 239 ARG B C 1
ATOM 4278 O O . ARG B 1 239 ? -19.547 13.352 -5.902 1 94.62 239 ARG B O 1
ATOM 4285 N N . GLN B 1 240 ? -20.391 12.375 -4.074 1 95.06 240 GLN B N 1
ATOM 4286 C CA . GLN B 1 240 ? -19.422 13 -3.189 1 95.06 240 GLN B CA 1
ATOM 4287 C C . GLN B 1 240 ? -18 12.5 -3.48 1 95.06 240 GLN B C 1
ATOM 4289 O O . GLN B 1 240 ? -17.031 13.258 -3.383 1 95.06 240 GLN B O 1
ATOM 4294 N N . ALA B 1 241 ? -17.891 11.234 -3.77 1 94.81 241 ALA B N 1
ATOM 4295 C CA . ALA B 1 241 ? -16.594 10.695 -4.156 1 94.81 241 ALA B CA 1
ATOM 4296 C C . ALA B 1 241 ? -16.062 11.398 -5.398 1 94.81 241 ALA B C 1
ATOM 4298 O O . ALA B 1 241 ? -14.883 11.781 -5.445 1 94.81 241 ALA B O 1
ATOM 4299 N N . VAL B 1 242 ? -16.891 11.539 -6.367 1 95 242 VAL B N 1
ATOM 4300 C CA . VAL B 1 242 ? -16.516 12.242 -7.586 1 95 242 VAL B CA 1
ATOM 4301 C C . VAL B 1 242 ? -16.094 13.672 -7.246 1 95 242 VAL B C 1
ATOM 4303 O O . VAL B 1 242 ? -15.086 14.172 -7.762 1 95 242 VAL B O 1
ATOM 4306 N N . ASP B 1 243 ? -16.812 14.305 -6.371 1 94.31 243 ASP B N 1
ATOM 4307 C CA . ASP B 1 243 ? -16.5 15.672 -5.957 1 94.31 243 ASP B CA 1
ATOM 4308 C C . ASP B 1 243 ? -15.141 15.75 -5.273 1 94.31 243 ASP B C 1
ATOM 4310 O O . ASP B 1 243 ? -14.383 16.703 -5.492 1 94.31 243 ASP B O 1
ATOM 4314 N N . VAL B 1 244 ? -14.859 14.781 -4.457 1 94.38 244 VAL B N 1
ATOM 4315 C CA . VAL B 1 244 ? -13.578 14.758 -3.76 1 94.38 244 VAL B CA 1
ATOM 4316 C C . VAL B 1 244 ? -12.445 14.578 -4.766 1 94.38 244 VAL B C 1
ATOM 4318 O O . VAL B 1 244 ? -11.445 15.297 -4.723 1 94.38 244 VAL B O 1
ATOM 4321 N N . TYR B 1 245 ? -12.586 13.695 -5.723 1 95.19 245 TYR B N 1
ATOM 4322 C CA . TYR B 1 245 ? -11.547 13.414 -6.711 1 95.19 245 TYR B CA 1
ATOM 4323 C C . TYR B 1 245 ? -11.352 14.594 -7.656 1 95.19 245 TYR B C 1
ATOM 4325 O O . TYR B 1 245 ? -10.242 14.852 -8.117 1 95.19 245 TYR B O 1
ATOM 4333 N N . ARG B 1 246 ? -12.422 15.312 -7.887 1 95.81 246 ARG B N 1
ATOM 4334 C CA . ARG B 1 246 ? -12.367 16.438 -8.812 1 95.81 246 ARG B CA 1
ATOM 4335 C C . ARG B 1 246 ? -12.102 17.75 -8.062 1 95.81 246 ARG B C 1
ATOM 4337 O O . ARG B 1 246 ? -11.891 18.781 -8.688 1 95.81 246 ARG B O 1
ATOM 4344 N N . GLY B 1 247 ? -12.133 17.656 -6.777 1 94.88 247 GLY B N 1
ATOM 4345 C CA . GLY B 1 247 ? -11.961 18.844 -5.957 1 94.88 247 GLY B CA 1
ATOM 4346 C C . GLY B 1 247 ? -10.508 19.219 -5.73 1 94.88 247 GLY B C 1
ATOM 4347 O O . GLY B 1 247 ? -9.602 18.469 -6.129 1 94.88 247 GLY B O 1
ATOM 4348 N N . PRO B 1 248 ? -10.25 20.234 -5.055 1 95.25 248 PRO B N 1
ATOM 4349 C CA . PRO B 1 248 ? -8.914 20.828 -4.938 1 95.25 248 PRO B CA 1
ATOM 4350 C C . PRO B 1 248 ? -7.98 20 -4.066 1 95.25 248 PRO B C 1
ATOM 4352 O O . PRO B 1 248 ? -6.758 20.141 -4.148 1 95.25 248 PRO B O 1
ATOM 4355 N N . LEU B 1 249 ? -8.555 19.203 -3.252 1 95.12 249 LEU B N 1
ATOM 4356 C CA . LEU B 1 249 ? -7.691 18.391 -2.396 1 95.12 249 LEU B CA 1
ATOM 4357 C C . LEU B 1 249 ? -7.016 17.281 -3.193 1 95.12 249 LEU B C 1
ATOM 4359 O O . LEU B 1 249 ? -5.809 17.062 -3.064 1 95.12 249 LEU B O 1
ATOM 4363 N N . VAL B 1 250 ? -7.742 16.594 -4.07 1 96.44 250 VAL B N 1
ATOM 4364 C CA . VAL B 1 250 ? -7.23 15.375 -4.68 1 96.44 250 VAL B CA 1
ATOM 4365 C C . VAL B 1 250 ? -6.824 15.648 -6.125 1 96.44 250 VAL B C 1
ATOM 4367 O O . VAL B 1 250 ? -5.832 15.102 -6.609 1 96.44 250 VAL B O 1
ATOM 4370 N N . LYS B 1 251 ? -7.609 16.484 -6.805 1 96.62 251 LYS B N 1
ATOM 4371 C CA . LYS B 1 251 ? -7.281 16.781 -8.195 1 96.62 251 LYS B CA 1
ATOM 4372 C C . LYS B 1 251 ? -5.855 17.312 -8.32 1 96.62 251 LYS B C 1
ATOM 4374 O O . LYS B 1 251 ? -5.52 18.344 -7.746 1 96.62 251 LYS B O 1
ATOM 4379 N N . GLY B 1 252 ? -4.996 16.578 -9.016 1 96.44 252 GLY B N 1
ATOM 4380 C CA . GLY B 1 252 ? -3.623 17 -9.234 1 96.44 252 GLY B CA 1
ATOM 4381 C C . GLY B 1 252 ? -2.691 16.625 -8.102 1 96.44 252 GLY B C 1
ATOM 4382 O O . GLY B 1 252 ? -1.481 16.844 -8.18 1 96.44 252 GLY B O 1
ATOM 4383 N N . LEU B 1 253 ? -3.244 16.109 -7.074 1 97.5 253 LEU B N 1
ATOM 4384 C CA . LEU B 1 253 ? -2.455 15.766 -5.895 1 97.5 253 LEU B CA 1
ATOM 4385 C C . LEU B 1 253 ? -1.304 14.836 -6.27 1 97.5 253 LEU B C 1
ATOM 4387 O O . LEU B 1 253 ? -0.153 15.094 -5.906 1 97.5 253 LEU B O 1
ATOM 4391 N N . MET B 1 254 ? -1.609 13.82 -6.984 1 95.19 254 MET B N 1
ATOM 4392 C CA . MET B 1 254 ? -0.605 12.805 -7.289 1 95.19 254 MET B CA 1
ATOM 4393 C C . MET B 1 254 ? 0.485 13.367 -8.195 1 95.19 254 MET B C 1
ATOM 4395 O O . MET B 1 254 ? 1.648 12.977 -8.086 1 95.19 254 MET B O 1
ATOM 4399 N N . ARG B 1 255 ? 0.148 14.266 -9.031 1 94.56 255 ARG B N 1
ATOM 4400 C CA . ARG B 1 255 ? 1.151 14.953 -9.836 1 94.56 255 ARG B CA 1
ATOM 4401 C C . ARG B 1 255 ? 2.096 15.766 -8.953 1 94.56 255 ARG B C 1
ATOM 4403 O O . ARG B 1 255 ? 3.312 15.727 -9.141 1 94.56 255 ARG B O 1
ATOM 4410 N N . ASP B 1 256 ? 1.521 16.469 -7.996 1 97.19 256 ASP B N 1
ATOM 4411 C CA . ASP B 1 256 ? 2.334 17.281 -7.094 1 97.19 256 ASP B CA 1
ATOM 4412 C C . ASP B 1 256 ? 3.26 16.406 -6.254 1 97.19 256 ASP B C 1
ATOM 4414 O O . ASP B 1 256 ? 4.422 16.75 -6.039 1 97.19 256 ASP B O 1
ATOM 4418 N N . ILE B 1 257 ? 2.734 15.297 -5.82 1 97.25 257 ILE B N 1
ATOM 4419 C CA . ILE B 1 257 ? 3.516 14.375 -4.996 1 97.25 257 ILE B CA 1
ATOM 4420 C C . ILE B 1 257 ? 4.664 13.797 -5.816 1 97.25 257 ILE B C 1
ATOM 4422 O O . ILE B 1 257 ? 5.766 13.594 -5.301 1 97.25 257 ILE B O 1
ATOM 4426 N N . ALA B 1 258 ? 4.508 13.609 -7.082 1 94.69 258 ALA B N 1
ATOM 4427 C CA . ALA B 1 258 ? 5.461 12.938 -7.961 1 94.69 258 ALA B CA 1
ATOM 4428 C C . ALA B 1 258 ? 6.746 13.75 -8.102 1 94.69 258 ALA B C 1
ATOM 4430 O O . ALA B 1 258 ? 7.781 13.211 -8.5 1 94.69 258 ALA B O 1
ATOM 4431 N N . GLU B 1 259 ? 6.73 15.008 -7.801 1 95.75 259 GLU B N 1
ATOM 4432 C CA . GLU B 1 259 ? 7.938 15.836 -7.852 1 95.75 259 GLU B CA 1
ATOM 4433 C C . GLU B 1 259 ? 9.031 15.266 -6.953 1 95.75 259 GLU B C 1
ATOM 4435 O O . GLU B 1 259 ? 10.219 15.383 -7.258 1 95.75 259 GLU B O 1
ATOM 4440 N N . TYR B 1 260 ? 8.617 14.633 -5.938 1 96.94 260 TYR B N 1
ATOM 4441 C CA . TYR B 1 260 ? 9.531 14.023 -4.973 1 96.94 260 TYR B CA 1
ATOM 4442 C C . TYR B 1 260 ? 10.445 13.008 -5.652 1 96.94 260 TYR B C 1
ATOM 4444 O O . TYR B 1 260 ? 11.562 12.758 -5.195 1 96.94 260 TYR B O 1
ATOM 4452 N N . MET B 1 261 ? 10.008 12.43 -6.73 1 93.06 261 MET B N 1
ATOM 4453 C CA . MET B 1 261 ? 10.711 11.305 -7.348 1 93.06 261 MET B CA 1
ATOM 4454 C C . MET B 1 261 ? 11.758 11.797 -8.344 1 93.06 261 MET B C 1
ATOM 4456 O O . MET B 1 261 ? 12.516 11 -8.891 1 93.06 261 MET B O 1
ATOM 4460 N N . ARG B 1 262 ? 11.781 13.094 -8.539 1 92.88 262 ARG B N 1
ATOM 4461 C CA . ARG B 1 262 ? 12.828 13.656 -9.391 1 92.88 262 ARG B CA 1
ATOM 4462 C C . ARG B 1 262 ? 14.203 13.438 -8.773 1 92.88 262 ARG B C 1
ATOM 4464 O O . ARG B 1 262 ? 14.422 13.734 -7.602 1 92.88 262 ARG B O 1
ATOM 4471 N N . PRO B 1 263 ? 15.164 12.922 -9.602 1 90.69 263 PRO B N 1
ATOM 4472 C CA . PRO B 1 263 ? 16.531 12.836 -9.078 1 90.69 263 PRO B CA 1
ATOM 4473 C C . PRO B 1 263 ? 17.078 14.195 -8.633 1 90.69 263 PRO B C 1
ATOM 4475 O O . PRO B 1 263 ? 16.891 15.195 -9.328 1 90.69 263 PRO B O 1
ATOM 4478 N N . GLY B 1 264 ? 17.656 14.234 -7.512 1 94.62 264 GLY B N 1
ATOM 4479 C CA . GLY B 1 264 ? 18.219 15.477 -6.992 1 94.62 264 GLY B CA 1
ATOM 4480 C C . GLY B 1 264 ? 17.188 16.344 -6.293 1 94.62 264 GLY B C 1
ATOM 4481 O O . GLY B 1 264 ? 17.5 17.453 -5.863 1 94.62 264 GLY B O 1
ATOM 4482 N N . PHE B 1 265 ? 16.109 15.82 -6.086 1 97.06 265 PHE B N 1
ATOM 4483 C CA . PHE B 1 265 ? 15.023 16.547 -5.453 1 97.06 265 PHE B CA 1
ATOM 4484 C C . PHE B 1 265 ? 15.367 16.906 -4.012 1 97.06 265 PHE B C 1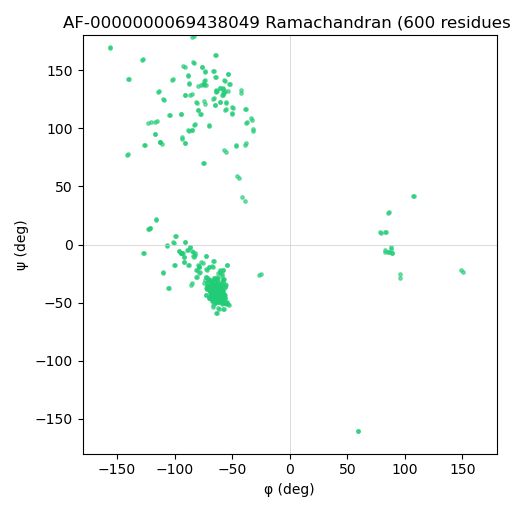
ATOM 4486 O O . PHE B 1 265 ? 16.109 16.172 -3.352 1 97.06 265 PHE B O 1
ATOM 4493 N N . HIS B 1 266 ? 14.836 18 -3.594 1 97.94 266 HIS B N 1
ATOM 4494 C CA . HIS B 1 266 ? 14.773 18.406 -2.191 1 97.94 266 HIS B CA 1
ATOM 4495 C C . HIS B 1 266 ? 13.43 19.047 -1.861 1 97.94 266 HIS B C 1
ATOM 4497 O O . HIS B 1 266 ? 12.898 19.812 -2.66 1 97.94 266 HIS B O 1
ATOM 4503 N N . PRO B 1 267 ? 12.883 18.797 -0.662 1 98.06 267 PRO B N 1
ATOM 4504 C CA . PRO B 1 267 ? 11.57 19.344 -0.335 1 98.06 267 PRO B CA 1
ATOM 4505 C C . PRO B 1 267 ? 11.531 20.875 -0.437 1 98.06 267 PRO B C 1
ATOM 4507 O O . PRO B 1 267 ? 10.492 21.453 -0.762 1 98.06 267 PRO B O 1
ATOM 4510 N N . ASP B 1 268 ? 12.625 21.484 -0.346 1 96.5 268 ASP B N 1
ATOM 4511 C CA . ASP B 1 268 ? 12.695 22.938 -0.381 1 96.5 268 ASP B CA 1
ATOM 4512 C C . ASP B 1 268 ? 12.727 23.453 -1.819 1 96.5 268 ASP B C 1
ATOM 4514 O O . ASP B 1 268 ? 12.695 24.672 -2.053 1 96.5 268 ASP B O 1
ATOM 4518 N N . ASP B 1 269 ? 12.812 22.531 -2.775 1 96.62 269 ASP B N 1
ATOM 4519 C CA . ASP B 1 269 ? 12.625 22.938 -4.164 1 96.62 269 ASP B CA 1
ATOM 4520 C C . ASP B 1 269 ? 11.227 23.5 -4.387 1 96.62 269 ASP B C 1
ATOM 4522 O O . ASP B 1 269 ? 11 24.25 -5.34 1 96.62 269 ASP B O 1
ATOM 4526 N N . ILE B 1 270 ? 10.359 23.094 -3.551 1 96.69 270 ILE B N 1
ATOM 4527 C CA . ILE B 1 270 ? 9 23.625 -3.564 1 96.69 270 ILE B CA 1
ATOM 4528 C C . ILE B 1 270 ? 8.883 24.781 -2.564 1 96.69 270 ILE B C 1
ATOM 4530 O O . ILE B 1 270 ? 8.953 24.562 -1.352 1 96.69 270 ILE B O 1
ATOM 4534 N N . ASP B 1 271 ? 8.695 25.938 -3.1 1 94.75 271 ASP B N 1
ATOM 4535 C CA . ASP B 1 271 ? 8.664 27.125 -2.248 1 94.75 271 ASP B CA 1
ATOM 4536 C C . ASP B 1 271 ? 7.312 27.281 -1.56 1 94.75 271 ASP B C 1
ATOM 4538 O O . ASP B 1 271 ? 6.297 27.5 -2.221 1 94.75 271 ASP B O 1
ATOM 4542 N N . THR B 1 272 ? 7.359 27.172 -0.231 1 95.38 272 THR B N 1
ATOM 4543 C CA . THR B 1 272 ? 6.141 27.328 0.552 1 95.38 272 THR B CA 1
ATOM 4544 C C . THR B 1 272 ? 6.285 28.453 1.57 1 95.38 272 THR B C 1
ATOM 4546 O O . THR B 1 272 ? 5.457 28.594 2.473 1 95.38 272 THR B O 1
ATOM 4549 N N . GLU B 1 273 ? 7.277 29.266 1.465 1 93.94 273 GLU B N 1
ATOM 4550 C CA . GLU B 1 273 ? 7.641 30.234 2.498 1 93.94 273 GLU B CA 1
ATOM 4551 C C . GLU B 1 273 ? 6.562 31.297 2.658 1 93.94 273 GLU B C 1
ATOM 4553 O O . GLU B 1 273 ? 6.18 31.641 3.779 1 93.94 273 GLU B O 1
ATOM 4558 N N . GLU B 1 274 ? 6.148 31.844 1.579 1 95.44 274 GLU B N 1
ATOM 4559 C CA . GLU B 1 274 ? 5.145 32.906 1.646 1 95.44 274 GLU B CA 1
ATOM 4560 C C . GLU B 1 274 ? 3.861 32.406 2.303 1 95.44 274 GLU B C 1
ATOM 4562 O O . GLU B 1 274 ? 3.303 33.062 3.174 1 95.44 274 GLU B O 1
ATOM 4567 N N . LEU B 1 275 ? 3.436 31.25 1.84 1 96.69 275 LEU B N 1
ATOM 4568 C CA . LEU B 1 275 ? 2.223 30.656 2.393 1 96.69 275 LEU B CA 1
ATOM 4569 C C . LEU B 1 275 ? 2.393 30.359 3.879 1 96.69 275 LEU B C 1
ATOM 4571 O O . LEU B 1 275 ? 1.475 30.578 4.672 1 96.69 275 LEU B O 1
ATOM 4575 N N . LEU B 1 276 ? 3.521 29.844 4.246 1 95.38 276 LEU B N 1
ATOM 4576 C CA . LEU B 1 276 ? 3.836 29.531 5.637 1 95.38 276 LEU B CA 1
ATOM 4577 C C . LEU B 1 276 ? 3.762 30.797 6.5 1 95.38 276 LEU B C 1
ATOM 4579 O O . LEU B 1 276 ? 3.131 30.781 7.559 1 95.38 276 LEU B O 1
ATOM 4583 N N . HIS B 1 277 ? 4.371 31.859 6.051 1 93.06 277 HIS B N 1
ATOM 4584 C CA . HIS B 1 277 ? 4.379 33.094 6.797 1 93.06 277 HIS B CA 1
ATOM 4585 C C . HIS B 1 277 ? 2.969 33.688 6.941 1 93.06 277 HIS B C 1
ATOM 4587 O O . HIS B 1 277 ? 2.605 34.188 8 1 93.06 277 HIS B O 1
ATOM 4593 N N . GLU B 1 278 ? 2.252 33.625 5.902 1 94.44 278 GLU B N 1
ATOM 4594 C CA . GLU B 1 278 ? 0.867 34.062 5.934 1 94.44 278 GLU B CA 1
ATOM 4595 C C . GLU B 1 278 ? 0.065 33.344 7.004 1 94.44 278 GLU B C 1
ATOM 4597 O O . GLU B 1 278 ? -0.625 33.969 7.809 1 94.44 278 GLU B O 1
ATOM 4602 N N . TRP B 1 279 ? 0.197 32.062 7.09 1 94.5 279 TRP B N 1
ATOM 4603 C CA . TRP B 1 279 ? -0.632 31.281 7.992 1 94.5 279 TRP B CA 1
ATOM 4604 C C . TRP B 1 279 ? -0.087 31.344 9.414 1 94.5 279 TRP B C 1
ATOM 4606 O O . TRP B 1 279 ? -0.841 31.203 10.383 1 94.5 279 TRP B O 1
ATOM 4616 N N . GLN B 1 280 ? 1.226 31.531 9.586 1 91.44 280 GLN B N 1
ATOM 4617 C CA . GLN B 1 280 ? 1.748 31.828 10.914 1 91.44 280 GLN B CA 1
ATOM 4618 C C . GLN B 1 280 ? 1.108 33.094 11.477 1 91.44 280 GLN B C 1
ATOM 4620 O O . GLN B 1 280 ? 0.782 33.156 12.664 1 91.44 280 GLN B O 1
ATOM 4625 N N . GLY B 1 281 ? 0.939 34.031 10.594 1 89.88 281 GLY B N 1
ATOM 4626 C CA . GLY B 1 281 ? 0.258 35.25 10.992 1 89.88 281 GLY B CA 1
ATOM 4627 C C . GLY B 1 281 ? -1.212 35.062 11.305 1 89.88 281 GLY B C 1
ATOM 4628 O O . GLY B 1 281 ? -1.718 35.562 12.305 1 89.88 281 GLY B O 1
ATOM 4629 N N . ILE B 1 282 ? -1.903 34.312 10.5 1 89.06 282 ILE B N 1
ATOM 4630 C CA . ILE B 1 282 ? -3.33 34.031 10.648 1 89.06 282 ILE B CA 1
ATOM 4631 C C . ILE B 1 282 ? -3.58 33.281 11.945 1 89.06 282 ILE B C 1
ATOM 4633 O O . ILE B 1 282 ? -4.488 33.625 12.711 1 89.06 282 ILE B O 1
ATOM 4637 N N . LEU B 1 283 ? -2.771 32.312 12.242 1 90.31 283 LEU B N 1
ATOM 4638 C CA . LEU B 1 283 ? -3.035 31.391 13.344 1 90.31 283 LEU B CA 1
ATOM 4639 C C . LEU B 1 283 ? -2.518 31.969 14.664 1 90.31 283 LEU B C 1
ATOM 4641 O O . LEU B 1 283 ? -3.109 31.734 15.719 1 90.31 283 LEU B O 1
ATOM 4645 N N . PHE B 1 284 ? -1.458 32.688 14.734 1 86.25 284 PHE B N 1
ATOM 4646 C CA . PHE B 1 284 ? -0.826 33.031 16 1 86.25 284 PHE B CA 1
ATOM 4647 C C . PHE B 1 284 ? -0.653 34.531 16.109 1 86.25 284 PHE B C 1
ATOM 4649 O O . PHE B 1 284 ? -0.418 35.062 17.203 1 86.25 284 PHE B O 1
ATOM 4656 N N . GLY B 1 285 ? -0.913 35.281 15.117 1 75.94 285 GLY B N 1
ATOM 4657 C CA . GLY B 1 285 ? -0.761 36.719 15.188 1 75.94 285 GLY B CA 1
ATOM 4658 C C . GLY B 1 285 ? 0.655 37.156 15.516 1 75.94 285 GLY B C 1
ATOM 4659 O O . GLY B 1 285 ? 1.602 36.375 15.352 1 75.94 285 GLY B O 1
ATOM 4660 N N . ALA B 1 286 ? 0.723 38.406 15.992 1 67.19 286 ALA B N 1
ATOM 4661 C CA . ALA B 1 286 ? 2.016 39 16.281 1 67.19 286 ALA B CA 1
ATOM 4662 C C . ALA B 1 286 ? 2.588 38.5 17.594 1 67.19 286 ALA B C 1
ATOM 4664 O O . ALA B 1 286 ? 3.807 38.469 17.766 1 67.19 286 ALA B O 1
ATOM 4665 N N . ASP B 1 287 ? 1.699 38.062 18.422 1 64.12 287 ASP B N 1
ATOM 4666 C CA . ASP B 1 287 ? 2.131 37.688 19.766 1 64.12 287 ASP B CA 1
ATOM 4667 C C . ASP B 1 287 ? 2.432 36.188 19.844 1 64.12 287 ASP B C 1
ATOM 4669 O O . ASP B 1 287 ? 2.854 35.688 20.891 1 64.12 287 ASP B O 1
ATOM 4673 N N . GLY B 1 288 ? 2.158 35.5 18.875 1 70 288 GLY B N 1
ATOM 4674 C CA . GLY B 1 288 ? 2.547 34.094 18.812 1 70 288 GLY B CA 1
ATOM 4675 C C . GLY B 1 288 ? 1.521 33.156 19.438 1 70 288 GLY B C 1
ATOM 4676 O O . GLY B 1 288 ? 1.773 31.953 19.594 1 70 288 GLY B O 1
ATOM 4677 N N . GLU B 1 289 ? 0.449 33.656 20 1 64.56 289 GLU B N 1
ATOM 4678 C CA . GLU B 1 289 ? -0.619 32.844 20.562 1 64.56 289 GLU B CA 1
ATOM 4679 C C . GLU B 1 289 ? -1.665 32.5 19.516 1 64.56 289 GLU B C 1
ATOM 4681 O O . GLU B 1 289 ? -1.906 33.25 18.578 1 64.56 289 GLU B O 1
ATOM 4686 N N . LEU B 1 290 ? -2.209 31.266 19.688 1 72.06 290 LEU B N 1
ATOM 4687 C CA . LEU B 1 290 ? -3.209 30.828 18.734 1 72.06 290 LEU B CA 1
ATOM 4688 C C . LEU B 1 290 ? -4.391 31.797 18.688 1 72.06 290 LEU B C 1
ATOM 4690 O O . LEU B 1 290 ? -4.953 32.125 19.734 1 72.06 290 LEU B O 1
ATOM 4694 N N . ASN B 1 291 ? -4.695 32.188 17.516 1 65.88 291 ASN B N 1
ATOM 4695 C CA . ASN B 1 291 ? -5.859 33.062 17.328 1 65.88 291 ASN B CA 1
ATOM 4696 C C . ASN B 1 291 ? -7.164 32.25 17.469 1 65.88 291 ASN B C 1
ATOM 4698 O O . ASN B 1 291 ? -7.32 31.203 16.859 1 65.88 291 ASN B O 1
ATOM 4702 N N . ASP B 1 292 ? -7.969 32.688 18.359 1 55.97 292 ASP B N 1
ATOM 4703 C CA . ASP B 1 292 ? -9.25 32.031 18.609 1 55.97 292 ASP B CA 1
ATOM 4704 C C . ASP B 1 292 ? -10.148 32.062 17.375 1 55.97 292 ASP B C 1
ATOM 4706 O O . ASP B 1 292 ? -11.078 31.281 17.25 1 55.97 292 ASP B O 1
ATOM 4710 N N . ARG B 1 293 ? -10.062 33.156 16.5 1 53.78 293 ARG B N 1
ATOM 4711 C CA . ARG B 1 293 ? -10.938 33.312 15.336 1 53.78 293 ARG B CA 1
ATOM 4712 C C . ARG B 1 293 ? -10.141 33.25 14.039 1 53.78 293 ARG B C 1
ATOM 4714 O O . ARG B 1 293 ? -9.258 34.094 13.812 1 53.78 293 ARG B O 1
ATOM 4721 N N . LEU B 1 294 ? -10.258 32.125 13.312 1 54.47 294 LEU B N 1
ATOM 4722 C CA . LEU B 1 294 ? -9.617 32.094 12 1 54.47 294 LEU B CA 1
ATOM 4723 C C . LEU B 1 294 ? -10.461 32.812 10.961 1 54.47 294 LEU B C 1
ATOM 4725 O O . LEU B 1 294 ? -11.695 32.812 11.039 1 54.47 294 LEU B O 1
ATOM 4729 N N . PRO B 1 295 ? -9.953 33.688 10.008 1 46.38 295 PRO B N 1
ATOM 4730 C CA . PRO B 1 295 ? -10.695 34.438 8.984 1 46.38 295 PRO B CA 1
ATOM 4731 C C . PRO B 1 295 ? -11.531 33.531 8.086 1 46.38 295 PRO B C 1
ATOM 4733 O O . PRO B 1 295 ? -11.102 32.406 7.762 1 46.38 295 PRO B O 1
ATOM 4736 N N . GLY B 1 296 ? -12.891 34.031 7.68 1 44.72 296 GLY B N 1
ATOM 4737 C CA . GLY B 1 296 ? -13.797 33.5 6.68 1 44.72 296 GLY B CA 1
ATOM 4738 C C . GLY B 1 296 ? -14.844 32.562 7.27 1 44.72 296 GLY B C 1
ATOM 4739 O O . GLY B 1 296 ? -15.68 32.031 6.539 1 44.72 296 GLY B O 1
ATOM 4740 N N . ARG B 1 297 ? -14.609 31.938 8.367 1 49.66 297 ARG B N 1
ATOM 4741 C CA . ARG B 1 297 ? -15.57 30.891 8.695 1 49.66 297 ARG B CA 1
ATOM 4742 C C . ARG B 1 297 ? -16.812 31.469 9.375 1 49.66 297 ARG B C 1
ATOM 4744 O O . ARG B 1 297 ? -16.688 32.344 10.242 1 49.66 297 ARG B O 1
ATOM 4751 N N . ARG B 1 298 ? -17.875 31.594 8.648 1 41.34 298 ARG B N 1
ATOM 4752 C CA . ARG B 1 298 ? -19.203 31.875 9.18 1 41.34 298 ARG B CA 1
ATOM 4753 C C . ARG B 1 298 ? -19.547 30.938 10.328 1 41.34 298 ARG B C 1
ATOM 4755 O O . ARG B 1 298 ? -19.172 29.766 10.312 1 41.34 298 ARG B O 1
ATOM 4762 N N . ALA B 1 299 ? -19.75 31.453 11.523 1 38 299 ALA B N 1
ATOM 4763 C CA . ALA B 1 299 ? -20.266 30.719 12.68 1 38 299 ALA B CA 1
ATOM 4764 C C . ALA B 1 299 ? -21.328 29.719 12.258 1 38 299 ALA B C 1
ATOM 4766 O O . ALA B 1 299 ? -22.297 30.078 11.57 1 38 299 ALA B O 1
ATOM 4767 N N . VAL B 1 300 ? -21.109 28.406 12.195 1 33 300 VAL B N 1
ATOM 4768 C CA . VAL B 1 300 ? -22.125 27.359 12.047 1 33 300 VAL B CA 1
ATOM 4769 C C . VAL B 1 300 ? -22.938 27.25 13.336 1 33 300 VAL B C 1
ATOM 4771 O O . VAL B 1 300 ? -22.391 27.266 14.43 1 33 300 VAL B O 1
ATOM 4774 N N . GLY B 1 301 ? -24.25 27.812 13.398 1 32.41 301 GLY B N 1
ATOM 4775 C CA . GLY B 1 301 ? -25.391 27.75 14.297 1 32.41 301 GLY B CA 1
ATOM 4776 C C . GLY B 1 301 ? -26.203 29.031 14.32 1 32.41 301 GLY B C 1
ATOM 4777 O O . GLY B 1 301 ? -27.219 29.125 15.008 1 32.41 301 GLY B O 1
ATOM 4778 N N . GLN B 1 302 ? -25.672 30.203 13.938 1 25.89 302 GLN B N 1
ATOM 4779 C CA . GLN B 1 302 ? -26.75 31.188 14.055 1 25.89 302 GLN B CA 1
ATOM 4780 C C . GLN B 1 302 ? -27.688 31.109 12.852 1 25.89 302 GLN B C 1
ATOM 4782 O O . GLN B 1 302 ? -27.266 30.859 11.727 1 25.89 302 GLN B O 1
#

Secondary structure (DSSP, 8-state):
----------GGGSPPPPP------TT-SSPPPSSTBTT-HHHHHHHHHHHHHHHHHHHHHHHHHHTTTTT---HHHHHHHHHHHHHHHHHHHHHHHHHHHHHHTT-HHHHHH---TT-HHHHHHHHHHTTS-HHHHHHHHHHHHHHHHHHHHHHHH-HHHHTS-B-HHHHHHHHHHHHHHHHTTTHHHHHHHHTT--HHHHHHHHHHHHHHHHHHHHHHHHHHHHT-GGG--HHHHHHHHHHHHHSTTTTTHHHHHHGGGSTT--GGGS--HHHHHHHHHHHHTTTTSPPSS-TT---TT-/----------GGGSPPPPP------TT-SSPPPSSTBTT-HHHHHHHHHHHHHHHHHHHHHHHHHHTTTTT---HHHHHHHHHHHHHHHHHHHHHHHHHHHHHHTT-HHHHHH---TT-HHHHHHHHHHTTS-HHHHHHHHHHHHHHHHHHHHHHHH-HHHHTS-B-HHHHHHHHHHHHHHHHTTTHHHHHHHHTT--HHHHHHHHHHHHHHHHHHHHHHHHHHHHT-GGG--HHHHHHHHHHHHHSTTTTTHHHHHHGGGSTT--GGGS--HHHHHHHHHHHHTTTTSPPSS-TT---TT-

Nearest PDB structures (foldseek):
  6f6f-assembly1_A-2  TM=5.035E-01  e=1.769E-01  Geobacillus kaustophilus HTA426
  5hyh-assembly1_A  TM=3.154E-01  e=6.457E-02  Streptomyces venezuelae ATCC 10712
  7vg5-assembly1_B  TM=2.420E-01  e=4.096E-01  Methylorubrum extorquens AM1
  7vg4-assembly1_A  TM=2.371E-01  e=9.890E-01  Methylorubrum extorquens AM1
  8y6h-assembly1_A  TM=1.711E-01  e=3.485E+00  Homo sapiens

Radius of gyration: 25.96 Å; Cα contacts (8 Å, |Δi|>4): 725; chains: 2; bounding box: 62×78×51 Å

pLDDT: mean 87.05, std 15.92, range [20.28, 98.69]